Protein 7PV0 (pdb70)

B-factor: mean 66.11, std 22.45, range [23.55, 157.1]

Solvent-accessible surface area: 26634 Å² total; per-residue (Å²): 134,61,78,20,87,26,51,58,50,29,19,10,33,15,34,0,26,24,9,16,1,15,0,61,1,18,10,29,100,50,118,98,86,73,77,56,2,86,60,8,54,70,96,1,51,140,12,44,174,115,56,93,182,116,27,49,87,0,150,110,47,4,85,48,4,44,83,43,3,151,76,53,147,134,116,119,29,37,38,99,44,14,71,33,11,106,10,43,9,37,22,26,58,6,43,10,111,10,24,58,42,74,98,118,149,62,133,54,0,66,115,10,73,41,68,4,49,112,10,49,146,122,62,55,168,174,29,49,72,0,140,140,51,2,60,51,2,53,71,39,8,136,115,49,55,83,101,116,108,184,109,31,39,54,66,61,49,84,21,12,86,18,28,1,35,25,8,31,6,23,0,80,4,14,2,31,96,38,33,97,108,65,83,51,2,67,142,12,72,53,62,2,45,98,6,56,126,122,53,67,82,108,30,31,86,0,158,122,44,6,90,50,3,80,63,36,8,135,124,56,51,119,133,62,79,22,85,26,52,60,50,26,21,10,32,15,35,0,32,25,9,34,8,15,0,48,1,15,0,29,114,50,107,106,80,68,149,57,0,71,111,12,58,57,36,5,78,114,12,55,178,125,51,123,194,108,29,45,86,0,154,109,47,5,78,52,3,59,60,21,5,132,106,39,69,86,61,126,131,125,121,31,42,37,98,45,14,67,34,10,109,14,41,7,38,22,21,62,8,42,15,95,18,14,44,40,125,96,130,98,87,86,130,63,5,66,122,13,67,30,67,4,62,129,14,53,121,132,60,82,218,171,29,55,79,0,152,132,49,2,52,48,3,50,74,38,8,141,149,56,78,100,114,175,105,38,24,54,73,55,47,87,22,10,78,17,29,0,26,25,8,32,6,23,0,80,1,7,2,34,69,30,42,98,82,75,84,57,0,78,51,6,66,54,70,4,87,155,8,54,55,136,57,59,173,122,32,32,82,0,151,114,50,7,86,45,4,85,70,30,8,143,127,61,87

Organism: Chaetomium thermophilum (strain DSM 1495 / CBS 144.50 / IMI 039719) (NCBI:txid759272)

InterPro domains:
  IPR012471 Protein of unknown function DUF1690 [PF07956] (16-154)

Structure (mmCIF, N/CA/C/O backbone):
data_7PV0
#
_entry.id   7PV0
#
_cell.length_a   43.815
_cell.length_b   48.517
_cell.length_c   70.739
_cell.angle_alpha   82.700
_cell.angle_beta   79.140
_cell.angle_gamma   72.410
#
_symmetry.space_group_name_H-M   'P 1'
#
loop_
_entity.id
_entity.type
_entity.pdbx_description
1 polymer 'MICOS complex subunit MIC60,MICOS complex subunit MIC60-MIC19,Mic60-Mic19'
2 non-polymer "O-(O-(2-AMINOPROPYL)-O'-(2-METHOXYETHYL)POLYPROPYLENE GLYCOL 500)"
3 water water
#
loop_
_atom_site.group_PDB
_atom_site.id
_atom_site.type_symbol
_atom_site.label_atom_id
_atom_site.label_alt_id
_atom_site.label_comp_id
_atom_site.label_asym_id
_atom_site.label_entity_id
_atom_site.label_seq_id
_atom_site.pdbx_PDB_ins_code
_atom_site.Cartn_x
_atom_site.Cartn_y
_atom_site.Cartn_z
_atom_site.occupancy
_atom_site.B_iso_or_equiv
_atom_site.auth_seq_id
_atom_site.auth_comp_id
_atom_site.auth_asym_id
_atom_site.auth_atom_id
_atom_site.pdbx_PDB_model_num
ATOM 1 N N . ASP A 1 5 ? 72.252 53.518 68.248 1.00 75.17 5 ASP A N 1
ATOM 2 C CA . ASP A 1 5 ? 72.631 52.329 69.002 1.00 64.19 5 ASP A CA 1
ATOM 3 C C . ASP A 1 5 ? 71.684 52.118 70.182 1.00 57.74 5 ASP A C 1
ATOM 4 O O . ASP A 1 5 ? 71.729 52.853 71.168 1.00 60.47 5 ASP A O 1
ATOM 9 N N . TRP A 1 6 ? 70.822 51.105 70.064 1.00 43.25 6 TRP A N 1
ATOM 10 C CA . TRP A 1 6 ? 69.851 50.825 71.117 1.00 41.63 6 TRP A CA 1
ATOM 11 C C . TRP A 1 6 ? 70.535 50.596 72.460 1.00 46.61 6 TRP A C 1
ATOM 12 O O . TRP A 1 6 ? 70.101 51.134 73.486 1.00 46.28 6 TRP A O 1
ATOM 23 N N . LEU A 1 7 ? 71.620 49.818 72.469 1.00 38.77 7 LEU A N 1
ATOM 24 C CA . LEU A 1 7 ? 72.314 49.528 73.720 1.00 37.57 7 LEU A CA 1
ATOM 25 C C . LEU A 1 7 ? 72.834 50.801 74.378 1.00 39.66 7 LEU A C 1
ATOM 26 O O . LEU A 1 7 ? 72.725 50.964 75.599 1.00 40.54 7 LEU A O 1
ATOM 31 N N . ALA A 1 8 ? 73.398 51.716 73.588 1.00 41.48 8 ALA A N 1
ATOM 32 C CA . ALA A 1 8 ? 73.892 52.971 74.147 1.00 44.44 8 ALA A CA 1
ATOM 33 C C . ALA A 1 8 ? 72.761 53.793 74.755 1.00 35.12 8 ALA A C 1
ATOM 34 O O . ALA A 1 8 ? 72.932 54.411 75.813 1.00 39.31 8 ALA A O 1
ATOM 36 N N . GLU A 1 9 ? 71.598 53.816 74.099 1.00 35.21 9 GLU A N 1
ATOM 37 C CA . GLU A 1 9 ? 70.459 54.545 74.647 1.00 33.63 9 GLU A CA 1
ATOM 38 C C . GLU A 1 9 ? 70.027 53.955 75.983 1.00 33.54 9 GLU A C 1
ATOM 39 O O . GLU A 1 9 ? 69.662 54.690 76.908 1.00 36.87 9 GLU A O 1
ATOM 45 N N . VAL A 1 10 ? 70.061 52.627 76.101 1.00 37.98 10 VAL A N 1
ATOM 46 C CA . VAL A 1 10 ? 69.729 51.983 77.369 1.00 36.25 10 VAL A CA 1
ATOM 47 C C . VAL A 1 10 ? 70.748 52.359 78.436 1.00 42.43 10 VAL A C 1
ATOM 48 O O . VAL A 1 10 ? 70.391 52.637 79.587 1.00 38.73 10 VAL A O 1
ATOM 52 N N . ARG A 1 11 ? 72.032 52.374 78.073 1.00 30.40 11 ARG A N 1
ATOM 53 C CA . ARG A 1 11 ? 73.061 52.762 79.031 1.00 43.13 11 ARG A CA 1
ATOM 54 C C . ARG A 1 11 ? 72.872 54.203 79.500 1.00 35.34 11 ARG A C 1
ATOM 55 O O . ARG A 1 11 ? 73.058 54.503 80.685 1.00 33.05 11 ARG A O 1
ATOM 63 N N . LYS A 1 12 ? 72.499 55.112 78.592 1.00 40.38 12 LYS A N 1
ATOM 64 C CA . LYS A 1 12 ? 72.290 56.501 78.998 1.00 33.55 12 LYS A CA 1
ATOM 65 C C . LYS A 1 12 ? 71.163 56.626 80.017 1.00 35.72 12 LYS A C 1
ATOM 66 O O . LYS A 1 12 ? 71.265 57.407 80.971 1.00 37.10 12 LYS A O 1
ATOM 72 N N . VAL A 1 13 ? 70.072 55.881 79.828 1.00 39.68 13 VAL A N 1
ATOM 73 C CA . VAL A 1 13 ? 68.981 55.939 80.796 1.00 30.36 13 VAL A CA 1
ATOM 74 C C . VAL A 1 13 ? 69.461 55.459 82.159 1.00 35.47 13 VAL A C 1
ATOM 75 O O . VAL A 1 13 ? 69.159 56.069 83.191 1.00 30.40 13 VAL A O 1
ATOM 79 N N . LEU A 1 14 ? 70.230 54.370 82.182 1.00 27.60 14 LEU A N 1
ATOM 80 C CA . LEU A 1 14 ? 70.767 53.867 83.442 1.00 32.02 14 LEU A CA 1
ATOM 81 C C . LEU A 1 14 ? 71.713 54.879 84.079 1.00 27.84 14 LEU A C 1
ATOM 82 O O . LEU A 1 14 ? 71.764 55.009 85.307 1.00 27.18 14 LEU A O 1
ATOM 87 N N . GLU A 1 15 ? 72.476 55.601 83.257 1.00 38.74 15 GLU A N 1
ATOM 88 C CA . GLU A 1 15 ? 73.396 56.608 83.774 1.00 30.70 15 GLU A CA 1
ATOM 89 C C . GLU A 1 15 ? 72.642 57.755 84.439 1.00 26.48 15 GLU A C 1
ATOM 90 O O . GLU A 1 15 ? 72.964 58.152 85.565 1.00 26.59 15 GLU A O 1
ATOM 96 N N . VAL A 1 16 ? 71.638 58.308 83.754 1.00 27.17 16 VAL A N 1
ATOM 97 C CA . VAL A 1 16 ? 70.811 59.344 84.367 1.00 25.95 16 VAL A CA 1
ATOM 98 C C . VAL A 1 16 ? 70.120 58.803 85.610 1.00 37.49 16 VAL A C 1
ATOM 99 O O . VAL A 1 16 ? 70.062 59.469 86.651 1.00 39.54 16 VAL A O 1
ATOM 103 N N . ARG A 1 17 ? 69.591 57.582 85.523 1.00 37.45 17 ARG A N 1
ATOM 104 C CA . ARG A 1 17 ? 68.863 57.011 86.647 1.00 37.10 17 ARG A CA 1
ATOM 105 C C . ARG A 1 17 ? 69.770 56.839 87.859 1.00 36.73 17 ARG A C 1
ATOM 106 O O . ARG A 1 17 ? 69.356 57.094 88.996 1.00 38.03 17 ARG A O 1
ATOM 114 N N . GLN A 1 18 ? 71.008 56.387 87.637 1.00 27.16 18 GLN A N 1
ATOM 115 C CA . GLN A 1 18 ? 71.950 56.248 88.743 1.00 30.53 18 GLN A CA 1
ATOM 116 C C . GLN A 1 18 ? 72.291 57.601 89.353 1.00 38.21 18 GLN A C 1
ATOM 117 O O . GLN A 1 18 ? 72.377 57.734 90.578 1.00 35.13 18 GLN A O 1
ATOM 123 N N . ALA A 1 19 ? 72.488 58.620 88.513 1.00 28.72 19 ALA A N 1
ATOM 124 C CA . ALA A 1 19 ? 72.811 59.947 89.025 1.00 33.76 19 ALA A CA 1
ATOM 125 C C . ALA A 1 19 ? 71.700 60.471 89.924 1.00 34.80 19 ALA A C 1
ATOM 126 O O . ALA A 1 19 ? 71.961 60.998 91.011 1.00 36.32 19 ALA A O 1
ATOM 128 N N . LEU A 1 20 ? 70.448 60.334 89.485 1.00 36.19 20 LEU A N 1
ATOM 129 C CA . LEU A 1 20 ? 69.325 60.751 90.317 1.00 36.22 20 LEU A CA 1
ATOM 130 C C . LEU A 1 20 ? 69.304 59.989 91.636 1.00 47.07 20 LEU A C 1
ATOM 131 O O . LEU A 1 20 ? 68.961 60.553 92.681 1.00 39.90 20 LEU A O 1
ATOM 136 N N . GLU A 1 21 ? 69.670 58.704 91.610 1.00 23.55 21 GLU A N 1
ATOM 137 C CA . GLU A 1 21 ? 69.726 57.933 92.849 1.00 33.60 21 GLU A CA 1
ATOM 138 C C . GLU A 1 21 ? 70.797 58.477 93.787 1.00 38.74 21 GLU A C 1
ATOM 139 O O . GLU A 1 21 ? 70.615 58.489 95.010 1.00 43.57 21 GLU A O 1
ATOM 145 N N . VAL A 1 22 ? 71.923 58.932 93.233 1.00 34.23 22 VAL A N 1
ATOM 146 C CA . VAL A 1 22 ? 72.964 59.532 94.061 1.00 35.48 22 VAL A CA 1
ATOM 147 C C . VAL A 1 22 ? 72.463 60.824 94.693 1.00 33.33 22 VAL A C 1
ATOM 148 O O . VAL A 1 22 ? 72.773 61.127 95.851 1.00 39.47 22 VAL A O 1
ATOM 152 N N . ILE A 1 23 ? 71.696 61.614 93.939 1.00 33.50 23 ILE A N 1
ATOM 153 C CA . ILE A 1 23 ? 71.151 62.859 94.471 1.00 36.19 23 ILE A CA 1
ATOM 154 C C . ILE A 1 23 ? 70.145 62.570 95.578 1.00 39.68 23 ILE A C 1
ATOM 155 O O . ILE A 1 23 ? 70.108 63.267 96.600 1.00 43.19 23 ILE A O 1
ATOM 160 N N . GLN A 1 24 ? 69.311 61.544 95.394 1.00 32.46 24 GLN A N 1
ATOM 161 C CA . GLN A 1 24 ? 68.351 61.178 96.430 1.00 35.33 24 GLN A CA 1
ATOM 162 C C . GLN A 1 24 ? 69.055 60.720 97.700 1.00 38.43 24 GLN A C 1
ATOM 163 O O . GLN A 1 24 ? 68.674 61.117 98.808 1.00 44.20 24 GLN A O 1
ATOM 169 N N . ALA A 1 25 ? 70.084 59.880 97.562 1.00 35.72 25 ALA A N 1
ATOM 170 C CA . ALA A 1 25 ? 70.819 59.423 98.736 1.00 40.28 25 ALA A CA 1
ATOM 171 C C . ALA A 1 25 ? 71.510 60.585 99.437 1.00 43.91 25 ALA A C 1
ATOM 172 O O . ALA A 1 25 ? 71.501 60.670 100.671 1.00 50.93 25 ALA A O 1
ATOM 174 N N . GLU A 1 26 ? 72.119 61.490 98.666 1.00 39.32 26 GLU A N 1
ATOM 175 C CA . GLU A 1 26 ? 72.786 62.643 99.263 1.00 34.93 26 GLU A CA 1
ATOM 176 C C . GLU A 1 26 ? 71.789 63.576 99.938 1.00 34.73 26 GLU A C 1
ATOM 177 O O . GLU A 1 26 ? 72.040 64.064 101.047 1.00 38.10 26 GLU A O 1
ATOM 183 N N . ALA A 1 27 ? 70.648 63.832 99.293 1.00 36.19 27 ALA A N 1
ATOM 184 C CA . ALA A 1 27 ? 69.634 64.681 99.909 1.00 33.54 27 ALA A CA 1
ATOM 185 C C . ALA A 1 27 ? 69.070 64.026 101.161 1.00 42.59 27 ALA A C 1
ATOM 186 O O . ALA A 1 27 ? 68.866 64.691 102.184 1.00 44.08 27 ALA A O 1
ATOM 188 N N A ARG A 1 28 ? 68.807 62.719 101.104 0.38 38.75 28 ARG A N 1
ATOM 189 N N B ARG A 1 28 ? 68.811 62.718 101.096 0.62 38.34 28 ARG A N 1
ATOM 190 C CA A ARG A 1 28 ? 68.369 62.017 102.305 0.38 41.17 28 ARG A CA 1
ATOM 191 C CA B ARG A 1 28 ? 68.382 61.983 102.279 0.62 41.33 28 ARG A CA 1
ATOM 192 C C A ARG A 1 28 ? 69.409 62.111 103.412 0.38 41.61 28 ARG A C 1
ATOM 193 C C B ARG A 1 28 ? 69.407 62.091 103.400 0.62 41.62 28 ARG A C 1
ATOM 194 O O A ARG A 1 28 ? 69.053 62.175 104.594 0.38 45.56 28 ARG A O 1
ATOM 195 O O B ARG A 1 28 ? 69.038 62.140 104.579 0.62 46.64 28 ARG A O 1
ATOM 210 N N . LEU A 1 29 ? 70.696 62.129 103.051 1.00 38.51 29 LEU A N 1
ATOM 211 C CA . LEU A 1 29 ? 71.747 62.217 104.060 1.00 47.51 29 LEU A CA 1
ATOM 212 C C . LEU A 1 29 ? 71.757 63.580 104.740 1.00 45.07 29 LEU A C 1
ATOM 213 O O . LEU A 1 29 ? 71.940 63.669 105.960 1.00 50.65 29 LEU A O 1
ATOM 218 N N . GLN A 1 30 ? 71.568 64.656 103.970 1.00 39.72 30 GLN A N 1
ATOM 219 C CA . GLN A 1 30 ? 71.593 65.992 104.558 1.00 42.58 30 GLN A CA 1
ATOM 220 C C . GLN A 1 30 ? 70.520 66.147 105.628 1.00 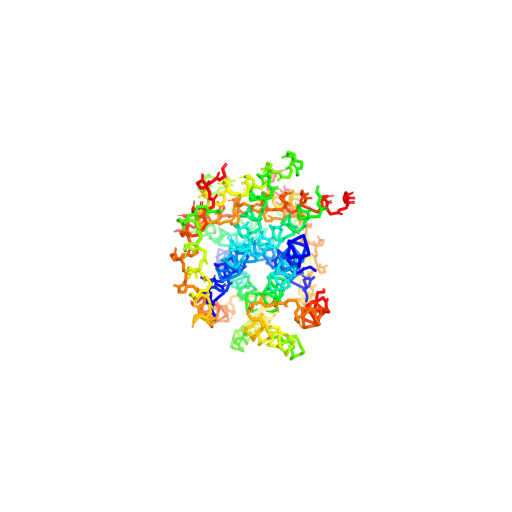46.28 30 GLN A C 1
ATOM 221 O O . GLN A 1 30 ? 70.752 66.785 106.660 1.00 52.58 30 GLN A O 1
ATOM 227 N N . SER A 1 31 ? 69.338 65.572 105.399 1.00 47.77 31 SER A N 1
ATOM 228 C CA . SER A 1 31 ? 68.293 65.614 106.417 1.00 48.02 31 SER A CA 1
ATOM 229 C C . SER A 1 31 ? 68.750 64.930 107.700 1.00 47.48 31 SER A C 1
ATOM 230 O O . SER A 1 31 ? 68.522 65.442 108.802 1.00 57.22 31 SER A O 1
ATOM 233 N N . LEU A 1 32 ? 69.401 63.771 107.575 1.00 49.12 32 LEU A N 1
ATOM 234 C CA . LEU A 1 32 ? 69.848 63.034 108.754 1.00 59.78 32 LEU A CA 1
ATOM 235 C C . LEU A 1 32 ? 70.821 63.861 109.584 1.00 62.41 32 LEU A C 1
ATOM 236 O O . LEU A 1 32 ? 70.646 64.013 110.798 1.00 77.08 32 LEU A O 1
ATOM 238 N N . ARG A 1 33 ? 71.866 64.399 108.948 1.00 63.32 33 ARG A N 1
ATOM 239 C CA . ARG A 1 33 ? 72.769 65.295 109.661 1.00 71.35 33 ARG A CA 1
ATOM 240 C C . ARG A 1 33 ? 72.006 66.462 110.271 1.00 60.78 33 ARG A C 1
ATOM 241 O O . ARG A 1 33 ? 72.270 66.865 111.410 1.00 65.08 33 ARG A O 1
ATOM 249 N N . LEU A 1 34 ? 71.050 67.015 109.523 1.00 55.60 34 LEU A N 1
ATOM 250 C CA . LEU A 1 34 ? 70.273 68.148 110.011 1.00 61.92 34 LEU A CA 1
ATOM 251 C C . LEU A 1 34 ? 69.529 67.792 111.293 1.00 64.19 34 LEU A C 1
ATOM 252 O O . LEU A 1 34 ? 69.592 68.525 112.287 1.00 67.34 34 LEU A O 1
ATOM 257 N N . GLU A 1 35 ? 68.822 66.660 111.293 1.00 82.17 35 GLU A N 1
ATOM 258 C CA . GLU A 1 35 ? 68.051 66.213 112.447 1.00 81.84 35 GLU A CA 1
ATOM 259 C C . GLU A 1 35 ? 68.813 65.204 113.300 1.00 84.58 35 GLU A C 1
ATOM 260 O O . GLU A 1 35 ? 68.197 64.397 114.004 1.00 86.86 35 GLU A O 1
ATOM 266 N N . GLY A 1 36 ? 70.141 65.232 113.252 1.00 90.72 36 GLY A N 1
ATOM 267 C CA . GLY A 1 36 ? 70.952 64.297 114.010 1.00 95.63 36 GLY A CA 1
ATOM 268 C C . GLY A 1 36 ? 71.858 64.962 115.026 1.00 103.88 36 GLY A C 1
ATOM 269 O O . GLY A 1 36 ? 71.489 65.963 115.642 1.00 111.47 36 GLY A O 1
ATOM 270 N N . LEU A 1 42 ? 77.793 61.279 112.003 1.00 122.56 42 LEU A N 1
ATOM 271 C CA . LEU A 1 42 ? 77.607 60.188 111.053 1.00 118.17 42 LEU A CA 1
ATOM 272 C C . LEU A 1 42 ? 78.773 59.206 111.104 1.00 118.58 42 LEU A C 1
ATOM 273 O O . LEU A 1 42 ? 79.935 59.601 110.992 1.00 122.93 42 LEU A O 1
ATOM 275 N N . PRO A 1 43 ? 78.463 57.926 111.288 1.00 111.84 43 PRO A N 1
ATOM 276 C CA . PRO A 1 43 ? 79.521 56.911 111.331 1.00 113.24 43 PRO A CA 1
ATOM 277 C C . PRO A 1 43 ? 80.398 56.967 110.085 1.00 111.77 43 PRO A C 1
ATOM 278 O O . PRO A 1 43 ? 79.926 57.224 108.975 1.00 102.71 43 PRO A O 1
ATOM 282 N N . GLU A 1 44 ? 81.697 56.728 110.282 1.00 112.21 44 GLU A N 1
ATOM 283 C CA . GLU A 1 44 ? 82.635 56.778 109.165 1.00 112.86 44 GLU A CA 1
ATOM 284 C C . GLU A 1 44 ? 82.210 55.856 108.031 1.00 108.55 44 GLU A C 1
ATOM 285 O O . GLU A 1 44 ? 82.473 56.155 106.861 1.00 104.04 44 GLU A O 1
ATOM 287 N N . SER A 1 45 ? 81.566 54.729 108.353 1.00 110.83 45 SER A N 1
ATOM 288 C CA . SER A 1 45 ? 81.018 53.872 107.306 1.00 105.56 45 SER A CA 1
ATOM 289 C C . SER A 1 45 ? 80.235 54.693 106.294 1.00 100.71 45 SER A C 1
ATOM 290 O O . SER A 1 45 ? 80.370 54.496 105.081 1.00 101.73 45 SER A O 1
ATOM 293 N N . VAL A 1 46 ? 79.401 55.615 106.778 1.00 97.54 46 VAL A N 1
ATOM 294 C CA . VAL A 1 46 ? 78.652 56.486 105.880 1.00 92.95 46 VAL A CA 1
ATOM 295 C C . VAL A 1 46 ? 79.605 57.410 105.135 1.00 91.34 46 VAL A C 1
ATOM 296 O O . VAL A 1 46 ? 79.512 57.578 103.913 1.00 86.92 46 VAL A O 1
ATOM 300 N N . GLU A 1 47 ? 80.544 58.016 105.864 1.00 97.55 47 GLU A N 1
ATOM 301 C CA . GLU A 1 47 ? 81.445 58.995 105.266 1.00 101.47 47 GLU A CA 1
ATOM 302 C C . GLU A 1 47 ? 82.302 58.364 104.174 1.00 102.97 47 GLU A C 1
ATOM 303 O O . GLU A 1 47 ? 82.456 58.930 103.086 1.00 99.43 47 GLU A O 1
ATOM 309 N N . LYS A 1 48 ? 82.862 57.184 104.448 1.00 103.73 48 LYS A N 1
ATOM 310 C CA . LYS A 1 48 ? 83.768 56.551 103.493 1.00 97.65 48 LYS A CA 1
ATOM 311 C C . LYS A 1 48 ? 83.088 56.308 102.150 1.00 88.95 48 LYS A C 1
ATOM 312 O O . LYS A 1 48 ? 83.673 56.570 101.093 1.00 91.19 48 LYS A O 1
ATOM 314 N N . ALA A 1 49 ? 81.851 55.806 102.171 1.00 79.62 49 ALA A N 1
ATOM 315 C CA . ALA A 1 49 ? 81.123 55.560 100.929 1.00 69.64 49 ALA A CA 1
ATOM 316 C C . ALA A 1 49 ? 80.900 56.842 100.134 1.00 70.82 49 ALA A C 1
ATOM 317 O O . ALA A 1 49 ? 81.016 56.845 98.903 1.00 72.64 49 ALA A O 1
ATOM 319 N N . ARG A 1 50 ? 80.583 57.945 100.817 1.00 74.29 50 ARG A N 1
ATOM 320 C CA . ARG A 1 50 ? 80.318 59.197 100.115 1.00 73.69 50 ARG A CA 1
ATOM 321 C C . ARG A 1 50 ? 81.540 59.668 99.333 1.00 72.95 50 ARG A C 1
ATOM 322 O O . ARG A 1 50 ? 81.436 60.020 98.153 1.00 71.37 50 ARG A O 1
ATOM 330 N N . SER A 1 51 ? 82.711 59.677 99.974 1.00 78.96 51 SER A N 1
ATOM 331 C CA . SER A 1 51 ? 83.924 60.095 99.277 1.00 78.47 51 SER A CA 1
ATOM 332 C C . SER A 1 51 ? 84.254 59.147 98.130 1.00 81.44 51 SER A C 1
ATOM 333 O O . SER A 1 51 ? 84.726 59.580 97.072 1.00 81.75 51 SER A O 1
ATOM 336 N N . GLU A 1 52 ? 84.015 57.848 98.324 1.00 83.30 52 GLU A N 1
ATOM 337 C CA . GLU A 1 52 ? 84.263 56.883 97.258 1.00 88.87 52 GLU A CA 1
ATOM 338 C C . GLU A 1 52 ? 83.386 57.164 96.043 1.00 84.82 52 GLU A C 1
ATOM 339 O O . GLU A 1 52 ? 83.853 57.107 94.899 1.00 88.07 52 GLU A O 1
ATOM 345 N N . VAL A 1 53 ? 82.109 57.470 96.279 1.00 74.07 53 VAL A N 1
ATOM 346 C CA . VAL A 1 53 ? 81.163 57.691 95.188 1.00 65.56 53 VAL A CA 1
ATOM 347 C C . VAL A 1 53 ? 81.515 58.941 94.388 1.00 61.42 53 VAL A C 1
ATOM 348 O O . VAL A 1 53 ? 81.548 58.914 93.152 1.00 55.50 53 VAL A O 1
ATOM 352 N N . VAL A 1 54 ? 81.790 60.053 95.074 1.00 65.34 54 VAL A N 1
ATOM 353 C CA . VAL A 1 54 ? 82.035 61.313 94.374 1.00 68.85 54 VAL A CA 1
ATOM 354 C C . VAL A 1 54 ? 83.252 61.201 93.464 1.00 67.21 54 VAL A C 1
ATOM 355 O O . VAL A 1 54 ? 83.194 61.552 92.279 1.00 68.05 54 VAL A O 1
ATOM 359 N N . ARG A 1 55 ? 84.378 60.727 94.001 1.00 63.95 55 ARG A N 1
ATOM 360 C CA . ARG A 1 55 ? 85.587 60.655 93.187 1.00 75.84 55 ARG A CA 1
ATOM 361 C C . ARG A 1 55 ? 85.399 59.713 92.003 1.00 80.87 55 ARG A C 1
ATOM 362 O O . ARG A 1 55 ? 85.873 59.992 90.897 1.00 82.18 55 ARG A O 1
ATOM 370 N N . CYS A 1 56 ? 84.700 58.594 92.212 1.00 76.83 56 CYS A N 1
ATOM 371 C CA . CYS A 1 56 ? 84.453 57.664 91.115 1.00 69.45 56 CYS A CA 1
ATOM 372 C C . CYS A 1 56 ? 83.631 58.328 90.019 1.00 66.78 56 CYS A C 1
ATOM 373 O O . CYS A 1 56 ? 83.958 58.229 88.830 1.00 71.77 56 CYS A O 1
ATOM 376 N N . LEU A 1 57 ? 82.549 59.005 90.404 1.00 62.40 57 LEU A N 1
ATOM 377 C CA . LEU A 1 57 ? 81.680 59.640 89.420 1.00 63.73 57 LEU A CA 1
ATOM 378 C C . LEU A 1 57 ? 82.427 60.700 88.619 1.00 69.64 57 LEU A C 1
ATOM 379 O O . LEU A 1 57 ? 82.246 60.807 87.400 1.00 73.38 57 LEU A O 1
ATOM 384 N N . ARG A 1 58 ? 83.271 61.495 89.282 1.00 71.40 58 ARG A N 1
ATOM 385 C CA . ARG A 1 58 ? 84.036 62.507 88.560 1.00 79.31 58 ARG A CA 1
ATOM 386 C C . ARG A 1 58 ? 85.052 61.868 87.622 1.00 85.71 58 ARG A C 1
ATOM 387 O O . ARG A 1 58 ? 85.263 62.352 86.505 1.00 87.07 58 ARG A O 1
ATOM 395 N N . GLU A 1 59 ? 85.689 60.777 88.053 1.00 84.94 59 GLU A N 1
ATOM 396 C CA . GLU A 1 59 ? 86.676 60.120 87.202 1.00 84.33 59 GLU A CA 1
ATOM 397 C C . GLU A 1 59 ? 86.011 59.480 85.989 1.00 80.42 59 GLU A C 1
ATOM 398 O O . GLU A 1 59 ? 86.418 59.719 84.846 1.00 76.41 59 GLU A O 1
ATOM 404 N N . HIS A 1 60 ? 84.981 58.664 86.219 1.00 72.10 60 HIS A N 1
ATOM 405 C CA . HIS A 1 60 ? 84.235 58.009 85.143 1.00 67.23 60 HIS A CA 1
ATOM 406 C C . HIS A 1 60 ? 83.191 58.968 84.563 1.00 64.31 60 HIS A C 1
ATOM 407 O O . HIS A 1 60 ? 81.983 58.735 84.585 1.00 60.80 60 HIS A O 1
ATOM 414 N N . ASP A 1 61 ? 83.704 60.079 84.035 1.00 71.79 61 ASP A N 1
ATOM 415 C CA . ASP A 1 61 ? 82.848 61.124 83.484 1.00 72.79 61 ASP A CA 1
ATOM 416 C C . ASP A 1 61 ? 81.985 60.597 82.343 1.00 65.46 61 ASP A C 1
ATOM 417 O O . ASP A 1 61 ? 80.795 60.924 82.252 1.00 57.99 61 ASP A O 1
ATOM 422 N N . ARG A 1 62 ? 82.562 59.771 81.470 1.00 72.43 62 ARG A N 1
ATOM 423 C CA . ARG A 1 62 ? 81.845 59.282 80.299 1.00 68.64 62 ARG A CA 1
ATOM 424 C C . ARG A 1 62 ? 81.105 57.974 80.549 1.00 64.75 62 ARG A C 1
ATOM 425 O O . ARG A 1 62 ? 80.082 57.721 79.903 1.00 72.03 62 ARG A O 1
ATOM 433 N N . ARG A 1 63 ? 81.590 57.136 81.463 1.00 64.39 63 ARG A N 1
ATOM 434 C CA . ARG A 1 63 ? 80.987 55.833 81.750 1.00 71.02 63 ARG A CA 1
ATOM 435 C C . ARG A 1 63 ? 80.756 55.731 83.250 1.00 60.24 63 ARG A C 1
ATOM 436 O O . ARG A 1 63 ? 81.488 55.027 83.960 1.00 61.65 63 ARG A O 1
ATOM 444 N N . PRO A 1 64 ? 79.728 56.411 83.768 1.00 56.41 64 PRO A N 1
ATOM 445 C CA . PRO A 1 64 ? 79.520 56.435 85.226 1.00 53.09 64 PRO A CA 1
ATOM 446 C C . PRO A 1 64 ? 79.049 55.111 85.806 1.00 53.06 64 PRO A C 1
ATOM 447 O O . PRO A 1 64 ? 79.243 54.882 87.008 1.00 52.32 64 PRO A O 1
ATOM 451 N N . LEU A 1 65 ? 78.437 54.234 85.005 1.00 54.41 65 LEU A N 1
ATOM 452 C CA . LEU A 1 65 ? 77.977 52.955 85.534 1.00 55.00 65 LEU A CA 1
ATOM 453 C C . LEU A 1 65 ? 79.113 52.131 86.118 1.00 58.10 65 LEU A C 1
ATOM 454 O O . LEU A 1 65 ? 78.857 51.207 86.898 1.00 58.64 65 LEU A O 1
ATOM 459 N N . ASN A 1 66 ? 80.361 52.447 85.766 1.00 60.66 66 ASN A N 1
ATOM 460 C CA . ASN A 1 66 ? 81.499 51.801 86.403 1.00 63.94 66 ASN A CA 1
ATOM 461 C C . ASN A 1 66 ? 81.485 51.966 87.916 1.00 66.25 66 ASN A C 1
ATOM 462 O O . ASN A 1 66 ? 82.216 51.246 88.605 1.00 65.25 66 ASN A O 1
ATOM 467 N N . CYS A 1 67 ? 80.677 52.887 88.446 1.00 63.09 67 CYS A N 1
ATOM 468 C CA . CYS A 1 67 ? 80.600 53.164 89.873 1.00 58.57 67 CYS A CA 1
ATOM 469 C C . CYS A 1 67 ? 79.376 52.527 90.528 1.00 56.47 67 CYS A C 1
ATOM 470 O O . CYS A 1 67 ? 79.002 52.915 91.640 1.00 56.52 67 CYS A O 1
ATOM 473 N N . TRP A 1 68 ? 78.744 51.553 89.866 1.00 55.48 68 TRP A N 1
ATOM 474 C CA . TRP A 1 68 ? 77.543 50.949 90.435 1.00 54.16 68 TRP A CA 1
ATOM 475 C C . TRP A 1 68 ? 77.812 50.391 91.825 1.00 55.93 68 TRP A C 1
ATOM 476 O O . TRP A 1 68 ? 76.964 50.497 92.719 1.00 56.69 68 TRP A O 1
ATOM 487 N N . GLN A 1 69 ? 78.991 49.800 92.030 1.00 60.07 69 GLN A N 1
ATOM 488 C CA . GLN A 1 69 ? 79.324 49.250 93.340 1.00 65.35 69 GLN A CA 1
ATOM 489 C C . GLN A 1 69 ? 79.400 50.353 94.385 1.00 60.72 69 GLN A C 1
ATOM 490 O O . GLN A 1 69 ? 78.861 50.219 95.490 1.00 62.95 69 GLN A O 1
ATOM 496 N N . GLU A 1 70 ? 80.068 51.456 94.047 1.00 60.76 70 GLU A N 1
ATOM 497 C CA . GLU A 1 70 ? 80.163 52.577 94.975 1.00 57.93 70 GLU A CA 1
ATOM 498 C C . GLU A 1 70 ? 78.793 53.177 95.254 1.00 53.37 70 GLU A C 1
ATOM 499 O O . GLU A 1 70 ? 78.472 53.505 96.402 1.00 62.17 70 GLU A O 1
ATOM 505 N N . VAL A 1 71 ? 77.978 53.340 94.210 1.00 54.15 71 VAL A N 1
ATOM 506 C CA . VAL A 1 71 ? 76.663 53.952 94.373 1.00 50.61 71 VAL A CA 1
ATOM 507 C C . VAL A 1 71 ? 75.828 53.170 95.373 1.00 54.93 71 VAL A C 1
ATOM 508 O O . VAL A 1 71 ? 75.235 53.744 96.298 1.00 45.31 71 VAL A O 1
ATOM 512 N N . GLU A 1 72 ? 75.770 51.854 95.201 1.00 56.72 72 GLU A N 1
ATOM 513 C CA . GLU A 1 72 ? 74.992 51.043 96.126 1.00 62.91 72 GLU A CA 1
ATOM 514 C C . GLU A 1 72 ? 75.585 51.090 97.526 1.00 65.59 72 GLU A C 1
ATOM 515 O O . GLU A 1 72 ? 74.858 51.174 98.518 1.00 64.67 72 GLU A O 1
ATOM 521 N N . ALA A 1 73 ? 76.905 51.054 97.623 1.00 73.55 73 ALA A N 1
ATOM 522 C CA . ALA A 1 73 ? 77.544 51.131 98.925 1.00 74.45 73 ALA A CA 1
ATOM 523 C C . ALA A 1 73 ? 77.168 52.432 99.632 1.00 72.74 73 ALA A C 1
ATOM 524 O O . ALA A 1 73 ? 76.817 52.439 100.820 1.00 73.33 73 ALA A O 1
ATOM 526 N N . PHE A 1 74 ? 77.224 53.549 98.908 1.00 69.43 74 PHE A N 1
ATOM 527 C CA . PHE A 1 74 ? 76.814 54.818 99.495 1.00 62.04 74 PHE A CA 1
ATOM 528 C C . PHE A 1 74 ? 75.338 54.781 99.878 1.00 58.07 74 PHE A C 1
ATOM 529 O O . PHE A 1 74 ? 74.966 55.164 100.992 1.00 67.82 74 PHE A O 1
ATOM 537 N N . LYS A 1 75 ? 74.479 54.319 98.962 1.00 56.38 75 LYS A N 1
ATOM 538 C CA . LYS A 1 75 ? 73.052 54.236 99.262 1.00 59.82 75 LYS A CA 1
ATOM 539 C C . LYS A 1 75 ? 72.791 53.268 100.408 1.00 63.89 75 LYS A C 1
ATOM 540 O O . LYS A 1 75 ? 71.898 53.490 101.234 1.00 63.48 75 LYS A O 1
ATOM 546 N N . GLU A 1 76 ? 73.565 52.185 100.475 1.00 62.62 76 GLU A N 1
ATOM 547 C CA . GLU A 1 76 ? 73.410 51.249 101.581 1.00 69.81 76 GLU A CA 1
ATOM 548 C C . GLU A 1 76 ? 73.846 51.877 102.898 1.00 72.43 76 GLU A C 1
ATOM 549 O O . GLU A 1 76 ? 73.183 51.700 103.927 1.00 75.39 76 GLU A O 1
ATOM 555 N N . GLU A 1 77 ? 74.942 52.638 102.885 1.00 70.40 77 GLU A N 1
ATOM 556 C CA . GLU A 1 77 ? 75.368 53.317 104.104 1.00 71.46 77 GLU A CA 1
ATOM 557 C C . GLU A 1 77 ? 74.295 54.278 104.603 1.00 68.45 77 GLU A C 1
ATOM 558 O O . GLU A 1 77 ? 74.012 54.336 105.805 1.00 74.98 77 GLU A O 1
ATOM 564 N N . VAL A 1 78 ? 73.678 55.035 103.693 1.00 65.07 78 VAL A N 1
ATOM 565 C CA . VAL A 1 78 ? 72.624 55.964 104.090 1.00 62.94 78 VAL A CA 1
ATOM 566 C C . VAL A 1 78 ? 71.396 55.214 104.595 1.00 67.03 78 VAL A C 1
ATOM 567 O O . VAL A 1 78 ? 70.752 55.636 105.562 1.00 69.86 78 VAL A O 1
ATOM 571 N N . ARG A 1 79 ? 71.044 54.098 103.953 1.00 72.24 79 ARG A N 1
ATOM 572 C CA . ARG A 1 79 ? 69.873 53.344 104.393 1.00 76.71 79 ARG A CA 1
ATOM 573 C C . ARG A 1 79 ? 70.070 52.815 105.807 1.00 77.89 79 ARG A C 1
ATOM 574 O O . ARG A 1 79 ? 69.180 52.932 106.657 1.00 78.51 79 ARG A O 1
ATOM 582 N N . LYS A 1 80 ? 71.233 52.219 106.076 1.00 78.56 80 LYS A N 1
ATOM 583 C CA . LYS A 1 80 ? 71.521 51.746 107.425 1.00 74.90 80 LYS A CA 1
ATOM 584 C C . LYS A 1 80 ? 71.500 52.896 108.423 1.00 84.15 80 LYS A C 1
ATOM 585 O O . LYS A 1 80 ? 71.052 52.731 109.564 1.00 90.95 80 LYS A O 1
ATOM 587 N N . LEU A 1 81 ? 71.977 54.071 108.007 1.00 82.78 81 LEU A N 1
ATOM 588 C CA . LEU A 1 81 ? 71.969 55.230 108.893 1.00 86.76 81 LEU A CA 1
ATOM 589 C C . LEU A 1 81 ? 70.556 55.546 109.367 1.00 83.22 81 LEU A C 1
ATOM 590 O O . LEU A 1 81 ? 70.343 55.871 110.541 1.00 85.16 81 LEU A O 1
ATOM 595 N N . GLU A 1 82 ? 69.579 55.454 108.471 1.00 84.34 82 GLU A N 1
ATOM 596 C CA . GLU A 1 82 ? 68.190 55.732 108.812 1.00 88.29 82 GLU A CA 1
ATOM 597 C C . GLU A 1 82 ? 67.668 54.739 109.843 1.00 91.96 82 GLU A C 1
ATOM 598 O O . GLU A 1 82 ? 67.061 55.129 110.839 1.00 100.16 82 GLU A O 1
ATOM 604 N N . ASP B 1 5 ? 64.766 64.829 75.159 1.00 44.07 5 ASP B N 1
ATOM 605 C CA . ASP B 1 5 ? 65.864 63.960 74.754 1.00 38.70 5 ASP B CA 1
ATOM 606 C C . ASP B 1 5 ? 66.880 63.797 75.882 1.00 44.33 5 ASP B C 1
ATOM 607 O O . ASP B 1 5 ? 66.700 64.335 76.974 1.00 39.16 5 ASP B O 1
ATOM 612 N N . TRP B 1 6 ? 67.950 63.050 75.598 1.00 40.39 6 TRP B N 1
ATOM 613 C CA . TRP B 1 6 ? 68.993 62.817 76.593 1.00 44.14 6 TRP B CA 1
ATOM 614 C C . TRP B 1 6 ? 69.530 64.118 77.183 1.00 36.57 6 TRP B C 1
ATOM 615 O O . TRP B 1 6 ? 69.725 64.219 78.400 1.00 37.44 6 TRP B O 1
ATOM 626 N N . LEU B 1 7 ? 69.768 65.129 76.342 1.00 37.75 7 LEU B N 1
ATOM 627 C CA . LEU B 1 7 ? 70.313 66.388 76.848 1.00 37.08 7 LEU B CA 1
ATOM 628 C C . LEU B 1 7 ? 69.388 67.032 77.872 1.00 42.59 7 LEU B C 1
ATOM 629 O O . LEU B 1 7 ? 69.848 67.522 78.910 1.00 47.16 7 LEU B O 1
ATOM 634 N N . ALA B 1 8 ? 68.082 67.045 77.600 1.00 43.93 8 ALA B N 1
ATOM 635 C CA . ALA B 1 8 ? 67.144 67.616 78.561 1.00 38.41 8 ALA B CA 1
ATOM 636 C C . ALA B 1 8 ? 67.164 66.834 79.867 1.00 43.81 8 ALA B C 1
ATOM 637 O O . ALA B 1 8 ? 67.086 67.419 80.954 1.00 42.42 8 ALA B O 1
ATOM 639 N N . GLU B 1 9 ? 67.269 65.508 79.778 1.00 35.40 9 GLU B N 1
ATOM 640 C CA . GLU B 1 9 ? 67.341 64.688 80.982 1.00 35.40 9 GLU B CA 1
ATOM 641 C C . GLU B 1 9 ? 68.599 64.999 81.783 1.00 34.95 9 GLU B C 1
ATOM 642 O O . GLU B 1 9 ? 68.561 65.056 83.017 1.00 39.42 9 GLU B O 1
ATOM 648 N N . VAL B 1 10 ? 69.728 65.192 81.097 1.00 34.78 10 VAL B N 1
ATOM 649 C CA . VAL B 1 10 ? 70.961 65.567 81.782 1.00 42.78 10 VAL B CA 1
ATOM 650 C C . VAL B 1 10 ? 70.841 66.967 82.376 1.00 35.50 10 VAL B C 1
ATOM 651 O O . VAL B 1 10 ? 71.331 67.229 83.481 1.00 35.58 10 VAL B O 1
ATOM 655 N N . ARG B 1 11 ? 70.203 67.890 81.652 1.00 35.11 11 ARG B N 1
ATOM 656 C CA . ARG B 1 11 ? 70.015 69.242 82.172 1.00 34.84 11 ARG B CA 1
ATOM 657 C C . ARG B 1 11 ? 69.212 69.213 83.466 1.00 33.95 11 ARG B C 1
ATOM 658 O O . ARG B 1 11 ? 69.569 69.862 84.455 1.00 37.11 11 ARG B O 1
ATOM 666 N N . LYS B 1 12 ? 68.118 68.455 83.467 1.00 40.61 12 LYS B N 1
ATOM 667 C CA . LYS B 1 12 ? 67.272 68.334 84.647 1.00 34.76 12 LYS B CA 1
ATOM 668 C C . LYS B 1 12 ? 68.045 67.750 85.824 1.00 34.92 12 LYS B C 1
ATOM 669 O O . LYS B 1 12 ? 67.862 68.181 86.968 1.00 43.29 12 LYS B O 1
ATOM 675 N N . VAL B 1 13 ? 68.916 66.770 85.568 1.00 38.20 13 VAL B N 1
ATOM 676 C CA . VAL B 1 13 ? 69.741 66.229 86.645 1.00 36.10 13 VAL B CA 1
ATOM 677 C C . VAL B 1 13 ? 70.646 67.318 87.210 1.00 35.32 13 VAL B C 1
ATOM 678 O O . VAL B 1 13 ? 70.804 67.446 88.430 1.00 41.07 13 VAL B O 1
ATOM 682 N N . LEU B 1 14 ? 71.250 68.121 86.333 1.00 34.65 14 LEU B N 1
ATOM 683 C CA . LEU B 1 14 ? 72.089 69.224 86.790 1.00 34.71 14 LEU B CA 1
ATOM 684 C C . LEU B 1 14 ? 71.279 70.254 87.573 1.00 34.59 14 LEU B C 1
ATOM 685 O O . LEU B 1 14 ? 71.778 70.838 88.542 1.00 44.29 14 LEU B O 1
ATOM 690 N N . GLU B 1 15 ? 70.026 70.485 87.176 1.00 34.43 15 GLU B N 1
ATOM 691 C CA . GLU B 1 15 ? 69.204 71.474 87.871 1.00 38.70 15 GLU B CA 1
ATOM 692 C C . GLU B 1 15 ? 68.914 71.048 89.306 1.00 40.76 15 GLU B C 1
ATOM 693 O O . GLU B 1 15 ? 69.129 71.822 90.248 1.00 41.37 15 GLU B O 1
ATOM 699 N N A VAL B 1 16 ? 68.412 69.828 89.493 0.62 36.11 16 VAL B N 1
ATOM 700 N N B VAL B 1 16 ? 68.426 69.822 89.496 0.38 36.11 16 VAL B N 1
ATOM 701 C CA A VAL B 1 16 ? 68.152 69.338 90.844 0.62 38.18 16 VAL B CA 1
ATOM 702 C CA B VAL B 1 16 ? 68.146 69.354 90.850 0.38 38.62 16 VAL B CA 1
ATOM 703 C C A VAL B 1 16 ? 69.446 69.281 91.643 0.62 38.28 16 VAL B C 1
ATOM 704 C C B VAL B 1 16 ? 69.434 69.235 91.653 0.38 38.86 16 VAL B C 1
ATOM 705 O O A VAL B 1 16 ? 69.475 69.617 92.833 0.62 38.81 16 VAL B O 1
ATOM 706 O O B VAL B 1 16 ? 69.443 69.483 92.864 0.38 38.91 16 VAL B O 1
ATOM 713 N N . ARG B 1 17 ? 70.536 68.856 91.001 1.00 40.08 17 ARG B N 1
ATOM 714 C CA . ARG B 1 17 ? 71.829 68.797 91.679 1.00 38.92 17 ARG B CA 1
ATOM 715 C C . ARG B 1 17 ? 72.309 70.177 92.109 1.00 41.59 17 ARG B C 1
ATOM 716 O O . ARG B 1 17 ? 72.852 70.335 93.208 1.00 42.00 17 ARG B O 1
ATOM 724 N N . GLN B 1 18 ? 72.125 71.190 91.260 1.00 36.74 18 GLN B N 1
ATOM 725 C CA . GLN B 1 18 ? 72.529 72.538 91.643 1.00 40.46 18 GLN B CA 1
ATOM 726 C C . GLN B 1 18 ? 71.714 73.039 92.830 1.00 37.61 18 GLN B C 1
ATOM 727 O O . GLN B 1 18 ? 72.264 73.641 93.760 1.00 44.95 18 GLN B O 1
ATOM 733 N N . ALA B 1 19 ? 70.401 72.795 92.820 1.00 46.27 19 ALA B N 1
ATOM 734 C CA . ALA B 1 19 ? 69.567 73.193 93.949 1.00 44.26 19 ALA B CA 1
ATOM 735 C C . ALA B 1 19 ? 70.004 72.485 95.226 1.00 43.55 19 ALA B C 1
ATOM 736 O O . ALA B 1 19 ? 70.062 73.099 96.298 1.00 44.29 19 ALA B O 1
ATOM 738 N N . LEU B 1 20 ? 70.313 71.190 95.132 1.00 40.68 20 LEU B N 1
ATOM 739 C CA . LEU B 1 20 ? 70.845 70.468 96.284 1.00 43.75 20 LEU B CA 1
ATOM 740 C C . LEU B 1 20 ? 72.123 71.120 96.798 1.00 43.01 20 LEU B C 1
ATOM 741 O O . LEU B 1 20 ? 72.326 71.237 98.013 1.00 44.80 20 LEU B O 1
ATOM 746 N N . GLU B 1 21 ? 72.990 71.567 95.886 1.00 41.69 21 GLU B N 1
ATOM 747 C CA . GLU B 1 21 ? 74.253 72.176 96.291 1.00 42.34 21 GLU B CA 1
ATOM 748 C C . GLU B 1 21 ? 74.033 73.534 96.954 1.00 46.11 21 GLU B C 1
ATOM 749 O O . GLU B 1 21 ? 74.738 73.885 97.907 1.00 47.98 21 GLU B O 1
ATOM 755 N N . VAL B 1 22 ? 73.061 74.311 96.469 1.00 41.65 22 VAL B N 1
ATOM 756 C CA . VAL B 1 22 ? 72.757 75.590 97.105 1.00 41.92 22 VAL B CA 1
ATOM 757 C C . VAL B 1 22 ? 72.224 75.364 98.511 1.00 48.86 22 VAL B C 1
ATOM 758 O O . VAL B 1 22 ? 72.549 76.106 99.446 1.00 51.10 22 VAL B O 1
ATOM 762 N N . ILE B 1 23 ? 71.382 74.346 98.676 1.00 47.20 23 ILE B N 1
ATOM 763 C CA . ILE B 1 23 ? 70.817 74.027 99.981 1.00 46.96 23 ILE B CA 1
ATOM 764 C C . ILE B 1 23 ? 71.897 73.504 100.921 1.00 48.96 23 ILE B C 1
ATOM 765 O O . ILE B 1 23 ? 71.910 73.825 102.115 1.00 57.99 23 ILE B O 1
ATOM 770 N N . GLN B 1 24 ? 72.816 72.689 100.401 1.00 54.12 24 GLN B N 1
ATOM 771 C CA . GLN B 1 24 ? 73.900 72.168 101.229 1.00 57.42 24 GLN B CA 1
ATOM 772 C C . GLN B 1 24 ? 74.767 73.299 101.767 1.00 55.74 24 GLN B C 1
ATOM 773 O O . GLN B 1 24 ? 74.998 73.400 102.977 1.00 61.29 24 GLN B O 1
ATOM 779 N N . ALA B 1 25 ? 75.258 74.163 100.876 1.00 51.76 25 ALA B N 1
ATOM 780 C CA . ALA B 1 25 ? 76.063 75.297 101.314 1.00 55.12 25 ALA B CA 1
ATOM 781 C C . ALA B 1 25 ? 75.280 76.195 102.262 1.00 59.63 25 ALA B C 1
ATOM 782 O O . ALA B 1 25 ? 75.819 76.670 103.268 1.00 58.25 25 ALA B O 1
ATOM 784 N N . GLU B 1 26 ? 74.000 76.431 101.967 1.00 60.51 26 GLU B N 1
ATOM 785 C CA . GLU B 1 26 ? 73.196 77.296 102.823 1.00 54.82 26 GLU B CA 1
ATOM 786 C C . GLU B 1 26 ? 73.044 76.698 104.216 1.00 56.29 26 GLU B C 1
ATOM 787 O O . GLU B 1 26 ? 73.133 77.413 105.221 1.00 55.27 26 GLU B O 1
ATOM 793 N N . ALA B 1 27 ? 72.807 75.386 104.297 1.00 57.38 27 ALA B N 1
ATOM 794 C CA . ALA B 1 27 ? 72.736 74.732 105.599 1.00 58.94 27 ALA B CA 1
ATOM 795 C C . ALA B 1 27 ? 74.091 74.752 106.293 1.00 59.28 27 ALA B C 1
ATOM 796 O O . ALA B 1 27 ? 74.172 74.987 107.505 1.00 64.15 27 ALA B O 1
ATOM 798 N N . ARG B 1 28 ? 75.169 74.509 105.541 1.00 59.90 28 ARG B N 1
ATOM 799 C CA . ARG B 1 28 ? 76.505 74.563 106.124 1.00 63.76 28 ARG B CA 1
ATOM 800 C C . ARG B 1 28 ? 76.860 75.972 106.578 1.00 65.26 28 ARG B C 1
ATOM 801 O O . ARG B 1 28 ? 77.578 76.142 107.570 1.00 67.84 28 ARG B O 1
ATOM 809 N N . LEU B 1 29 ? 76.375 76.991 105.869 1.00 66.37 29 LEU B N 1
ATOM 810 C CA . LEU B 1 29 ? 76.665 78.368 106.257 1.00 69.91 29 LEU B CA 1
ATOM 811 C C . LEU B 1 29 ? 75.970 78.720 107.568 1.00 79.70 29 LEU B C 1
ATOM 812 O O . LEU B 1 29 ? 76.579 79.313 108.466 1.00 81.57 29 LEU B O 1
ATOM 817 N N . GLN B 1 30 ? 74.691 78.357 107.697 1.00 79.64 30 GLN B N 1
ATOM 818 C CA . GLN B 1 30 ? 73.982 78.561 108.956 1.00 70.53 30 GLN B CA 1
ATOM 819 C C . GLN B 1 30 ? 74.711 77.886 110.111 1.00 78.27 30 GLN B C 1
ATOM 820 O O . GLN B 1 30 ? 74.982 78.510 111.143 1.00 81.70 30 GLN B O 1
ATOM 826 N N . SER B 1 31 ? 75.036 76.601 109.953 1.00 79.70 31 SER B N 1
ATOM 827 C CA . SER B 1 31 ? 75.773 75.889 110.992 1.00 86.74 31 SER B CA 1
ATOM 828 C C . SER B 1 31 ? 77.089 76.586 111.313 1.00 88.92 31 SER B C 1
ATOM 829 O O . SER B 1 31 ? 77.516 76.619 112.473 1.00 97.68 31 SER B O 1
ATOM 832 N N . LEU B 1 32 ? 77.751 77.145 110.298 1.00 85.03 32 LEU B N 1
ATOM 833 C CA . LEU B 1 32 ? 79.002 77.855 110.544 1.00 85.78 32 LEU B CA 1
ATOM 834 C C . LEU B 1 32 ? 78.754 79.182 111.250 1.00 90.43 32 LEU B C 1
ATOM 835 O O . LEU B 1 32 ? 79.502 79.555 112.160 1.00 92.54 32 LEU B O 1
ATOM 840 N N . ARG B 1 33 ? 77.711 79.908 110.842 1.00 89.31 33 ARG B N 1
ATOM 841 C CA . ARG B 1 33 ? 77.337 81.139 111.525 1.00 85.73 33 ARG B CA 1
ATOM 842 C C . ARG B 1 33 ? 76.710 80.882 112.888 1.00 89.39 33 ARG B C 1
ATOM 843 O O . ARG B 1 33 ? 76.505 81.836 113.646 1.00 92.44 33 ARG B O 1
ATOM 845 N N . LEU B 1 34 ? 76.390 79.627 113.208 1.00 88.50 34 LEU B N 1
ATOM 846 C CA . LEU B 1 34 ? 75.935 79.239 114.537 1.00 87.82 34 LEU B CA 1
ATOM 847 C C . LEU B 1 34 ? 76.998 78.449 115.292 1.00 94.30 34 LEU B C 1
ATOM 848 O O . LEU B 1 34 ? 76.679 77.751 116.261 1.00 101.57 34 LEU B O 1
ATOM 853 N N . GLU B 1 35 ? 78.252 78.537 114.861 1.00 102.14 35 GLU B N 1
ATOM 854 C CA . GLU B 1 35 ? 79.345 77.829 115.513 1.00 102.30 35 GLU B CA 1
ATOM 855 C C . GLU B 1 35 ? 79.573 78.367 116.921 1.00 109.53 35 GLU B C 1
ATOM 856 O O . GLU B 1 35 ? 79.397 79.558 117.174 1.00 114.35 35 GLU B O 1
ATOM 858 N N . LEU B 1 42 ? 81.024 86.967 109.518 1.00 99.86 42 LEU B N 1
ATOM 859 C CA . LEU B 1 42 ? 80.261 87.022 108.277 1.00 96.39 42 LEU B CA 1
ATOM 860 C C . LEU B 1 42 ? 80.969 87.887 107.239 1.00 98.33 42 LEU B C 1
ATOM 861 O O . LEU B 1 42 ? 80.573 89.028 107.001 1.00 98.55 42 LEU B O 1
ATOM 866 N N . PRO B 1 43 ? 82.018 87.343 106.626 1.00 100.28 43 PRO B N 1
ATOM 867 C CA . PRO B 1 43 ? 82.761 88.104 105.617 1.00 100.04 43 PRO B CA 1
ATOM 868 C C . PRO B 1 43 ? 81.844 88.638 104.523 1.00 96.54 43 PRO B C 1
ATOM 869 O O . PRO B 1 43 ? 80.888 87.980 104.104 1.00 95.14 43 PRO B O 1
ATOM 873 N N . GLU B 1 44 ? 82.146 89.857 104.069 1.00 95.91 44 GLU B N 1
ATOM 874 C CA . GLU B 1 44 ? 81.372 90.476 102.997 1.00 94.45 44 GLU B CA 1
ATOM 875 C C . GLU B 1 44 ? 81.273 89.560 101.785 1.00 86.64 44 GLU B C 1
ATOM 876 O O . GLU B 1 44 ? 80.196 89.407 101.197 1.00 77.63 44 GLU B O 1
ATOM 882 N N . SER B 1 45 ? 82.391 88.944 101.397 1.00 81.86 45 SER B N 1
ATOM 883 C CA . SER B 1 45 ? 82.394 88.050 100.244 1.00 77.58 45 SER B CA 1
ATOM 884 C C . SER B 1 45 ? 81.364 86.939 100.395 1.00 69.14 45 SER B C 1
ATOM 885 O O . SER B 1 45 ? 80.664 86.596 99.435 1.00 69.66 45 SER B O 1
ATOM 888 N N . VAL B 1 46 ? 81.261 86.359 101.591 1.00 68.87 46 VAL B N 1
ATOM 889 C CA . VAL B 1 46 ? 80.353 85.233 101.802 1.00 65.71 46 VAL B CA 1
ATOM 890 C C . VAL B 1 46 ? 78.904 85.662 101.598 1.00 66.09 46 VAL B C 1
ATOM 891 O O . VAL B 1 46 ? 78.146 85.017 100.863 1.00 63.03 46 VAL B O 1
ATOM 895 N N . GLU B 1 47 ? 78.495 86.756 102.244 1.00 71.06 47 GLU B N 1
ATOM 896 C CA . GLU B 1 47 ? 77.100 87.178 102.156 1.00 76.21 47 GLU B CA 1
ATOM 897 C C . GLU B 1 47 ? 76.778 87.787 100.797 1.00 71.57 47 GLU B C 1
ATOM 898 O O . GLU B 1 47 ? 75.659 87.622 100.296 1.00 72.08 47 GLU B O 1
ATOM 904 N N . LYS B 1 48 ? 77.735 88.492 100.188 1.00 73.20 48 LYS B N 1
ATOM 905 C CA . LYS B 1 48 ? 77.523 89.019 98.843 1.00 71.65 48 LYS B CA 1
ATOM 906 C C . LYS B 1 48 ? 77.318 87.891 97.839 1.00 66.31 48 LYS B C 1
ATOM 907 O O . LYS B 1 48 ? 76.420 87.958 96.992 1.00 65.21 48 LYS B O 1
ATOM 913 N N . ALA B 1 49 ? 78.144 86.846 97.919 1.00 63.42 49 ALA B N 1
ATOM 914 C CA . ALA B 1 49 ? 77.967 85.696 97.039 1.00 59.04 49 ALA B CA 1
ATOM 915 C C . ALA B 1 49 ? 76.600 85.061 97.251 1.00 57.37 49 ALA B C 1
ATOM 916 O O . ALA B 1 49 ? 75.943 84.642 96.291 1.00 55.04 49 ALA B O 1
ATOM 918 N N . ARG B 1 50 ? 76.156 84.989 98.506 1.00 59.05 50 ARG B N 1
ATOM 919 C CA . ARG B 1 50 ? 74.838 84.441 98.807 1.00 58.59 50 ARG B CA 1
ATOM 920 C C . ARG B 1 50 ? 73.736 85.248 98.131 1.00 59.86 50 ARG B C 1
ATOM 921 O O . ARG B 1 50 ? 72.829 84.683 97.508 1.00 57.93 50 ARG B O 1
ATOM 929 N N . SER B 1 51 ? 73.800 86.577 98.240 1.00 63.59 51 SER B N 1
ATOM 930 C CA . SER B 1 51 ? 72.776 87.420 97.629 1.00 65.62 51 SER B CA 1
ATOM 931 C C . SER B 1 51 ? 72.759 87.265 96.113 1.00 62.56 51 SER B C 1
ATOM 932 O O . SER B 1 51 ? 71.691 87.295 95.491 1.00 62.32 51 SER B O 1
ATOM 935 N N . GLU B 1 52 ? 73.933 87.095 95.502 1.00 60.67 52 GLU B N 1
ATOM 936 C CA . GLU B 1 52 ? 73.989 86.916 94.056 1.00 61.46 52 GLU B CA 1
ATOM 937 C C . GLU B 1 52 ? 73.227 85.666 93.630 1.00 54.52 52 GLU B C 1
ATOM 938 O O . GLU B 1 52 ? 72.503 85.681 92.627 1.00 53.61 52 GLU B O 1
ATOM 944 N N . VAL B 1 53 ? 73.368 84.578 94.391 1.00 52.76 53 VAL B N 1
ATOM 945 C CA . VAL B 1 53 ? 72.639 83.348 94.090 1.00 59.24 53 VAL B CA 1
ATOM 946 C C . VAL B 1 53 ? 71.138 83.570 94.229 1.00 57.93 53 VAL B C 1
ATOM 947 O O . VAL B 1 53 ? 70.349 83.139 93.380 1.00 52.97 53 VAL B O 1
ATOM 951 N N . VAL B 1 54 ? 70.720 84.236 95.308 1.00 58.77 54 VAL B N 1
ATOM 952 C CA . VAL B 1 54 ? 69.296 84.461 95.546 1.00 57.17 54 VAL B CA 1
ATOM 953 C C . VAL B 1 54 ? 68.687 85.271 94.409 1.00 60.56 54 VAL B C 1
ATOM 954 O O . VAL B 1 54 ? 67.666 84.888 93.824 1.00 57.17 54 VAL B O 1
ATOM 958 N N . ARG B 1 55 ? 69.307 86.404 94.079 1.00 59.53 55 ARG B N 1
ATOM 959 C CA . ARG B 1 55 ? 68.770 87.265 93.031 1.00 60.91 55 ARG B CA 1
ATOM 960 C C . ARG B 1 55 ? 68.761 86.554 91.684 1.00 56.99 55 ARG B C 1
ATOM 961 O O . ARG B 1 55 ? 67.809 86.689 90.906 1.00 59.36 55 ARG B O 1
ATOM 969 N N . CYS B 1 56 ? 69.807 85.780 91.394 1.00 53.75 56 CYS B N 1
ATOM 970 C CA . CYS B 1 56 ? 69.871 85.072 90.120 1.00 62.54 56 CYS B CA 1
ATOM 971 C C . CYS B 1 56 ? 68.772 84.020 90.007 1.00 48.92 56 CYS B C 1
ATOM 972 O O . CYS B 1 56 ? 68.060 83.959 88.997 1.00 48.37 56 CYS B O 1
ATOM 975 N N . LEU B 1 57 ? 68.617 83.180 91.034 1.00 54.67 57 LEU B N 1
ATOM 976 C CA . LEU B 1 57 ? 67.637 82.099 90.963 1.00 56.63 57 LEU B CA 1
ATOM 977 C C . LEU B 1 57 ? 66.212 82.621 90.815 1.00 57.85 57 LEU B C 1
ATOM 978 O O . LEU B 1 57 ? 65.407 82.032 90.085 1.00 56.54 57 LEU B O 1
ATOM 983 N N . ARG B 1 58 ? 65.867 83.714 91.500 1.00 63.07 58 ARG B N 1
ATOM 984 C CA . ARG B 1 58 ? 64.546 84.283 91.265 1.00 66.86 58 ARG B CA 1
ATOM 985 C C . ARG B 1 58 ? 64.493 85.100 89.982 1.00 63.66 58 ARG B C 1
ATOM 986 O O . ARG B 1 58 ? 63.401 85.330 89.450 1.00 65.23 58 ARG B O 1
ATOM 994 N N . GLU B 1 59 ? 65.648 85.524 89.467 1.00 65.47 59 GLU B N 1
ATOM 995 C CA . GLU B 1 59 ? 65.683 86.157 88.155 1.00 74.30 59 GLU B CA 1
ATOM 996 C C . GLU B 1 59 ? 65.525 85.122 87.046 1.00 68.91 59 GLU B C 1
ATOM 997 O O . GLU B 1 59 ? 64.902 85.403 86.016 1.00 77.11 59 GLU B O 1
ATOM 1003 N N . HIS B 1 60 ? 66.068 83.915 87.244 1.00 50.79 60 HIS B N 1
ATOM 1004 C CA . HIS B 1 60 ? 66.035 82.855 86.235 1.00 50.41 60 HIS B CA 1
ATOM 1005 C C . HIS B 1 60 ? 65.464 81.563 86.830 1.00 50.76 60 HIS B C 1
ATOM 1006 O O . HIS B 1 60 ? 66.113 80.519 86.801 1.00 58.33 60 HIS B O 1
ATOM 1013 N N . ASP B 1 61 ? 64.245 81.613 87.374 1.00 52.65 61 ASP B N 1
ATOM 1014 C CA . ASP B 1 61 ? 63.676 80.386 87.929 1.00 56.82 61 ASP B CA 1
ATOM 1015 C C . ASP B 1 61 ? 63.485 79.336 86.839 1.00 54.78 61 ASP B C 1
ATOM 1016 O O . ASP B 1 61 ? 63.727 78.143 87.061 1.00 51.34 61 ASP B O 1
ATOM 1021 N N . ARG B 1 62 ? 63.059 79.766 85.648 1.00 58.00 62 ARG B N 1
ATOM 1022 C CA . ARG B 1 62 ? 62.752 78.832 84.568 1.00 56.85 62 ARG B CA 1
ATOM 1023 C C . ARG B 1 62 ? 63.999 78.133 84.040 1.00 55.36 62 ARG B C 1
ATOM 1024 O O . ARG B 1 62 ? 63.927 76.971 83.625 1.00 43.71 62 ARG B O 1
ATOM 1032 N N . ARG B 1 63 ? 65.139 78.820 84.035 1.00 50.19 63 ARG B N 1
ATOM 1033 C CA . ARG B 1 63 ? 66.395 78.284 83.512 1.00 45.87 63 ARG B CA 1
ATOM 1034 C C . ARG B 1 63 ? 67.477 78.460 84.570 1.00 41.53 63 ARG B C 1
ATOM 1035 O O . ARG B 1 63 ? 68.416 79.248 84.399 1.00 41.23 63 ARG B O 1
ATOM 1043 N N . PRO B 1 64 ? 67.387 77.714 85.674 1.00 39.25 64 PRO B N 1
ATOM 1044 C CA . PRO B 1 64 ? 68.263 77.994 86.825 1.00 40.51 64 PRO B CA 1
ATOM 1045 C C . PRO B 1 64 ? 69.741 77.849 86.524 1.00 39.72 64 PRO B C 1
ATOM 1046 O O . PRO B 1 64 ? 70.563 78.434 87.241 1.00 44.71 64 PRO B O 1
ATOM 1050 N N . LEU B 1 65 ? 70.108 77.084 85.497 1.00 41.64 65 LEU B N 1
ATOM 1051 C CA . LEU B 1 65 ? 71.517 76.902 85.174 1.00 38.27 65 LEU B CA 1
ATOM 1052 C C . LEU B 1 65 ? 72.216 78.215 84.838 1.00 38.93 65 LEU B C 1
ATOM 1053 O O . LEU B 1 65 ? 73.450 78.268 84.871 1.00 40.81 65 LEU B O 1
ATOM 1058 N N . ASN B 1 66 ? 71.466 79.276 84.518 1.00 39.34 66 ASN B N 1
ATOM 1059 C CA . ASN B 1 66 ? 72.086 80.586 84.338 1.00 40.80 66 ASN B CA 1
ATOM 1060 C C . ASN B 1 66 ? 72.866 81.032 85.568 1.00 41.48 66 ASN B C 1
ATOM 1061 O O . ASN B 1 66 ? 73.707 81.932 85.463 1.00 43.76 66 ASN B O 1
ATOM 1066 N N . CYS B 1 67 ? 72.629 80.407 86.720 1.00 40.66 67 CYS B N 1
ATOM 1067 C CA . CYS B 1 67 ? 73.262 80.792 87.972 1.00 41.50 67 CYS B CA 1
ATOM 1068 C C . CYS B 1 67 ? 74.413 79.867 88.345 1.00 41.08 67 CYS B C 1
ATOM 1069 O O . CYS B 1 67 ? 74.817 79.824 89.511 1.00 41.50 67 CYS B O 1
ATOM 1072 N N . TRP B 1 68 ? 74.950 79.129 87.372 1.00 40.74 68 TRP B N 1
ATOM 1073 C CA . TRP B 1 68 ? 75.986 78.146 87.666 1.00 51.71 68 TRP B CA 1
ATOM 1074 C C . TRP B 1 68 ? 77.190 78.796 88.339 1.00 42.42 68 TRP B C 1
ATOM 1075 O O . TRP B 1 68 ? 77.663 78.325 89.379 1.00 42.56 68 TRP B O 1
ATOM 1086 N N . GLN B 1 69 ? 77.702 79.884 87.756 1.00 43.99 69 GLN B N 1
ATOM 1087 C CA . GLN B 1 69 ? 78.841 80.569 88.362 1.00 49.29 69 GLN B CA 1
ATOM 1088 C C . GLN B 1 69 ? 78.491 81.112 89.741 1.00 46.07 69 GLN B C 1
ATOM 1089 O O . GLN B 1 69 ? 79.280 80.982 90.684 1.00 46.89 69 GLN B O 1
ATOM 1095 N N . GLU B 1 70 ? 77.307 81.711 89.887 1.00 45.64 70 GLU B N 1
ATOM 1096 C CA . GLU B 1 70 ? 76.925 82.255 91.185 1.00 55.72 70 GLU B CA 1
ATOM 1097 C C . GLU B 1 70 ? 76.898 81.163 92.246 1.00 55.28 70 GLU B C 1
ATOM 1098 O O . GLU B 1 70 ? 77.394 81.357 93.362 1.00 51.66 70 GLU B O 1
ATOM 1104 N N . VAL B 1 71 ? 76.327 80.004 91.913 1.00 43.44 71 VAL B N 1
ATOM 1105 C CA . VAL B 1 71 ? 76.306 78.885 92.852 1.00 42.97 71 VAL B CA 1
ATOM 1106 C C . VAL B 1 71 ? 77.728 78.463 93.204 1.00 48.11 71 VAL B C 1
ATOM 1107 O O . VAL B 1 71 ? 78.061 78.256 94.378 1.00 44.55 71 VAL B O 1
ATOM 1111 N N . GLU B 1 72 ? 78.592 78.336 92.191 1.00 47.07 72 GLU B N 1
ATOM 1112 C CA . GLU B 1 72 ? 79.970 77.915 92.435 1.00 48.80 72 GLU B CA 1
ATOM 1113 C C . GLU B 1 72 ? 80.702 78.896 93.342 1.00 53.29 72 GLU B C 1
ATOM 1114 O O . GLU B 1 72 ? 81.437 78.485 94.247 1.00 52.33 72 GLU B O 1
ATOM 1120 N N . ALA B 1 73 ? 80.521 80.199 93.112 1.00 50.38 73 ALA B N 1
ATOM 1121 C CA . ALA B 1 73 ? 81.142 81.190 93.985 1.00 52.38 73 ALA B CA 1
ATOM 1122 C C . ALA B 1 73 ? 80.612 81.067 95.408 1.00 50.21 73 ALA B C 1
ATOM 1123 O O . ALA B 1 73 ? 81.381 81.123 96.376 1.00 63.89 73 ALA B O 1
ATOM 1125 N N . PHE B 1 74 ? 79.295 80.907 95.553 1.00 48.88 74 PHE B N 1
ATOM 1126 C CA . PHE B 1 74 ? 78.692 80.743 96.873 1.00 54.89 74 PHE B CA 1
ATOM 1127 C C . PHE B 1 74 ? 79.216 79.491 97.570 1.00 50.39 74 PHE B C 1
ATOM 1128 O O . PHE B 1 74 ? 79.612 79.541 98.738 1.00 52.04 74 PHE B O 1
ATOM 1136 N N . LYS B 1 75 ? 79.220 78.352 96.873 1.00 47.44 75 LYS B N 1
ATOM 1137 C CA . LYS B 1 75 ? 79.822 77.145 97.442 1.00 52.85 75 LYS B CA 1
ATOM 1138 C C . LYS B 1 75 ? 81.288 77.368 97.822 1.00 53.04 75 LYS B C 1
ATOM 1139 O O . LYS B 1 75 ? 81.746 76.891 98.865 1.00 55.04 75 LYS B O 1
ATOM 1145 N N . GLU B 1 76 ? 82.053 78.055 96.964 1.00 55.43 76 GLU B N 1
ATOM 1146 C CA . GLU B 1 76 ? 83.467 78.325 97.227 1.00 65.31 76 GLU B CA 1
ATOM 1147 C C . GLU B 1 76 ? 83.672 79.198 98.452 1.00 68.36 76 GLU B C 1
ATOM 1148 O O . GLU B 1 76 ? 84.595 78.958 99.246 1.00 76.29 76 GLU B O 1
ATOM 1154 N N . GLU B 1 77 ? 82.858 80.253 98.578 1.00 60.34 77 GLU B N 1
ATOM 1155 C CA . GLU B 1 77 ? 82.953 81.149 99.725 1.00 57.10 77 GLU B CA 1
ATOM 1156 C C . GLU B 1 77 ? 82.685 80.397 101.014 1.00 60.74 77 GLU B C 1
ATOM 1157 O O . GLU B 1 77 ? 83.346 80.638 102.026 1.00 66.20 77 GLU B O 1
ATOM 1163 N N . VAL B 1 78 ? 81.713 79.481 100.994 1.00 57.46 78 VAL B N 1
ATOM 1164 C CA . VAL B 1 78 ? 81.414 78.676 102.176 1.00 60.92 78 VAL B CA 1
ATOM 1165 C C . VAL B 1 78 ? 82.588 77.767 102.514 1.00 65.08 78 VAL B C 1
ATOM 1166 O O . VAL B 1 78 ? 82.904 77.540 103.689 1.00 69.26 78 VAL B O 1
ATOM 1170 N N . ARG B 1 79 ? 83.246 77.222 101.490 1.00 62.92 79 ARG B N 1
ATOM 1171 C CA . ARG B 1 79 ? 84.389 76.347 101.725 1.00 73.05 79 ARG B CA 1
ATOM 1172 C C . ARG B 1 79 ? 85.518 77.098 102.420 1.00 84.55 79 ARG B C 1
ATOM 1173 O O . ARG B 1 79 ? 86.101 76.606 103.393 1.00 91.18 79 ARG B O 1
ATOM 1181 N N . LYS B 1 80 ? 85.844 78.297 101.931 1.00 86.02 80 LYS B N 1
ATOM 1182 C CA . LYS B 1 80 ? 86.896 79.084 102.566 1.00 90.22 80 LYS B CA 1
ATOM 1183 C C . LYS B 1 80 ? 86.520 79.448 103.996 1.00 90.41 80 LYS B C 1
ATOM 1184 O O . LYS B 1 80 ? 87.380 79.481 104.884 1.00 97.83 80 LYS B O 1
ATOM 1190 N N . LEU B 1 81 ? 85.237 79.725 104.239 1.00 87.02 81 LEU B N 1
ATOM 1191 C CA . LEU B 1 81 ? 84.791 80.031 105.594 1.00 88.86 81 LEU B CA 1
ATOM 1192 C C . LEU B 1 81 ? 85.054 78.859 106.531 1.00 99.26 81 LEU B C 1
ATOM 1193 O O . LEU B 1 81 ? 85.502 79.049 107.668 1.00 105.89 81 LEU B O 1
ATOM 1198 N N . GLU B 1 82 ? 84.785 77.635 106.068 1.00 96.84 82 GLU B N 1
ATOM 1199 C CA . GLU B 1 82 ? 85.020 76.460 106.900 1.00 97.35 82 GLU B CA 1
ATOM 1200 C C . GLU B 1 82 ? 86.502 76.291 107.205 1.00 100.83 82 GLU B C 1
ATOM 1201 O O . GLU B 1 82 ? 86.876 75.893 108.315 1.00 102.14 82 GLU B O 1
ATOM 1203 N N . LYS B 1 83 ? 87.363 76.588 106.229 1.00 98.53 83 LYS B N 1
ATOM 1204 C CA . LYS B 1 83 ? 88.800 76.454 106.442 1.00 102.33 83 LYS B CA 1
ATOM 1205 C C . LYS B 1 83 ? 89.282 77.378 107.553 1.00 107.74 83 LYS B C 1
ATOM 1206 O O . LYS B 1 83 ? 90.153 77.006 108.347 1.00 110.92 83 LYS B O 1
ATOM 1208 N N . GLY B 1 84 ? 88.726 78.584 107.627 1.00 108.51 84 GLY B N 1
ATOM 1209 C CA . GLY B 1 84 ? 89.123 79.544 108.639 1.00 111.50 84 GLY B CA 1
ATOM 1210 C C . GLY B 1 84 ? 90.424 80.246 108.306 1.00 115.32 84 GLY B C 1
ATOM 1211 O O . GLY B 1 84 ? 90.918 80.158 107.182 1.00 115.89 84 GLY B O 1
ATOM 1212 N N . ARG C 1 4 ? 63.285 87.298 117.617 1.00 91.91 4 ARG C N 1
ATOM 1213 C CA . ARG C 1 4 ? 62.895 86.094 116.894 1.00 84.61 4 ARG C CA 1
ATOM 1214 C C . ARG C 1 4 ? 64.100 85.451 116.215 1.00 85.09 4 ARG C C 1
ATOM 1215 O O . ARG C 1 4 ? 63.961 84.773 115.197 1.00 78.86 4 ARG C O 1
ATOM 1217 N N . ASP C 1 5 ? 65.287 85.672 116.784 1.00 86.04 5 ASP C N 1
ATOM 1218 C CA . ASP C 1 5 ? 66.502 85.097 116.216 1.00 89.69 5 ASP C CA 1
ATOM 1219 C C . ASP C 1 5 ? 66.481 83.576 116.300 1.00 82.58 5 ASP C C 1
ATOM 1220 O O . ASP C 1 5 ? 66.542 82.883 115.277 1.00 83.97 5 ASP C O 1
ATOM 1225 N N . TRP C 1 6 ? 66.407 83.035 117.520 1.00 80.09 6 TRP C N 1
ATOM 1226 C CA . TRP C 1 6 ? 66.366 81.585 117.678 1.00 79.69 6 TRP C CA 1
ATOM 1227 C C . TRP C 1 6 ? 65.225 80.995 116.858 1.00 74.81 6 TRP C C 1
ATOM 1228 O O . TRP C 1 6 ? 65.385 79.953 116.212 1.00 66.74 6 TRP C O 1
ATOM 1239 N N . LEU C 1 7 ? 64.059 81.645 116.883 1.00 72.29 7 LEU C N 1
ATOM 1240 C CA . LEU C 1 7 ? 62.944 81.191 116.060 1.00 81.17 7 LEU C CA 1
ATOM 1241 C C . LEU C 1 7 ? 63.307 81.247 114.580 1.00 72.87 7 LEU C C 1
ATOM 1242 O O . LEU C 1 7 ? 62.968 80.339 113.813 1.00 66.29 7 LEU C O 1
ATOM 1247 N N . ALA C 1 8 ? 63.988 82.316 114.160 1.00 81.31 8 ALA C N 1
ATOM 1248 C CA . ALA C 1 8 ? 64.440 82.397 112.776 1.00 74.94 8 ALA C CA 1
ATOM 1249 C C . ALA C 1 8 ? 65.425 81.277 112.464 1.00 63.72 8 ALA C C 1
ATOM 1250 O O . ALA C 1 8 ? 65.375 80.682 111.381 1.00 62.76 8 ALA C O 1
ATOM 1252 N N . GLU C 1 9 ? 66.325 80.971 113.404 1.00 63.60 9 GLU C N 1
ATOM 1253 C CA . GLU C 1 9 ? 67.247 79.856 113.205 1.00 62.46 9 GLU C CA 1
ATOM 1254 C C . GLU C 1 9 ? 66.492 78.536 113.116 1.00 60.67 9 GLU C C 1
ATOM 1255 O O . GLU C 1 9 ? 66.828 77.673 112.296 1.00 58.73 9 GLU C O 1
ATOM 1261 N N . VAL C 1 10 ? 65.471 78.358 113.956 1.00 60.54 10 VAL C N 1
ATOM 1262 C CA . VAL C 1 10 ? 64.628 77.173 113.846 1.00 59.54 10 VAL C CA 1
ATOM 1263 C C . VAL C 1 10 ? 63.862 77.203 112.532 1.00 58.91 10 VAL C C 1
ATOM 1264 O O . VAL C 1 10 ? 63.753 76.187 111.835 1.00 56.07 10 VAL C O 1
ATOM 1268 N N . ARG C 1 11 ? 63.316 78.368 112.176 1.00 60.05 11 ARG C N 1
ATOM 1269 C CA . ARG C 1 11 ? 62.677 78.528 110.875 1.00 64.76 11 ARG C CA 1
ATOM 1270 C C . ARG C 1 11 ? 63.637 78.176 109.746 1.00 56.38 11 ARG C C 1
ATOM 1271 O O . ARG C 1 11 ? 63.245 77.534 108.764 1.00 54.71 11 ARG C O 1
ATOM 1279 N N . LYS C 1 12 ? 64.908 78.568 109.879 1.00 60.81 12 LYS C N 1
ATOM 1280 C CA . LYS C 1 12 ? 65.866 78.354 108.799 1.00 54.07 12 LYS C CA 1
ATOM 1281 C C . LYS C 1 12 ? 66.158 76.870 108.604 1.00 62.70 12 LYS C C 1
ATOM 1282 O O . LYS C 1 12 ? 66.201 76.384 107.467 1.00 49.61 12 LYS C O 1
ATOM 1288 N N . VAL C 1 13 ? 66.350 76.134 109.700 1.00 55.72 13 VAL C N 1
ATOM 1289 C CA . VAL C 1 13 ? 66.599 74.699 109.597 1.00 56.12 13 VAL C CA 1
ATOM 1290 C C . VAL C 1 13 ? 65.382 73.981 109.028 1.00 55.30 13 VAL C C 1
ATOM 1291 O O . VAL C 1 13 ? 65.509 73.093 108.177 1.00 46.92 13 VAL C O 1
ATOM 1295 N N . LEU C 1 14 ? 64.184 74.346 109.488 1.00 55.59 14 LEU C N 1
ATOM 1296 C CA . LEU C 1 14 ? 62.978 73.735 108.941 1.00 54.26 14 LEU C CA 1
ATOM 1297 C C . LEU C 1 14 ? 62.853 74.035 107.454 1.00 48.99 14 LEU C C 1
ATOM 1298 O O . LEU C 1 14 ? 62.379 73.198 106.677 1.00 53.94 14 LEU C O 1
ATOM 1303 N N . GLU C 1 15 ? 63.269 75.234 107.043 1.00 49.57 15 GLU C N 1
ATOM 1304 C CA . GLU C 1 15 ? 63.238 75.596 105.631 1.00 48.97 15 GLU C CA 1
ATOM 1305 C C . GLU C 1 15 ? 64.208 74.741 104.824 1.00 50.31 15 GLU C C 1
ATOM 1306 O O . GLU C 1 15 ? 63.895 74.323 103.704 1.00 46.48 15 GLU C O 1
ATOM 1312 N N . VAL C 1 16 ? 65.398 74.482 105.372 1.00 48.77 16 VAL C N 1
ATOM 1313 C CA . VAL C 1 16 ? 66.341 73.579 104.718 1.00 44.00 16 VAL C CA 1
ATOM 1314 C C . VAL C 1 16 ? 65.761 72.174 104.643 1.00 46.21 16 VAL C C 1
ATOM 1315 O O . VAL C 1 16 ? 65.863 71.496 103.613 1.00 43.45 16 VAL C O 1
ATOM 1319 N N . ARG C 1 17 ? 65.144 71.713 105.734 1.00 43.51 17 ARG C N 1
ATOM 1320 C CA . ARG C 1 17 ? 64.559 70.378 105.747 1.00 43.12 17 ARG C CA 1
ATOM 1321 C C . ARG C 1 17 ? 63.487 70.231 104.676 1.00 44.49 17 ARG C C 1
ATOM 1322 O O . ARG C 1 17 ? 63.438 69.217 103.969 1.00 47.19 17 ARG C O 1
ATOM 1330 N N . GLN C 1 18 ? 62.626 71.242 104.532 1.00 43.86 18 GLN C N 1
ATOM 1331 C CA . GLN C 1 18 ? 61.582 71.183 103.516 1.00 44.10 18 GLN C CA 1
ATOM 1332 C C . GLN C 1 18 ? 62.178 71.179 102.112 1.00 48.51 18 GLN C C 1
ATOM 1333 O O . GLN C 1 18 ? 61.716 70.437 101.238 1.00 47.09 18 GLN C O 1
ATOM 1339 N N . ALA C 1 19 ? 63.204 71.998 101.876 1.00 43.28 19 ALA C N 1
ATOM 1340 C CA . ALA C 1 19 ? 63.854 72.010 100.569 1.00 46.40 19 ALA C CA 1
ATOM 1341 C C . ALA C 1 19 ? 64.456 70.647 100.251 1.00 45.62 19 ALA C C 1
ATOM 1342 O O . ALA C 1 19 ? 64.251 70.102 99.160 1.00 49.07 19 ALA C O 1
ATOM 1344 N N . LEU C 1 20 ? 65.205 70.078 101.200 1.00 39.24 20 LEU C N 1
ATOM 1345 C CA . LEU C 1 20 ? 65.747 68.736 101.015 1.00 38.38 20 LEU C CA 1
ATOM 1346 C C . LEU C 1 20 ? 64.649 67.723 100.726 1.00 38.12 20 LEU C C 1
ATOM 1347 O O . LEU C 1 20 ? 64.893 66.724 100.038 1.00 47.82 20 LEU C O 1
ATOM 1352 N N . GLU C 1 21 ? 63.440 67.955 101.244 1.00 39.05 21 GLU C N 1
ATOM 1353 C CA . GLU C 1 21 ? 62.329 67.054 100.954 1.00 39.51 21 GLU C CA 1
ATOM 1354 C C . GLU C 1 21 ? 61.822 67.247 99.531 1.00 45.76 21 GLU C C 1
ATOM 1355 O O . GLU C 1 21 ? 61.463 66.275 98.856 1.00 39.31 21 GLU C O 1
ATOM 1361 N N . VAL C 1 22 ? 61.793 68.494 99.057 1.00 39.39 22 VAL C N 1
ATOM 1362 C CA . VAL C 1 22 ? 61.388 68.765 97.681 1.00 49.48 22 VAL C CA 1
ATOM 1363 C C . VAL C 1 22 ? 62.394 68.179 96.697 1.00 38.16 22 VAL C C 1
ATOM 1364 O O . VAL C 1 22 ? 62.018 67.668 95.635 1.00 41.22 22 VAL C O 1
ATOM 1368 N N . ILE C 1 23 ? 63.685 68.245 97.027 1.00 37.49 23 ILE C N 1
ATOM 1369 C CA . ILE C 1 23 ? 64.709 67.712 96.133 1.00 46.33 23 ILE C CA 1
ATOM 1370 C C . ILE C 1 23 ? 64.558 66.205 95.983 1.00 46.39 23 ILE C C 1
ATOM 1371 O O . ILE C 1 23 ? 64.640 65.665 94.873 1.00 48.52 23 ILE C O 1
ATOM 1376 N N . GLN C 1 24 ? 64.339 65.499 97.094 1.00 41.96 24 GLN C N 1
ATOM 1377 C CA . GLN C 1 24 ? 64.155 64.052 97.025 1.00 45.88 24 GLN C CA 1
ATOM 1378 C C . GLN C 1 24 ? 62.971 63.695 96.136 1.00 50.25 24 GLN C C 1
ATOM 1379 O O . GLN C 1 24 ? 63.086 62.858 95.232 1.00 36.71 24 GLN C O 1
ATOM 1385 N N . ALA C 1 25 ? 61.819 64.325 96.378 1.00 46.47 25 ALA C N 1
ATOM 1386 C CA . ALA C 1 25 ? 60.638 64.034 95.573 1.00 38.29 25 ALA C CA 1
ATOM 1387 C C . ALA C 1 25 ? 60.878 64.355 94.103 1.00 44.85 25 ALA C C 1
ATOM 1388 O O . ALA C 1 25 ? 60.476 63.590 93.219 1.00 38.13 25 ALA C O 1
ATOM 1390 N N . GLU C 1 26 ? 61.531 65.485 93.822 1.00 37.50 26 GLU C N 1
ATOM 1391 C CA . GLU C 1 26 ? 61.794 65.858 92.436 1.00 37.77 26 GLU C CA 1
ATOM 1392 C C . GLU C 1 26 ? 62.753 64.877 91.770 1.00 40.30 26 GLU C C 1
ATOM 1393 O O . GLU C 1 26 ? 62.547 64.489 90.614 1.00 37.52 26 GLU C O 1
ATOM 1399 N N . ALA C 1 27 ? 63.810 64.471 92.479 1.00 36.42 27 ALA C N 1
ATOM 1400 C CA . ALA C 1 27 ? 64.737 63.488 91.927 1.00 36.47 27 ALA C CA 1
ATOM 1401 C C . ALA C 1 27 ? 64.063 62.134 91.754 1.00 42.31 27 ALA C C 1
ATOM 1402 O O . ALA C 1 27 ? 64.298 61.438 90.759 1.00 38.74 27 ALA C O 1
ATOM 1404 N N . ARG C 1 28 ? 63.227 61.738 92.717 1.00 38.39 28 ARG C N 1
ATOM 1405 C CA . ARG C 1 28 ? 62.489 60.488 92.581 1.00 37.68 28 ARG C CA 1
ATOM 1406 C C . ARG C 1 28 ? 61.482 60.565 91.439 1.00 44.06 28 ARG C C 1
ATOM 1407 O O . ARG C 1 28 ? 61.307 59.595 90.692 1.00 43.66 28 ARG C O 1
ATOM 1415 N N . LEU C 1 29 ? 60.812 61.710 91.285 1.00 38.17 29 LEU C N 1
ATOM 1416 C CA . LEU C 1 29 ? 59.869 61.876 90.183 1.00 39.21 29 LEU C CA 1
ATOM 1417 C C . LEU C 1 29 ? 60.567 61.724 88.837 1.00 44.07 29 LEU C C 1
ATOM 1418 O O . LEU C 1 29 ? 60.072 61.030 87.941 1.00 40.00 29 LEU C O 1
ATOM 1423 N N . GLN C 1 30 ? 61.723 62.371 88.677 1.00 40.96 30 GLN C N 1
ATOM 1424 C CA . GLN C 1 30 ? 62.465 62.255 87.426 1.00 43.00 30 GLN C CA 1
ATOM 1425 C C . GLN C 1 30 ? 62.808 60.802 87.129 1.00 45.74 30 GLN C C 1
ATOM 1426 O O . GLN C 1 30 ? 62.593 60.315 86.013 1.00 40.13 30 GLN C O 1
ATOM 1432 N N . SER C 1 31 ? 63.349 60.091 88.119 1.00 41.93 31 SER C N 1
ATOM 1433 C CA . SER C 1 31 ? 63.696 58.690 87.915 1.00 48.03 31 SER C CA 1
ATOM 1434 C C . SER C 1 31 ? 62.471 57.877 87.513 1.00 45.57 31 SER C C 1
ATOM 1435 O O . SER C 1 31 ? 62.486 57.170 86.499 1.00 47.34 31 SER C O 1
ATOM 1438 N N . LEU C 1 32 ? 61.396 57.969 88.300 1.00 40.73 32 LEU C N 1
ATOM 1439 C CA . LEU C 1 32 ? 60.176 57.233 87.981 1.00 47.11 32 LEU C CA 1
ATOM 1440 C C . LEU C 1 32 ? 59.697 57.531 86.567 1.00 52.62 32 LEU C C 1
ATOM 1441 O O . LEU C 1 32 ? 59.179 56.644 85.876 1.00 57.19 32 LEU C O 1
ATOM 1446 N N . ARG C 1 33 ? 59.866 58.777 86.115 1.00 42.31 33 ARG C N 1
ATOM 1447 C CA A ARG C 1 33 ? 59.381 59.157 84.792 0.68 48.31 33 ARG C CA 1
ATOM 1448 C CA B ARG C 1 33 ? 59.370 59.139 84.793 0.32 48.81 33 ARG C CA 1
ATOM 1449 C C . ARG C 1 33 ? 60.245 58.568 83.684 1.00 48.70 33 ARG C C 1
ATOM 1450 O O . ARG C 1 33 ? 59.737 58.260 82.599 1.00 50.03 33 ARG C O 1
ATOM 1465 N N . LEU C 1 34 ? 61.548 58.414 83.929 1.00 46.45 34 LEU C N 1
ATOM 1466 C CA . LEU C 1 34 ? 62.413 57.803 82.925 1.00 48.64 34 LEU C CA 1
ATOM 1467 C C . LEU C 1 34 ? 62.049 56.342 82.707 1.00 57.42 34 LEU C C 1
ATOM 1468 O O . LEU C 1 34 ? 62.127 55.834 81.583 1.00 56.15 34 LEU C O 1
ATOM 1473 N N . GLU C 1 35 ? 61.652 55.654 83.776 1.00 58.69 35 GLU C N 1
ATOM 1474 C CA . GLU C 1 35 ? 61.344 54.234 83.674 1.00 58.24 35 GLU C CA 1
ATOM 1475 C C . GLU C 1 35 ? 60.074 53.988 82.872 1.00 60.63 35 GLU C C 1
ATOM 1476 O O . GLU C 1 35 ? 59.942 52.942 82.226 1.00 76.90 35 GLU C O 1
ATOM 1482 N N . GLY C 1 36 ? 59.137 54.930 82.894 1.00 71.85 36 GLY C N 1
ATOM 1483 C CA . GLY C 1 36 ? 57.938 54.825 82.086 1.00 71.44 36 GLY C CA 1
ATOM 1484 C C . GLY C 1 36 ? 58.220 55.035 80.611 1.00 79.68 36 GLY C C 1
ATOM 1485 O O . GLY C 1 36 ? 59.092 55.823 80.249 1.00 81.69 36 GLY C O 1
ATOM 1486 N N . LEU C 1 42 ? 52.352 59.483 82.787 1.00 114.27 42 LEU C N 1
ATOM 1487 C CA . LEU C 1 42 ? 52.465 60.105 84.103 1.00 109.48 42 LEU C CA 1
ATOM 1488 C C . LEU C 1 42 ? 51.153 60.773 84.509 1.00 104.37 42 LEU C C 1
ATOM 1489 O O . LEU C 1 42 ? 50.600 61.576 83.757 1.00 112.43 42 LEU C O 1
ATOM 1491 N N . PRO C 1 43 ? 50.650 60.426 85.691 1.00 92.19 43 PRO C N 1
ATOM 1492 C CA . PRO C 1 43 ? 49.392 61.015 86.161 1.00 86.40 43 PRO C CA 1
ATOM 1493 C C . PRO C 1 43 ? 49.442 62.537 86.138 1.00 78.59 43 PRO C C 1
ATOM 1494 O O . PRO C 1 43 ? 50.465 63.152 86.448 1.00 74.97 43 PRO C O 1
ATOM 1498 N N . GLU C 1 44 ? 48.314 63.147 85.767 1.00 83.59 44 GLU C N 1
ATOM 1499 C CA . GLU C 1 44 ? 48.224 64.603 85.784 1.00 86.64 44 GLU C CA 1
ATOM 1500 C C . GLU C 1 44 ? 48.271 65.151 87.204 1.00 83.89 44 GLU C C 1
ATOM 1501 O O . GLU C 1 44 ? 48.727 66.280 87.416 1.00 81.15 44 GLU C O 1
ATOM 1503 N N . SER C 1 45 ? 47.808 64.371 88.184 1.00 80.16 45 SER C N 1
ATOM 1504 C CA . SER C 1 45 ? 47.834 64.821 89.572 1.00 76.21 45 SER C CA 1
ATOM 1505 C C . SER C 1 45 ? 49.248 65.170 90.017 1.00 71.69 45 SER C C 1
ATOM 1506 O O . SER C 1 45 ? 49.463 66.187 90.686 1.00 76.44 45 SER C O 1
ATOM 1509 N N . VAL C 1 46 ? 50.227 64.338 89.653 1.00 68.25 46 VAL C N 1
ATOM 1510 C CA . VAL C 1 46 ? 51.605 64.586 90.067 1.00 63.64 46 VAL C CA 1
ATOM 1511 C C . VAL C 1 46 ? 52.116 65.888 89.465 1.00 68.28 46 VAL C C 1
ATOM 1512 O O . VAL C 1 46 ? 52.802 66.671 90.133 1.00 65.92 46 VAL C O 1
ATOM 1516 N N . GLU C 1 47 ? 51.791 66.144 88.196 1.00 77.79 47 GLU C N 1
ATOM 1517 C CA . GLU C 1 47 ? 52.203 67.400 87.577 1.00 88.08 47 GLU C CA 1
ATOM 1518 C C . GLU C 1 47 ? 51.492 68.589 88.212 1.00 81.10 47 GLU C C 1
ATOM 1519 O O . GLU C 1 47 ? 52.094 69.655 88.387 1.00 81.50 47 GLU C O 1
ATOM 1525 N N . LYS C 1 48 ? 50.215 68.428 88.568 1.00 75.71 48 LYS C N 1
ATOM 1526 C CA . LYS C 1 48 ? 49.501 69.511 89.236 1.00 72.85 48 LYS C CA 1
ATOM 1527 C C . LYS C 1 48 ? 50.115 69.799 90.600 1.00 70.39 48 LYS C C 1
ATOM 1528 O O . LYS C 1 48 ? 50.335 70.960 90.964 1.00 71.18 48 LYS C O 1
ATOM 1534 N N . ALA C 1 49 ? 50.410 68.747 91.368 1.00 64.77 49 ALA C N 1
ATOM 1535 C CA . ALA C 1 49 ? 51.070 68.943 92.653 1.00 59.06 49 ALA C CA 1
ATOM 1536 C C . ALA C 1 49 ? 52.439 69.585 92.471 1.00 60.56 49 ALA C C 1
ATOM 1537 O O . ALA C 1 49 ? 52.826 70.472 93.240 1.00 65.07 49 ALA C O 1
ATOM 1539 N N . ARG C 1 50 ? 53.188 69.148 91.456 1.00 63.97 50 ARG C N 1
ATOM 1540 C CA . ARG C 1 50 ? 54.493 69.742 91.182 1.00 59.48 50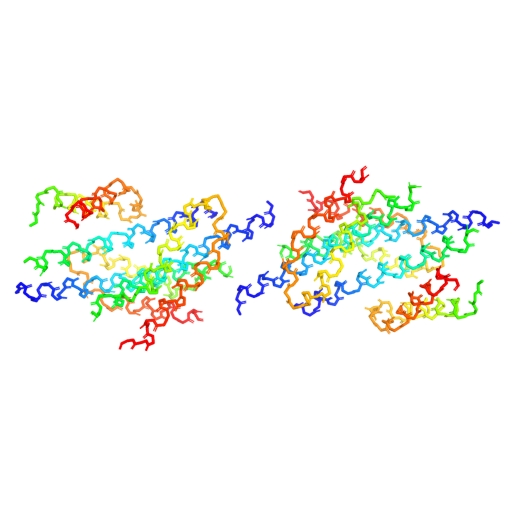 ARG C CA 1
ATOM 1541 C C . ARG C 1 50 ? 54.357 71.217 90.818 1.00 57.37 50 ARG C C 1
ATOM 1542 O O . ARG C 1 50 ? 55.104 72.065 91.320 1.00 56.14 50 ARG C O 1
ATOM 1550 N N . SER C 1 51 ? 53.399 71.544 89.947 1.00 61.50 51 SER C N 1
ATOM 1551 C CA . SER C 1 51 ? 53.203 72.939 89.566 1.00 69.60 51 SER C CA 1
ATOM 1552 C C . SER C 1 51 ? 52.821 73.793 90.768 1.00 65.34 51 SER C C 1
ATOM 1553 O O . SER C 1 51 ? 53.251 74.947 90.879 1.00 66.80 51 SER C O 1
ATOM 1556 N N . GLU C 1 52 ? 52.009 73.248 91.677 1.00 64.42 52 GLU C N 1
ATOM 1557 C CA . GLU C 1 52 ? 51.637 73.999 92.871 1.00 71.14 52 GLU C CA 1
ATOM 1558 C C . GLU C 1 52 ? 52.850 74.307 93.741 1.00 67.08 52 GLU C C 1
ATOM 1559 O O . GLU C 1 52 ? 52.974 75.418 94.272 1.00 75.06 52 GLU C O 1
ATOM 1565 N N . VAL C 1 53 ? 53.757 73.342 93.901 1.00 57.04 53 VAL C N 1
ATOM 1566 C CA . VAL C 1 53 ? 54.954 73.587 94.703 1.00 52.19 53 VAL C CA 1
ATOM 1567 C C . VAL C 1 53 ? 55.821 74.656 94.049 1.00 56.72 53 VAL C C 1
ATOM 1568 O O . VAL C 1 53 ? 56.280 75.598 94.706 1.00 68.35 53 VAL C O 1
ATOM 1572 N N . VAL C 1 54 ? 56.061 74.523 92.743 1.00 55.93 54 VAL C N 1
ATOM 1573 C CA . VAL C 1 54 ? 56.909 75.488 92.048 1.00 64.05 54 VAL C CA 1
ATOM 1574 C C . VAL C 1 54 ? 56.276 76.873 92.074 1.00 77.30 54 VAL C C 1
ATOM 1575 O O . VAL C 1 54 ? 56.953 77.875 92.335 1.00 82.41 54 VAL C O 1
ATOM 1579 N N . ARG C 1 55 ? 54.971 76.957 91.806 1.00 85.69 55 ARG C N 1
ATOM 1580 C CA . ARG C 1 55 ? 54.308 78.257 91.831 1.00 95.23 55 ARG C CA 1
ATOM 1581 C C . ARG C 1 55 ? 54.300 78.844 93.237 1.00 94.85 55 ARG C C 1
ATOM 1582 O O . ARG C 1 55 ? 54.534 80.045 93.416 1.00 101.78 55 ARG C O 1
ATOM 1590 N N . CYS C 1 56 ? 54.036 78.013 94.247 1.00 88.46 56 CYS C N 1
ATOM 1591 C CA . CYS C 1 56 ? 54.008 78.506 95.619 1.00 87.27 56 CYS C CA 1
ATOM 1592 C C . CYS C 1 56 ? 55.387 78.993 96.048 1.00 83.09 56 CYS C C 1
ATOM 1593 O O . CYS C 1 56 ? 55.525 80.084 96.614 1.00 79.99 56 CYS C O 1
ATOM 1596 N N . LEU C 1 57 ? 56.424 78.193 95.786 1.00 80.38 57 LEU C N 1
ATOM 1597 C CA . LEU C 1 57 ? 57.771 78.577 96.199 1.00 74.50 57 LEU C CA 1
ATOM 1598 C C . LEU C 1 57 ? 58.198 79.887 95.547 1.00 76.06 57 LEU C C 1
ATOM 1599 O O . LEU C 1 57 ? 58.882 80.705 96.174 1.00 80.94 57 LEU C O 1
ATOM 1604 N N . ARG C 1 58 ? 57.808 80.105 94.289 1.00 78.93 58 ARG C N 1
ATOM 1605 C CA . ARG C 1 58 ? 58.011 81.416 93.680 1.00 87.37 58 ARG C CA 1
ATOM 1606 C C . ARG C 1 58 ? 57.239 82.486 94.443 1.00 92.52 58 ARG C C 1
ATOM 1607 O O . ARG C 1 58 ? 57.776 83.554 94.760 1.00 94.93 58 ARG C O 1
ATOM 1615 N N . GLU C 1 59 ? 55.972 82.204 94.755 1.00 93.82 59 GLU C N 1
ATOM 1616 C CA . GLU C 1 59 ? 55.137 83.177 95.450 1.00 96.92 59 GLU C CA 1
ATOM 1617 C C . GLU C 1 59 ? 55.710 83.527 96.815 1.00 93.73 59 GLU C C 1
ATOM 1618 O O . GLU C 1 59 ? 55.623 84.678 97.260 1.00 99.91 59 GLU C O 1
ATOM 1624 N N . HIS C 1 60 ? 56.286 82.545 97.501 1.00 77.65 60 HIS C N 1
ATOM 1625 C CA . HIS C 1 60 ? 56.776 82.756 98.856 1.00 78.62 60 HIS C CA 1
ATOM 1626 C C . HIS C 1 60 ? 58.295 82.657 98.938 1.00 80.11 60 HIS C C 1
ATOM 1627 O O . HIS C 1 60 ? 58.839 81.792 99.632 1.00 71.60 60 HIS C O 1
ATOM 1634 N N . ASP C 1 61 ? 58.980 83.550 98.220 1.00 89.72 61 ASP C N 1
ATOM 1635 C CA . ASP C 1 61 ? 60.439 83.573 98.232 1.00 94.69 61 ASP C CA 1
ATOM 1636 C C . ASP C 1 61 ? 60.976 83.783 99.640 1.00 93.88 61 ASP C C 1
ATOM 1637 O O . ASP C 1 61 ? 61.871 83.060 100.092 1.00 88.83 61 ASP C O 1
ATOM 1642 N N . ARG C 1 62 ? 60.442 84.778 100.349 1.00 105.76 62 ARG C N 1
ATOM 1643 C CA . ARG C 1 62 ? 60.977 85.117 101.663 1.00 103.42 62 ARG C CA 1
ATOM 1644 C C . ARG C 1 62 ? 60.676 84.031 102.688 1.00 94.22 62 ARG C C 1
ATOM 1645 O O . ARG C 1 62 ? 61.527 83.711 103.527 1.00 91.12 62 ARG C O 1
ATOM 1647 N N A ARG C 1 63 ? 59.477 83.451 102.641 0.27 93.57 63 ARG C N 1
ATOM 1648 N N B ARG C 1 63 ? 59.478 83.451 102.639 0.73 94.08 63 ARG C N 1
ATOM 1649 C CA A ARG C 1 63 ? 59.038 82.468 103.629 0.27 89.28 63 ARG C CA 1
ATOM 1650 C CA B ARG C 1 63 ? 59.035 82.470 103.628 0.73 89.67 63 ARG C CA 1
ATOM 1651 C C A ARG C 1 63 ? 58.452 81.260 102.912 0.27 83.59 63 ARG C C 1
ATOM 1652 C C B ARG C 1 63 ? 58.449 81.255 102.918 0.73 83.79 63 ARG C C 1
ATOM 1653 O O A ARG C 1 63 ? 57.242 81.192 102.664 0.27 86.40 63 ARG C O 1
ATOM 1654 O O B ARG C 1 63 ? 57.238 81.179 102.686 0.73 86.40 63 ARG C O 1
ATOM 1669 N N . PRO C 1 64 ? 59.295 80.277 102.568 1.00 74.37 64 PRO C N 1
ATOM 1670 C CA . PRO C 1 64 ? 58.783 79.101 101.844 1.00 68.22 64 PRO C CA 1
ATOM 1671 C C . PRO C 1 64 ? 57.929 78.168 102.688 1.00 74.35 64 PRO C C 1
ATOM 1672 O O . PRO C 1 64 ? 57.148 77.399 102.114 1.00 59.79 64 PRO C O 1
ATOM 1676 N N . LEU C 1 65 ? 58.047 78.194 104.020 1.00 71.44 65 LEU C N 1
ATOM 1677 C CA . LEU C 1 65 ? 57.237 77.294 104.836 1.00 67.64 65 LEU C CA 1
ATOM 1678 C C . LEU C 1 65 ? 55.747 77.500 104.618 1.00 72.38 65 LEU C C 1
ATOM 1679 O O . LEU C 1 65 ? 54.958 76.600 104.925 1.00 73.81 65 LEU C O 1
ATOM 1684 N N . ASN C 1 66 ? 55.342 78.654 104.089 1.00 77.30 66 ASN C N 1
ATOM 1685 C CA . ASN C 1 66 ? 53.948 78.842 103.716 1.00 79.33 66 ASN C CA 1
ATOM 1686 C C . ASN C 1 66 ? 53.484 77.802 102.706 1.00 73.73 66 ASN C C 1
ATOM 1687 O O . ASN C 1 66 ? 52.273 77.652 102.505 1.00 78.54 66 ASN C O 1
ATOM 1692 N N . CYS C 1 67 ? 54.415 77.089 102.070 1.00 69.78 67 CYS C N 1
ATOM 1693 C CA . CYS C 1 67 ? 54.118 76.062 101.082 1.00 63.86 67 CYS C CA 1
ATOM 1694 C C . CYS C 1 67 ? 54.247 74.653 101.653 1.00 60.80 67 CYS C C 1
ATOM 1695 O O . CYS C 1 67 ? 54.403 73.694 100.890 1.00 57.67 67 CYS C O 1
ATOM 1698 N N . TRP C 1 68 ? 54.189 74.509 102.981 1.00 68.85 68 TRP C N 1
ATOM 1699 C CA . TRP C 1 68 ? 54.310 73.186 103.584 1.00 64.96 68 TRP C CA 1
ATOM 1700 C C . TRP C 1 68 ? 53.217 72.251 103.080 1.00 61.43 68 TRP C C 1
ATOM 1701 O O . TRP C 1 68 ? 53.463 71.061 102.853 1.00 58.71 68 TRP C O 1
ATOM 1712 N N . GLN C 1 69 ? 52.004 72.776 102.890 1.00 65.97 69 GLN C N 1
ATOM 1713 C CA . GLN C 1 69 ? 50.923 71.960 102.349 1.00 70.05 69 GLN C CA 1
ATOM 1714 C C . GLN C 1 69 ? 51.239 71.497 100.933 1.00 68.79 69 GLN C C 1
ATOM 1715 O O . GLN C 1 69 ? 51.036 70.326 100.594 1.00 66.10 69 GLN C O 1
ATOM 1721 N N . GLU C 1 70 ? 51.735 72.404 100.089 1.00 69.06 70 GLU C N 1
ATOM 1722 C CA . GLU C 1 70 ? 52.100 72.026 98.727 1.00 63.67 70 GLU C CA 1
ATOM 1723 C C . GLU C 1 70 ? 53.217 70.988 98.716 1.00 54.99 70 GLU C C 1
ATOM 1724 O O . GLU C 1 70 ? 53.176 70.032 97.933 1.00 55.87 70 GLU C O 1
ATOM 1730 N N . VAL C 1 71 ? 54.229 71.159 99.570 1.00 55.75 71 VAL C N 1
ATOM 1731 C CA . VAL C 1 71 ? 55.320 70.188 99.625 1.00 56.29 71 VAL C CA 1
ATOM 1732 C C . VAL C 1 71 ? 54.785 68.801 99.964 1.00 59.64 71 VAL C C 1
ATOM 1733 O O . VAL C 1 71 ? 55.141 67.805 99.323 1.00 47.35 71 VAL C O 1
ATOM 1737 N N . GLU C 1 72 ? 53.925 68.713 100.983 1.00 67.55 72 GLU C N 1
ATOM 1738 C CA . GLU C 1 72 ? 53.381 67.416 101.380 1.00 62.24 72 GLU C CA 1
ATOM 1739 C C . GLU C 1 72 ? 52.540 66.786 100.275 1.00 60.72 72 GLU C C 1
ATOM 1740 O O . GLU C 1 72 ? 52.636 65.579 100.028 1.00 61.14 72 GLU C O 1
ATOM 1746 N N . ALA C 1 73 ? 51.705 67.581 99.599 1.00 56.77 73 ALA C N 1
ATOM 1747 C CA . ALA C 1 73 ? 50.891 67.037 98.513 1.00 60.90 73 ALA C CA 1
ATOM 1748 C C . ALA C 1 73 ? 51.769 66.509 97.384 1.00 62.25 73 ALA C C 1
ATOM 1749 O O . ALA C 1 73 ? 51.547 65.407 96.869 1.00 54.30 73 ALA C O 1
ATOM 1751 N N . PHE C 1 74 ? 52.778 67.288 96.988 1.00 57.58 74 PHE C N 1
ATOM 1752 C CA . PHE C 1 74 ? 53.703 66.841 95.952 1.00 55.23 74 PHE C CA 1
ATOM 1753 C C . PHE C 1 74 ? 54.446 65.587 96.399 1.00 55.27 74 PHE C C 1
ATOM 1754 O O . PHE C 1 74 ? 54.596 64.632 95.627 1.00 57.85 74 PHE C O 1
ATOM 1762 N N A LYS C 1 75 ? 54.910 65.575 97.651 0.46 53.87 75 LYS C N 1
ATOM 1763 N N B LYS C 1 75 ? 54.915 65.570 97.648 0.54 53.59 75 LYS C N 1
ATOM 1764 C CA A LYS C 1 75 ? 55.619 64.418 98.186 0.46 53.13 75 LYS C CA 1
ATOM 1765 C CA B LYS C 1 75 ? 55.625 64.403 98.160 0.54 53.18 75 LYS C CA 1
ATOM 1766 C C A LYS C 1 75 ? 54.715 63.195 98.263 0.46 56.31 75 LYS C C 1
ATOM 1767 C C B LYS C 1 75 ? 54.713 63.187 98.250 0.54 56.47 75 LYS C C 1
ATOM 1768 O O A LYS C 1 75 ? 55.187 62.062 98.116 0.46 54.50 75 LYS C O 1
ATOM 1769 O O B LYS C 1 75 ? 55.177 62.051 98.102 0.54 54.19 75 LYS C O 1
ATOM 1780 N N . GLU C 1 76 ? 53.417 63.401 98.479 1.00 59.65 76 GLU C N 1
ATOM 1781 C CA . GLU C 1 76 ? 52.506 62.271 98.597 1.00 58.36 76 GLU C CA 1
ATOM 1782 C C . GLU C 1 76 ? 52.172 61.696 97.223 1.00 57.93 76 GLU C C 1
ATOM 1783 O O . GLU C 1 76 ? 52.107 60.473 97.058 1.00 56.57 76 GLU C O 1
ATOM 1789 N N . GLU C 1 77 ? 51.982 62.560 96.220 1.00 54.69 77 GLU C N 1
ATOM 1790 C CA . GLU C 1 77 ? 51.758 62.084 94.856 1.00 63.33 77 GLU C CA 1
ATOM 1791 C C . GLU C 1 77 ? 52.931 61.248 94.356 1.00 58.47 77 GLU C C 1
ATOM 1792 O O . GLU C 1 77 ? 52.733 60.214 93.708 1.00 55.73 77 GLU C O 1
ATOM 1798 N N . VAL C 1 78 ? 54.160 61.673 94.653 1.00 56.87 78 VAL C N 1
ATOM 1799 C CA . VAL C 1 78 ? 55.323 60.900 94.226 1.00 55.91 78 VAL C CA 1
ATOM 1800 C C . VAL C 1 78 ? 55.331 59.536 94.904 1.00 57.25 78 VAL C C 1
ATOM 1801 O O . VAL C 1 78 ? 55.675 58.522 94.285 1.00 60.49 78 VAL C O 1
ATOM 1805 N N . ARG C 1 79 ? 54.948 59.483 96.181 1.00 59.44 79 ARG C N 1
ATOM 1806 C CA . ARG C 1 79 ? 54.905 58.198 96.872 1.00 59.63 79 ARG C CA 1
ATOM 1807 C C . ARG C 1 79 ? 53.882 57.270 96.232 1.00 61.32 79 ARG C C 1
ATOM 1808 O O . ARG C 1 79 ? 54.132 56.068 96.080 1.00 65.48 79 ARG C O 1
ATOM 1816 N N A LYS C 1 80 ? 52.726 57.807 95.839 0.63 61.15 80 LYS C N 1
ATOM 1817 N N B LYS C 1 80 ? 52.713 57.809 95.864 0.37 61.72 80 LYS C N 1
ATOM 1818 C CA A LYS C 1 80 ? 51.703 56.968 95.225 0.63 65.90 80 LYS C CA 1
ATOM 1819 C CA B LYS C 1 80 ? 51.692 56.996 95.210 0.37 65.97 80 LYS C CA 1
ATOM 1820 C C A LYS C 1 80 ? 52.180 56.375 93.905 0.63 68.93 80 LYS C C 1
ATOM 1821 C C B LYS C 1 80 ? 52.231 56.346 93.944 0.37 68.80 80 LYS C C 1
ATOM 1822 O O A LYS C 1 80 ? 51.690 55.319 93.488 0.63 72.32 80 LYS C O 1
ATOM 1823 O O B LYS C 1 80 ? 51.831 55.227 93.601 0.37 72.03 80 LYS C O 1
ATOM 1834 N N . LEU C 1 81 ? 53.134 57.030 93.238 1.00 69.57 81 LEU C N 1
ATOM 1835 C CA . LEU C 1 81 ? 53.717 56.466 92.024 1.00 71.23 81 LEU C CA 1
ATOM 1836 C C . LEU C 1 81 ? 54.737 55.384 92.352 1.00 82.77 81 LEU C C 1
ATOM 1837 O O . LEU C 1 81 ? 54.803 54.357 91.667 1.00 89.22 81 LEU C O 1
ATOM 1842 N N . GLU C 1 82 ? 55.542 55.599 93.395 1.00 96.72 82 GLU C N 1
ATOM 1843 C CA . GLU C 1 82 ? 56.582 54.640 93.752 1.00 108.67 82 GLU C CA 1
ATOM 1844 C C . GLU C 1 82 ? 56.005 53.286 94.143 1.00 116.50 82 GLU C C 1
ATOM 1845 O O . GLU C 1 82 ? 56.650 52.254 93.922 1.00 124.69 82 GLU C O 1
ATOM 1847 N N . LYS C 1 83 ? 54.809 53.262 94.723 1.00 112.37 83 LYS C N 1
ATOM 1848 C CA . LYS C 1 83 ? 54.196 52.010 95.159 1.00 108.87 83 LYS C CA 1
ATOM 1849 C C . LYS C 1 83 ? 54.032 51.042 93.993 1.00 107.69 83 LYS C C 1
ATOM 1850 O O . LYS C 1 83 ? 54.654 49.980 93.963 1.00 104.68 83 LYS C O 1
ATOM 1852 N N . ASP D 1 5 ? 60.930 44.584 89.498 1.00 54.30 5 ASP D N 1
ATOM 1853 C CA . ASP D 1 5 ? 60.821 46.023 89.299 1.00 53.87 5 ASP D CA 1
ATOM 1854 C C . ASP D 1 5 ? 61.321 46.428 87.913 1.00 48.74 5 ASP D C 1
ATOM 1855 O O . ASP D 1 5 ? 61.617 45.576 87.074 1.00 50.38 5 ASP D O 1
ATOM 1860 N N . TRP D 1 6 ? 61.422 47.738 87.685 1.00 46.09 6 TRP D N 1
ATOM 1861 C CA . TRP D 1 6 ? 61.818 48.233 86.371 1.00 46.24 6 TRP D CA 1
ATOM 1862 C C . TRP D 1 6 ? 63.237 47.801 86.024 1.00 53.07 6 TRP D C 1
ATOM 1863 O O . TRP D 1 6 ? 63.505 47.347 84.904 1.00 41.03 6 TRP D O 1
ATOM 1874 N N . LEU D 1 7 ? 64.159 47.921 86.982 1.00 43.78 7 LEU D N 1
ATOM 1875 C CA . LEU D 1 7 ? 65.541 47.534 86.722 1.00 42.72 7 LEU D CA 1
ATOM 1876 C C . LEU D 1 7 ? 65.644 46.055 86.372 1.00 40.68 7 LEU D C 1
ATOM 1877 O O . LEU D 1 7 ? 66.390 45.676 85.462 1.00 48.96 7 LEU D O 1
ATOM 1882 N N . ALA D 1 8 ? 64.903 45.203 87.083 1.00 44.17 8 ALA D N 1
ATOM 1883 C CA . ALA D 1 8 ? 64.930 43.775 86.781 1.00 47.42 8 ALA D CA 1
ATOM 1884 C C . ALA D 1 8 ? 64.420 43.498 85.372 1.00 37.99 8 ALA D C 1
ATOM 1885 O O . ALA D 1 8 ? 64.974 42.654 84.658 1.00 39.41 8 ALA D O 1
ATOM 1887 N N . GLU D 1 9 ? 63.366 44.203 84.950 1.00 44.07 9 GLU D N 1
ATOM 1888 C CA . GLU D 1 9 ? 62.859 44.033 83.591 1.00 37.29 9 GLU D CA 1
ATOM 1889 C C . GLU D 1 9 ? 63.900 44.449 82.560 1.00 40.92 9 GLU D C 1
ATOM 1890 O O . GLU D 1 9 ? 64.042 43.806 81.514 1.00 41.18 9 GLU D O 1
ATOM 1896 N N . VAL D 1 10 ? 64.643 45.520 82.842 1.00 39.23 10 VAL D N 1
ATOM 1897 C CA . VAL D 1 10 ? 65.699 45.946 81.930 1.00 35.93 10 VAL D CA 1
ATOM 1898 C C . VAL D 1 10 ? 66.782 44.880 81.841 1.00 34.53 10 VAL D C 1
ATOM 1899 O O . VAL D 1 10 ? 67.258 44.547 80.749 1.00 40.33 10 VAL D O 1
ATOM 1903 N N . ARG D 1 11 ? 67.190 44.329 82.985 1.00 35.09 11 ARG D N 1
ATOM 1904 C CA . ARG D 1 11 ? 68.191 43.268 82.975 1.00 49.16 11 ARG D CA 1
ATOM 1905 C C . ARG D 1 11 ? 67.698 42.051 82.198 1.00 40.13 11 ARG D C 1
ATOM 1906 O O . ARG D 1 11 ? 68.432 41.487 81.379 1.00 35.80 11 ARG D O 1
ATOM 1914 N N . LYS D 1 12 ? 66.451 41.630 82.435 1.00 40.09 12 LYS D N 1
ATOM 1915 C CA . LYS D 1 12 ? 65.929 40.467 81.721 1.00 35.14 12 LYS D CA 1
ATOM 1916 C C . LYS D 1 12 ? 65.965 40.675 80.212 1.00 37.62 12 LYS D C 1
ATOM 1917 O O . LYS D 1 12 ? 66.313 39.757 79.461 1.00 32.94 12 LYS D O 1
ATOM 1923 N N . VAL D 1 13 ? 65.604 41.872 79.744 1.00 36.27 13 VAL D N 1
ATOM 1924 C CA . VAL D 1 13 ? 65.655 42.133 78.308 1.00 34.74 13 VAL D CA 1
ATOM 1925 C C . VAL D 1 13 ? 67.089 42.037 77.807 1.00 37.27 13 VAL D C 1
ATOM 1926 O O . VAL D 1 13 ? 67.358 41.447 76.754 1.00 38.55 13 VAL D O 1
ATOM 1930 N N . LEU D 1 14 ? 68.031 42.613 78.554 1.00 36.47 14 LEU D N 1
ATOM 1931 C CA . LEU D 1 14 ? 69.437 42.525 78.177 1.00 39.32 14 LEU D CA 1
ATOM 1932 C C . LEU D 1 14 ? 69.926 41.080 78.204 1.00 35.13 14 LEU D C 1
ATOM 1933 O O . LEU D 1 14 ? 70.767 40.687 77.389 1.00 32.81 14 LEU D O 1
ATOM 1938 N N . GLU D 1 15 ? 69.421 40.278 79.144 1.00 34.74 15 GLU D N 1
ATOM 1939 C CA . GLU D 1 15 ? 69.827 38.878 79.227 1.00 34.50 15 GLU D CA 1
ATOM 1940 C C . GLU D 1 15 ? 69.385 38.102 77.992 1.00 32.00 15 GLU D C 1
ATOM 1941 O O . GLU D 1 15 ? 70.162 37.333 77.414 1.00 36.02 15 GLU D O 1
ATOM 1947 N N . VAL D 1 16 ? 68.129 38.280 77.580 1.00 38.47 16 VAL D N 1
ATOM 1948 C CA . VAL D 1 16 ? 67.654 37.638 76.358 1.00 28.21 16 VAL D CA 1
ATOM 1949 C C . VAL D 1 16 ? 68.434 38.154 75.159 1.00 34.93 16 VAL D C 1
ATOM 1950 O O . VAL D 1 16 ? 68.805 37.388 74.260 1.00 37.47 16 VAL D O 1
ATOM 1954 N N . ARG D 1 17 ? 68.700 39.459 75.129 1.00 28.26 17 ARG D N 1
ATOM 1955 C CA . ARG D 1 17 ? 69.400 40.043 73.993 1.00 29.02 17 ARG D CA 1
ATOM 1956 C C . ARG D 1 17 ? 70.812 39.482 73.876 1.00 31.97 17 ARG D C 1
ATOM 1957 O O . ARG D 1 17 ? 71.291 39.213 72.769 1.00 34.48 17 ARG D O 1
ATOM 1965 N N . GLN D 1 18 ? 71.501 39.311 75.009 1.00 27.84 18 GLN D N 1
ATOM 1966 C CA . GLN D 1 18 ? 72.837 38.724 74.973 1.00 32.67 18 GLN D CA 1
ATOM 1967 C C . GLN D 1 18 ? 72.788 37.283 74.486 1.00 38.54 18 GLN D C 1
ATOM 1968 O O . GLN D 1 18 ? 73.646 36.852 73.706 1.00 36.37 18 GLN D O 1
ATOM 1974 N N . ALA D 1 19 ? 71.794 36.518 74.940 1.00 36.26 19 ALA D N 1
ATOM 1975 C CA . ALA D 1 19 ? 71.671 35.135 74.495 1.00 37.25 19 ALA D CA 1
ATOM 1976 C C . ALA D 1 19 ? 71.480 35.060 72.987 1.00 45.52 19 ALA D C 1
ATOM 1977 O O . ALA D 1 19 ? 72.097 34.224 72.318 1.00 31.66 19 ALA D O 1
ATOM 1979 N N . LEU D 1 20 ? 70.627 35.926 72.432 1.00 39.87 20 LEU D N 1
ATOM 1980 C CA . LEU D 1 20 ? 70.419 35.938 70.987 1.00 33.54 20 LEU D CA 1
ATOM 1981 C C . LEU D 1 20 ? 71.693 36.310 70.238 1.00 38.75 20 LEU D C 1
ATOM 1982 O O . LEU D 1 20 ? 71.936 35.799 69.139 1.00 42.73 20 LEU D O 1
ATOM 1987 N N . GLU D 1 21 ? 72.517 37.194 70.807 1.00 35.13 21 GLU D N 1
ATOM 1988 C CA . GLU D 1 21 ? 73.781 37.532 70.160 1.00 41.82 21 GLU D CA 1
ATOM 1989 C C . GLU D 1 21 ? 74.751 36.357 70.200 1.00 38.10 21 GLU D C 1
ATOM 1990 O O . GLU D 1 21 ? 75.517 36.148 69.253 1.00 38.00 21 GLU D O 1
ATOM 1996 N N . VAL D 1 22 ? 74.736 35.577 71.284 1.00 31.85 22 VAL D N 1
ATOM 1997 C CA . VAL D 1 22 ? 75.583 34.389 71.343 1.00 35.39 22 VAL D CA 1
ATOM 1998 C C . VAL D 1 22 ? 75.158 33.388 70.277 1.00 44.27 22 VAL D C 1
ATOM 1999 O O . VAL D 1 22 ? 75.997 32.738 69.642 1.00 45.64 22 VAL D O 1
ATOM 2003 N N . ILE D 1 23 ? 73.848 33.247 70.067 1.00 40.00 23 ILE D N 1
ATOM 2004 C CA . ILE D 1 23 ? 73.342 32.328 69.053 1.00 37.08 23 ILE D CA 1
ATOM 2005 C C . ILE D 1 23 ? 73.738 32.796 67.658 1.00 36.37 23 ILE D C 1
ATOM 2006 O O . ILE D 1 23 ? 74.172 31.997 66.820 1.00 47.28 23 ILE D O 1
ATOM 2011 N N . GLN D 1 24 ? 73.590 34.094 67.382 1.00 31.88 24 GLN D N 1
ATOM 2012 C CA . GLN D 1 24 ? 73.986 34.620 66.079 1.00 40.79 24 GLN D CA 1
ATOM 2013 C C . GLN D 1 24 ? 75.476 34.418 65.832 1.00 39.51 24 GLN D C 1
ATOM 2014 O O . GLN D 1 24 ? 75.887 34.061 64.722 1.00 41.01 24 GLN D O 1
ATOM 2020 N N . ALA D 1 25 ? 76.302 34.645 66.855 1.00 35.14 25 ALA D N 1
ATOM 2021 C CA . ALA D 1 25 ? 77.737 34.431 66.700 1.00 39.25 25 ALA D CA 1
ATOM 2022 C C . ALA D 1 25 ? 78.048 32.964 66.431 1.00 38.62 25 ALA D C 1
ATOM 2023 O O . ALA D 1 25 ? 78.876 32.645 65.569 1.00 46.82 25 ALA D O 1
ATOM 2025 N N . GLU D 1 26 ? 77.394 32.055 67.160 1.00 40.87 26 GLU D N 1
ATOM 2026 C CA . GLU D 1 26 ? 77.615 30.630 66.940 1.00 34.76 26 GLU D CA 1
ATOM 2027 C C . GLU D 1 26 ? 77.121 30.194 65.566 1.00 36.52 26 GLU D C 1
ATOM 2028 O O . GLU D 1 26 ? 77.788 29.410 64.880 1.00 39.77 26 GLU D O 1
ATOM 2034 N N . ALA D 1 27 ? 75.956 30.691 65.144 1.00 32.86 27 ALA D N 1
ATOM 2035 C CA . ALA D 1 27 ? 75.453 30.340 63.822 1.00 33.57 27 ALA D CA 1
ATOM 2036 C C . ALA D 1 27 ? 76.374 30.865 62.731 1.00 44.24 27 ALA D C 1
ATOM 2037 O O . ALA D 1 27 ? 76.538 30.219 61.688 1.00 44.20 27 ALA D O 1
ATOM 2039 N N . ARG D 1 28 ? 76.985 32.029 62.950 1.00 38.85 28 ARG D N 1
ATOM 2040 C CA A ARG D 1 28 ? 77.983 32.523 62.009 0.53 42.64 28 ARG D CA 1
ATOM 2041 C CA B ARG D 1 28 ? 77.986 32.523 62.010 0.47 42.42 28 ARG D CA 1
ATOM 2042 C C . ARG D 1 28 ? 79.197 31.602 61.978 1.00 37.33 28 ARG D C 1
ATOM 2043 O O . ARG D 1 28 ? 79.678 31.224 60.904 1.00 46.23 28 ARG D O 1
ATOM 2058 N N . LEU D 1 29 ? 79.701 31.230 63.156 1.00 40.07 29 LEU D N 1
ATOM 2059 C CA . LEU D 1 29 ? 80.873 30.366 63.237 1.00 41.67 29 LEU D CA 1
ATOM 2060 C C . LEU D 1 29 ? 80.629 29.037 62.535 1.00 40.46 29 LEU D C 1
ATOM 2061 O O . LEU D 1 29 ? 81.518 28.513 61.855 1.00 44.26 29 LEU D O 1
ATOM 2066 N N . GLN D 1 30 ? 79.428 28.475 62.684 1.00 44.22 30 GLN D N 1
ATOM 2067 C CA . GLN D 1 30 ? 79.114 27.231 61.990 1.00 41.01 30 GLN D CA 1
ATOM 2068 C C . GLN D 1 30 ? 79.127 27.428 60.480 1.00 41.54 30 GLN D C 1
ATOM 2069 O O . GLN D 1 30 ? 79.553 26.538 59.733 1.00 43.65 30 GLN D O 1
ATOM 2075 N N . SER D 1 31 ? 78.672 28.591 60.011 1.00 50.56 31 SER D N 1
ATOM 2076 C CA A SER D 1 31 ? 78.654 28.855 58.576 0.60 51.40 31 SER D CA 1
ATOM 2077 C CA B SER D 1 31 ? 78.656 28.849 58.575 0.40 50.80 31 SER D CA 1
ATOM 2078 C C . SER D 1 31 ? 80.069 28.990 58.023 1.00 46.28 31 SER D C 1
ATOM 2079 O O . SER D 1 31 ? 80.401 28.408 56.986 1.00 51.84 31 SER D O 1
ATOM 2084 N N . LEU D 1 32 ? 80.920 29.757 58.709 1.00 52.80 32 LEU D N 1
ATOM 2085 C CA . LEU D 1 32 ? 82.290 29.935 58.239 1.00 55.64 32 LEU D CA 1
ATOM 2086 C C . LEU D 1 32 ? 83.048 28.613 58.245 1.00 53.89 32 LEU D C 1
ATOM 2087 O O . LEU D 1 32 ? 83.788 28.308 57.302 1.00 54.17 32 LEU D O 1
ATOM 2092 N N . ARG D 1 33 ? 82.885 27.820 59.306 1.00 53.10 33 ARG D N 1
ATOM 2093 C CA A ARG D 1 33 ? 83.542 26.519 59.339 0.62 61.39 33 ARG D CA 1
ATOM 2094 C CA B ARG D 1 33 ? 83.522 26.508 59.354 0.38 61.12 33 ARG D CA 1
ATOM 2095 C C . ARG D 1 33 ? 83.067 25.636 58.191 1.00 64.64 33 ARG D C 1
ATOM 2096 O O . ARG D 1 33 ? 83.856 24.855 57.646 1.00 70.08 33 ARG D O 1
ATOM 2111 N N . LEU D 1 34 ? 81.796 25.749 57.813 1.00 65.68 34 LEU D N 1
ATOM 2112 C CA . LEU D 1 34 ? 81.272 24.980 56.690 1.00 68.76 34 LEU D CA 1
ATOM 2113 C C . LEU D 1 34 ? 81.969 25.355 55.388 1.00 71.44 34 LEU D C 1
ATOM 2114 O O . LEU D 1 34 ? 82.033 24.541 54.459 1.00 71.29 34 LEU D O 1
ATOM 2119 N N . GLU D 1 35 ? 82.510 26.572 55.309 1.00 69.94 35 GLU D N 1
ATOM 2120 C CA . GLU D 1 35 ? 83.128 27.073 54.088 1.00 67.19 35 GLU D CA 1
ATOM 2121 C C . GLU D 1 35 ? 84.618 26.786 53.993 1.00 70.91 35 GLU D C 1
ATOM 2122 O O . GLU D 1 35 ? 85.165 26.814 52.885 1.00 87.73 35 GLU D O 1
ATOM 2128 N N . GLY D 1 36 ? 85.290 26.528 55.110 1.00 86.97 36 GLY D N 1
ATOM 2129 C CA . GLY D 1 36 ? 86.739 26.432 55.105 1.00 86.03 36 GLY D CA 1
ATOM 2130 C C . GLY D 1 36 ? 87.318 25.085 55.484 1.00 89.13 36 GLY D C 1
ATOM 2131 O O . GLY D 1 36 ? 88.536 24.946 55.611 1.00 92.33 36 GLY D O 1
ATOM 2132 N N . LEU D 1 42 ? 89.364 26.314 62.370 1.00 80.19 42 LEU D N 1
ATOM 2133 C CA . LEU D 1 42 ? 89.100 27.468 63.223 1.00 75.40 42 LEU D CA 1
ATOM 2134 C C . LEU D 1 42 ? 90.294 27.760 64.127 1.00 80.21 42 LEU D C 1
ATOM 2135 O O . LEU D 1 42 ? 90.772 26.878 64.840 1.00 80.18 42 LEU D O 1
ATOM 2137 N N . PRO D 1 43 ? 90.778 29.002 64.092 1.00 83.40 43 PRO D N 1
ATOM 2138 C CA . PRO D 1 43 ? 91.928 29.373 64.928 1.00 78.93 43 PRO D CA 1
ATOM 2139 C C . PRO D 1 43 ? 91.722 29.054 66.401 1.00 75.17 43 PRO D C 1
ATOM 2140 O O . PRO D 1 43 ? 90.588 28.955 66.879 1.00 72.53 43 PRO D O 1
ATOM 2144 N N . GLU D 1 44 ? 92.830 28.879 67.126 1.00 76.39 44 GLU D N 1
ATOM 2145 C CA . GLU D 1 44 ? 92.753 28.663 68.566 1.00 76.80 44 GLU D CA 1
ATOM 2146 C C . GLU D 1 44 ? 92.097 29.848 69.262 1.00 70.95 44 GLU D C 1
ATOM 2147 O O . GLU D 1 44 ? 91.351 29.674 70.233 1.00 68.15 44 GLU D O 1
ATOM 2153 N N . SER D 1 45 ? 92.362 31.063 68.776 1.00 70.96 45 SER D N 1
ATOM 2154 C CA . SER D 1 45 ? 91.760 32.249 69.377 1.00 72.16 45 SER D CA 1
ATOM 2155 C C . SER D 1 45 ? 90.240 32.169 69.356 1.00 75.54 45 SER D C 1
ATOM 2156 O O . SER D 1 45 ? 89.581 32.481 70.354 1.00 71.27 45 SER D O 1
ATOM 2159 N N . VAL D 1 46 ? 89.664 31.763 68.224 1.00 77.66 46 VAL D N 1
ATOM 2160 C CA . VAL D 1 46 ? 88.211 31.661 68.132 1.00 79.54 46 VAL D CA 1
ATOM 2161 C C . VAL D 1 46 ? 87.699 30.577 69.069 1.00 82.21 46 VAL D C 1
ATOM 2162 O O . VAL D 1 46 ? 86.696 30.761 69.770 1.00 83.05 46 VAL D O 1
ATOM 2166 N N . GLU D 1 47 ? 88.384 29.433 69.102 1.00 81.40 47 GLU D N 1
ATOM 2167 C CA . GLU D 1 47 ? 87.950 28.335 69.957 1.00 80.50 47 GLU D CA 1
ATOM 2168 C C . GLU D 1 47 ? 88.028 28.719 71.429 1.00 71.63 47 GLU D C 1
ATOM 2169 O O . GLU D 1 47 ? 87.114 28.420 72.207 1.00 67.51 47 GLU D O 1
ATOM 2175 N N . LYS D 1 48 ? 89.110 29.391 71.830 1.00 69.25 48 LYS D N 1
ATOM 2176 C CA . LYS D 1 48 ? 89.259 29.793 73.225 1.00 70.70 48 LYS D CA 1
ATOM 2177 C C . LYS D 1 48 ? 88.123 30.715 73.654 1.00 71.13 48 LYS D C 1
ATOM 2178 O O . LYS D 1 48 ? 87.549 30.543 74.736 1.00 68.62 48 LYS D O 1
ATOM 2184 N N . ALA D 1 49 ? 87.782 31.698 72.817 1.00 68.59 49 ALA D N 1
ATOM 2185 C CA . ALA D 1 49 ? 86.664 32.582 73.130 1.00 62.43 49 ALA D CA 1
ATOM 2186 C C . ALA D 1 49 ? 85.357 31.804 73.227 1.00 58.95 49 ALA D C 1
ATOM 2187 O O . ALA D 1 49 ? 84.534 32.064 74.113 1.00 62.00 49 ALA D O 1
ATOM 2189 N N . ARG D 1 50 ? 85.150 30.844 72.324 1.00 59.48 50 ARG D N 1
ATOM 2190 C CA . ARG D 1 50 ? 83.935 30.037 72.367 1.00 56.35 50 ARG D CA 1
ATOM 2191 C C . ARG D 1 50 ? 83.862 29.242 73.665 1.00 64.46 50 ARG D C 1
ATOM 2192 O O . ARG D 1 50 ? 82.832 29.237 74.349 1.00 68.03 50 ARG D O 1
ATOM 2200 N N . SER D 1 51 ? 84.957 28.566 74.025 1.00 67.47 51 SER D N 1
ATOM 2201 C CA . SER D 1 51 ? 84.988 27.829 75.284 1.00 68.17 51 SER D CA 1
ATOM 2202 C C . SER D 1 51 ? 84.856 28.780 76.466 1.00 72.12 51 SER D C 1
ATOM 2203 O O . SER D 1 51 ? 84.223 28.449 77.475 1.00 74.05 51 SER D O 1
ATOM 2206 N N . GLU D 1 52 ? 85.454 29.969 76.356 1.00 73.25 52 GLU D N 1
ATOM 2207 C CA . GLU D 1 52 ? 85.345 30.955 77.424 1.00 79.54 52 GLU D CA 1
ATOM 2208 C C . GLU D 1 52 ? 83.895 31.366 77.641 1.00 75.72 52 GLU D C 1
ATOM 2209 O O . GLU D 1 52 ? 83.449 31.523 78.784 1.00 76.47 52 GLU D O 1
ATOM 2215 N N . VAL D 1 53 ? 83.141 31.542 76.554 1.00 69.74 53 VAL D N 1
ATOM 2216 C CA . VAL D 1 53 ? 81.732 31.906 76.677 1.00 62.12 53 VAL D CA 1
ATOM 2217 C C . VAL D 1 53 ? 80.959 30.790 77.371 1.00 61.66 53 VAL D C 1
ATOM 2218 O O . VAL D 1 53 ? 80.165 31.036 78.287 1.00 56.87 53 VAL D O 1
ATOM 2222 N N . VAL D 1 54 ? 81.180 29.545 76.941 1.00 58.27 54 VAL D N 1
ATOM 2223 C CA . VAL D 1 54 ? 80.479 28.414 77.543 1.00 60.33 54 VAL D CA 1
ATOM 2224 C C . VAL D 1 54 ? 80.846 28.283 79.015 1.00 64.37 54 VAL D C 1
ATOM 2225 O O . VAL D 1 54 ? 79.984 28.029 79.866 1.00 74.58 54 VAL D O 1
ATOM 2229 N N . ARG D 1 55 ? 82.131 28.445 79.339 1.00 65.76 55 ARG D N 1
ATOM 2230 C CA . ARG D 1 55 ? 82.569 28.325 80.727 1.00 75.37 55 ARG D CA 1
ATOM 2231 C C . ARG D 1 55 ? 81.889 29.365 81.608 1.00 75.23 55 ARG D C 1
ATOM 2232 O O . ARG D 1 55 ? 81.404 29.053 82.701 1.00 79.60 55 ARG D O 1
ATOM 2240 N N . CYS D 1 56 ? 81.849 30.615 81.145 1.00 64.99 56 CYS D N 1
ATOM 2241 C CA . CYS D 1 56 ? 81.281 31.687 81.953 1.00 63.77 56 CYS D CA 1
ATOM 2242 C C . CYS D 1 56 ? 79.784 31.491 82.155 1.00 60.44 56 CYS D C 1
ATOM 2243 O O . CYS D 1 56 ? 79.280 31.594 83.279 1.00 64.13 56 CYS D O 1
ATOM 2246 N N . LEU D 1 57 ? 79.056 31.205 81.075 1.00 57.31 57 LEU D N 1
ATOM 2247 C CA . LEU D 1 57 ? 77.609 31.057 81.179 1.00 57.60 57 LEU D CA 1
ATOM 2248 C C . LEU D 1 57 ? 77.222 29.920 82.120 1.00 69.05 57 LEU D C 1
ATOM 2249 O O . LEU D 1 57 ? 76.158 29.973 82.748 1.00 75.07 57 LEU D O 1
ATOM 2254 N N . ARG D 1 58 ? 78.062 28.889 82.234 1.00 73.26 58 ARG D N 1
ATOM 2255 C CA . ARG D 1 58 ? 77.845 27.878 83.264 1.00 85.07 58 ARG D CA 1
ATOM 2256 C C . ARG D 1 58 ? 78.020 28.479 84.654 1.00 89.18 58 ARG D C 1
ATOM 2257 O O . ARG D 1 58 ? 77.185 28.277 85.543 1.00 93.88 58 ARG D O 1
ATOM 2265 N N . GLU D 1 59 ? 79.093 29.248 84.844 1.00 89.69 59 GLU D N 1
ATOM 2266 C CA . GLU D 1 59 ? 79.438 29.757 86.166 1.00 97.55 59 GLU D CA 1
ATOM 2267 C C . GLU D 1 59 ? 78.489 30.856 86.619 1.00 94.09 59 GLU D C 1
ATOM 2268 O O . GLU D 1 59 ? 78.319 31.073 87.826 1.00 102.05 59 GLU D O 1
ATOM 2274 N N . HIS D 1 60 ? 77.880 31.572 85.678 1.00 80.61 60 HIS D N 1
ATOM 2275 C CA . HIS D 1 60 ? 76.945 32.627 86.041 1.00 71.77 60 HIS D CA 1
ATOM 2276 C C . HIS D 1 60 ? 75.569 32.309 85.474 1.00 66.51 60 HIS D C 1
ATOM 2277 O O . HIS D 1 60 ? 74.999 33.093 84.708 1.00 58.21 60 HIS D O 1
ATOM 2284 N N . ASP D 1 61 ? 75.033 31.152 85.862 1.00 74.63 61 ASP D N 1
ATOM 2285 C CA . ASP D 1 61 ? 73.736 30.713 85.359 1.00 75.41 61 ASP D CA 1
ATOM 2286 C C . ASP D 1 61 ? 72.634 31.695 85.735 1.00 66.41 61 ASP D C 1
ATOM 2287 O O . ASP D 1 61 ? 71.754 31.998 84.921 1.00 62.63 61 ASP D O 1
ATOM 2292 N N . ARG D 1 62 ? 72.668 32.201 86.968 1.00 68.50 62 ARG D N 1
ATOM 2293 C CA . ARG D 1 62 ? 71.618 33.097 87.437 1.00 68.73 62 ARG D CA 1
ATOM 2294 C C . ARG D 1 62 ? 71.708 34.466 86.772 1.00 58.79 62 ARG D C 1
ATOM 2295 O O . ARG D 1 62 ? 70.685 35.036 86.375 1.00 55.40 62 ARG D O 1
ATOM 2303 N N . ARG D 1 63 ? 72.918 35.013 86.644 1.00 56.67 63 ARG D N 1
ATOM 2304 C CA . ARG D 1 63 ? 73.143 36.344 86.082 1.00 54.11 63 ARG D CA 1
ATOM 2305 C C . ARG D 1 63 ? 74.088 36.229 84.892 1.00 57.38 63 ARG D C 1
ATOM 2306 O O . ARG D 1 63 ? 75.312 36.366 85.041 1.00 56.31 63 ARG D O 1
ATOM 2314 N N . PRO D 1 64 ? 73.563 35.977 83.689 1.00 41.33 64 PRO D N 1
ATOM 2315 C CA . PRO D 1 64 ? 74.449 35.794 82.528 1.00 39.76 64 PRO D CA 1
ATOM 2316 C C . PRO D 1 64 ? 75.120 37.074 82.054 1.00 47.82 64 PRO D C 1
ATOM 2317 O O . PRO D 1 64 ? 76.165 36.991 81.396 1.00 54.22 64 PRO D O 1
ATOM 2321 N N . LEU D 1 65 ? 74.562 38.250 82.354 1.00 48.77 65 LEU D N 1
ATOM 2322 C CA . LEU D 1 65 ? 75.207 39.488 81.932 1.00 35.00 65 LEU D CA 1
ATOM 2323 C C . LEU D 1 65 ? 76.611 39.618 82.504 1.00 33.58 65 LEU D C 1
ATOM 2324 O O . LEU D 1 65 ? 77.412 40.404 81.985 1.00 41.64 65 LEU D O 1
ATOM 2329 N N . ASN D 1 66 ? 76.924 38.867 83.562 1.00 36.55 66 ASN D N 1
ATOM 2330 C CA . ASN D 1 66 ? 78.285 38.829 84.079 1.00 38.06 66 ASN D CA 1
ATOM 2331 C C . ASN D 1 66 ? 79.286 38.382 83.021 1.00 46.16 66 ASN D C 1
ATOM 2332 O O . ASN D 1 66 ? 80.495 38.572 83.203 1.00 51.52 66 ASN D O 1
ATOM 2337 N N . CYS D 1 67 ? 78.812 37.793 81.922 1.00 49.89 67 CYS D N 1
ATOM 2338 C CA . CYS D 1 67 ? 79.666 37.307 80.848 1.00 53.02 67 CYS D CA 1
ATOM 2339 C C . CYS D 1 67 ? 79.672 38.235 79.637 1.00 49.99 67 CYS D C 1
ATOM 2340 O O . CYS D 1 67 ? 80.027 37.801 78.536 1.00 50.60 67 CYS D O 1
ATOM 2343 N N . TRP D 1 68 ? 79.285 39.501 79.815 1.00 45.85 68 TRP D N 1
ATOM 2344 C CA . TRP D 1 68 ? 79.203 40.408 78.675 1.00 37.15 68 TRP D CA 1
ATOM 2345 C C . TRP D 1 68 ? 80.549 40.537 77.972 1.00 41.42 68 TRP D C 1
ATOM 2346 O O . TRP D 1 68 ? 80.610 40.599 76.738 1.00 42.09 68 TRP D O 1
ATOM 2357 N N . GLN D 1 69 ? 81.640 40.570 78.739 1.00 44.73 69 GLN D N 1
ATOM 2358 C CA . GLN D 1 69 ? 82.963 40.695 78.138 1.00 49.26 69 GLN D CA 1
ATOM 2359 C C . GLN D 1 69 ? 83.299 39.469 77.299 1.00 55.85 69 GLN D C 1
ATOM 2360 O O . GLN D 1 69 ? 83.800 39.588 76.176 1.00 54.37 69 GLN D O 1
ATOM 2366 N N . GLU D 1 70 ? 83.032 38.276 77.835 1.00 54.29 70 GLU D N 1
ATOM 2367 C CA . GLU D 1 70 ? 83.306 37.053 77.087 1.00 50.42 70 GLU D CA 1
ATOM 2368 C C . GLU D 1 70 ? 82.464 36.975 75.820 1.00 49.10 70 GLU D C 1
ATOM 2369 O O . GLU D 1 70 ? 82.966 36.598 74.755 1.00 54.35 70 GLU D O 1
ATOM 2375 N N . VAL D 1 71 ? 81.177 37.316 75.917 1.00 37.63 71 VAL D N 1
ATOM 2376 C CA . VAL D 1 71 ? 80.304 37.275 74.745 1.00 35.82 71 VAL D CA 1
ATOM 2377 C C . VAL D 1 71 ? 80.818 38.213 73.659 1.00 41.07 71 VAL D C 1
ATOM 2378 O O . VAL D 1 71 ? 80.931 37.833 72.488 1.00 39.67 71 VAL D O 1
ATOM 2382 N N . GLU D 1 72 ? 81.138 39.456 74.031 1.00 48.90 72 GLU D N 1
ATOM 2383 C CA . GLU D 1 72 ? 81.626 40.416 73.043 1.00 53.49 72 GLU D CA 1
ATOM 2384 C C . GLU D 1 72 ? 82.947 39.961 72.435 1.00 58.27 72 GLU D C 1
ATOM 2385 O O . GLU D 1 72 ? 83.162 40.098 71.225 1.00 60.06 72 GLU D O 1
ATOM 2391 N N . ALA D 1 73 ? 83.849 39.425 73.261 1.00 56.24 73 ALA D N 1
ATOM 2392 C CA . ALA D 1 73 ? 85.116 38.921 72.742 1.00 55.73 73 ALA D CA 1
ATOM 2393 C C . ALA D 1 73 ? 84.890 37.777 71.762 1.00 60.57 73 ALA D C 1
ATOM 2394 O O . ALA D 1 73 ? 85.512 37.730 70.694 1.00 58.23 73 ALA D O 1
ATOM 2396 N N . PHE D 1 74 ? 84.005 36.840 72.110 1.00 51.20 74 PHE D N 1
ATOM 2397 C CA . PHE D 1 74 ? 83.694 35.747 71.195 1.00 51.70 74 PHE D CA 1
ATOM 2398 C C . PHE D 1 74 ? 83.105 36.272 69.894 1.00 52.58 74 PHE D C 1
ATOM 2399 O O . PHE D 1 74 ? 83.428 35.771 68.810 1.00 60.24 74 PHE D O 1
ATOM 2407 N N . LYS D 1 75 ? 82.236 37.282 69.979 1.00 46.26 75 LYS D N 1
ATOM 2408 C CA . LYS D 1 75 ? 81.691 37.880 68.766 1.00 45.09 75 LYS D CA 1
ATOM 2409 C C . LYS D 1 75 ? 82.779 38.554 67.942 1.00 52.58 75 LYS D C 1
ATOM 2410 O O . LYS D 1 75 ? 82.709 38.560 66.707 1.00 54.82 75 LYS D O 1
ATOM 2416 N N . GLU D 1 76 ? 83.796 39.118 68.599 1.00 54.46 76 GLU D N 1
ATOM 2417 C CA . GLU D 1 76 ? 84.905 39.709 67.858 1.00 65.63 76 GLU D CA 1
ATOM 2418 C C . GLU D 1 76 ? 85.752 38.639 67.184 1.00 61.33 76 GLU D C 1
ATOM 2419 O O . GLU D 1 76 ? 86.179 38.814 66.037 1.00 72.18 76 GLU D O 1
ATOM 2425 N N . GLU D 1 77 ? 86.004 37.523 67.873 1.00 58.86 77 GLU D N 1
ATOM 2426 C CA . GLU D 1 77 ? 86.756 36.437 67.252 1.00 62.57 77 GLU D CA 1
ATOM 2427 C C . GLU D 1 77 ? 86.049 35.931 66.002 1.00 55.94 77 GLU D C 1
ATOM 2428 O O . GLU D 1 77 ? 86.688 35.690 64.972 1.00 62.32 77 GLU D O 1
ATOM 2434 N N . VAL D 1 78 ? 84.728 35.769 66.072 1.00 55.58 78 VAL D N 1
ATOM 2435 C CA . VAL D 1 78 ? 83.971 35.358 64.895 1.00 49.04 78 VAL D CA 1
ATOM 2436 C C . VAL D 1 78 ? 84.005 36.450 63.833 1.00 55.64 78 VAL D C 1
ATOM 2437 O O . VAL D 1 78 ? 84.103 36.166 62.634 1.00 54.54 78 VAL D O 1
ATOM 2441 N N . ARG D 1 79 ? 83.924 37.715 64.254 1.00 56.34 79 ARG D N 1
ATOM 2442 C CA . ARG D 1 79 ? 83.950 38.812 63.292 1.00 60.02 79 ARG D CA 1
ATOM 2443 C C . ARG D 1 79 ? 85.277 38.855 62.546 1.00 66.48 79 ARG D C 1
ATOM 2444 O O . ARG D 1 79 ? 85.311 39.127 61.340 1.00 67.09 79 ARG D O 1
ATOM 2452 N N . LYS D 1 80 ? 86.384 38.601 63.248 1.00 65.57 80 LYS D N 1
ATOM 2453 C CA . LYS D 1 80 ? 87.682 38.564 62.582 1.00 73.55 80 LYS D CA 1
ATOM 2454 C C . LYS D 1 80 ? 87.724 37.468 61.525 1.00 72.14 80 LYS D C 1
ATOM 2455 O O . LYS D 1 80 ? 88.242 37.678 60.423 1.00 69.84 80 LYS D O 1
ATOM 2461 N N . LEU D 1 81 ? 87.183 36.288 61.844 1.00 62.46 81 LEU D N 1
ATOM 2462 C CA . LEU D 1 81 ? 87.188 35.190 60.882 1.00 63.35 81 LEU D CA 1
ATOM 2463 C C . LEU D 1 81 ? 86.461 35.575 59.600 1.00 66.06 81 LEU D C 1
ATOM 2464 O O . LEU D 1 81 ? 86.914 35.246 58.497 1.00 73.61 81 LEU D O 1
ATOM 2469 N N . GLU D 1 82 ? 85.333 36.278 59.721 1.00 70.64 82 GLU D N 1
ATOM 2470 C CA . GLU D 1 82 ? 84.579 36.662 58.532 1.00 81.77 82 GLU D CA 1
ATOM 2471 C C . GLU D 1 82 ? 85.399 37.578 57.636 1.00 96.40 82 GLU D C 1
ATOM 2472 O O . GLU D 1 82 ? 85.423 37.402 56.412 1.00 101.41 82 GLU D O 1
ATOM 2478 N N . LYS D 1 83 ? 86.080 38.564 58.224 1.00 102.13 83 LYS D N 1
ATOM 2479 C CA . LYS D 1 83 ? 86.983 39.396 57.438 1.00 111.64 83 LYS D CA 1
ATOM 2480 C C . LYS D 1 83 ? 88.160 38.591 56.901 1.00 121.40 83 LYS D C 1
ATOM 2481 O O . LYS D 1 83 ? 88.645 38.864 55.797 1.00 125.71 83 LYS D O 1
ATOM 2483 N N . GLY D 1 84 ? 88.625 37.594 57.657 1.00 127.90 84 GLY D N 1
ATOM 2484 C CA . GLY D 1 84 ? 89.753 36.797 57.202 1.00 139.11 84 GLY D CA 1
ATOM 2485 C C . GLY D 1 84 ? 89.437 35.997 55.953 1.00 147.48 84 GLY D C 1
ATOM 2486 O O . GLY D 1 84 ? 90.244 35.942 55.022 1.00 157.10 84 GLY D O 1
ATOM 2487 N N . TRP D 1 85 ? 88.264 35.369 55.919 1.00 142.89 85 TRP D N 1
ATOM 2488 C CA . TRP D 1 85 ? 87.793 34.605 54.762 1.00 131.94 85 TRP D CA 1
ATOM 2489 C C . TRP D 1 85 ? 88.907 33.841 54.052 1.00 127.34 85 TRP D C 1
ATOM 2490 O O . TRP D 1 85 ? 89.282 34.179 52.928 1.00 126.81 85 TRP D O 1
ATOM 2492 N N . ASP E 1 5 ? 55.394 37.997 76.889 1.00 38.52 5 ASP E N 1
ATOM 2493 C CA . ASP E 1 5 ? 56.020 38.219 78.187 1.00 37.56 5 ASP E CA 1
ATOM 2494 C C . ASP E 1 5 ? 57.397 37.561 78.248 1.00 39.30 5 ASP E C 1
ATOM 2495 O O . ASP E 1 5 ? 57.821 36.906 77.297 1.00 35.63 5 ASP E O 1
ATOM 2500 N N . TRP E 1 6 ? 58.088 37.746 79.377 1.00 31.47 6 TRP E N 1
ATOM 2501 C CA . TRP E 1 6 ? 59.434 37.201 79.536 1.00 38.75 6 TRP E CA 1
ATOM 2502 C C . TRP E 1 6 ? 59.486 35.708 79.233 1.00 36.49 6 TRP E C 1
ATOM 2503 O O . TRP E 1 6 ? 60.413 35.235 78.565 1.00 33.39 6 TRP E O 1
ATOM 2514 N N . LEU E 1 7 ? 58.501 34.949 79.714 1.00 39.57 7 LEU E N 1
ATOM 2515 C CA . LEU E 1 7 ? 58.497 33.510 79.468 1.00 36.94 7 LEU E CA 1
ATOM 2516 C C . LEU E 1 7 ? 58.455 33.198 77.978 1.00 39.07 7 LEU E C 1
ATOM 2517 O O . LEU E 1 7 ? 59.185 32.321 77.500 1.00 39.90 7 LEU E O 1
ATOM 2522 N N . ALA E 1 8 ? 57.611 33.907 77.225 1.00 36.44 8 ALA E N 1
ATOM 2523 C CA . ALA E 1 8 ? 57.551 33.691 75.783 1.00 39.57 8 ALA E CA 1
ATOM 2524 C C . ALA E 1 8 ? 58.872 34.056 75.116 1.00 37.76 8 ALA E C 1
ATOM 2525 O O . ALA E 1 8 ? 59.323 33.366 74.195 1.00 42.78 8 ALA E O 1
ATOM 2527 N N . GLU E 1 9 ? 59.506 35.140 75.568 1.00 33.50 9 GLU E N 1
ATOM 2528 C CA . GLU E 1 9 ? 60.788 35.541 74.999 1.00 33.62 9 GLU E CA 1
ATOM 2529 C C . GLU E 1 9 ? 61.855 34.481 75.246 1.00 38.37 9 GLU E C 1
ATOM 2530 O O . GLU E 1 9 ? 62.662 34.180 74.359 1.00 44.60 9 GLU E O 1
ATOM 2536 N N . VAL E 1 10 ? 61.869 33.897 76.447 1.00 29.36 10 VAL E N 1
ATOM 2537 C CA . VAL E 1 10 ? 62.831 32.844 76.756 1.00 45.73 10 VAL E CA 1
ATOM 2538 C C . VAL E 1 10 ? 62.558 31.597 75.923 1.00 37.81 10 VAL E C 1
ATOM 2539 O O . VAL E 1 10 ? 63.488 30.960 75.414 1.00 38.29 10 VAL E O 1
ATOM 2543 N N . ARG E 1 11 ? 61.284 31.224 75.777 1.00 40.21 11 ARG E N 1
ATOM 2544 C CA . ARG E 1 11 ? 60.941 30.056 74.971 1.00 43.08 11 ARG E CA 1
ATOM 2545 C C . ARG E 1 11 ? 61.465 30.205 73.549 1.00 40.33 11 ARG E C 1
ATOM 2546 O O . ARG E 1 11 ? 62.102 29.296 73.005 1.00 36.62 11 ARG E O 1
ATOM 2554 N N . LYS E 1 12 ? 61.199 31.357 72.932 1.00 38.73 12 LYS E N 1
ATOM 2555 C CA . LYS E 1 12 ? 61.679 31.616 71.579 1.00 32.17 12 LYS E CA 1
ATOM 2556 C C . LYS E 1 12 ? 63.197 31.506 71.503 1.00 34.64 12 LYS E C 1
ATOM 2557 O O . LYS E 1 12 ? 63.740 30.984 70.523 1.00 45.30 12 LYS E O 1
ATOM 2563 N N . VAL E 1 13 ? 63.903 31.997 72.525 1.00 35.47 13 VAL E N 1
ATOM 2564 C CA . VAL E 1 13 ? 65.354 31.840 72.555 1.00 38.55 13 VAL E CA 1
ATOM 2565 C C . VAL E 1 13 ? 65.716 30.362 72.609 1.00 41.05 13 VAL E C 1
ATOM 2566 O O . VAL E 1 13 ? 66.632 29.902 71.916 1.00 38.15 13 VAL E O 1
ATOM 2570 N N . LEU E 1 14 ? 65.003 29.594 73.436 1.00 30.50 14 LEU E N 1
ATOM 2571 C CA . LEU E 1 14 ? 65.241 28.156 73.501 1.00 31.90 14 LEU E CA 1
ATOM 2572 C C . LEU E 1 14 ? 64.915 27.481 72.173 1.00 36.57 14 LEU E C 1
ATOM 2573 O O . LEU E 1 14 ? 65.605 26.542 71.760 1.00 37.39 14 LEU E O 1
ATOM 2578 N N . GLU E 1 15 ? 63.868 27.947 71.486 1.00 36.47 15 GLU E N 1
ATOM 2579 C CA . GLU E 1 15 ? 63.518 27.350 70.202 1.00 33.52 15 GLU E CA 1
ATOM 2580 C C . GLU E 1 15 ? 64.606 27.591 69.163 1.00 41.42 15 GLU E C 1
ATOM 2581 O O . GLU E 1 15 ? 64.969 26.676 68.415 1.00 40.21 15 GLU E O 1
ATOM 2587 N N . VAL E 1 16 ? 65.135 28.815 69.095 1.00 34.38 16 VAL E N 1
ATOM 2588 C CA . VAL E 1 16 ? 66.196 29.108 68.134 1.00 39.07 16 VAL E CA 1
ATOM 2589 C C . VAL E 1 16 ? 67.443 28.297 68.455 1.00 43.02 16 VAL E C 1
ATOM 2590 O O . VAL E 1 16 ? 68.111 27.772 67.555 1.00 37.50 16 VAL E O 1
ATOM 2594 N N . ARG E 1 17 ? 67.777 28.176 69.742 1.00 38.36 17 ARG E N 1
ATOM 2595 C CA . ARG E 1 17 ? 68.995 27.466 70.118 1.00 41.45 17 ARG E CA 1
ATOM 2596 C C . ARG E 1 17 ? 68.873 25.972 69.845 1.00 41.31 17 ARG E C 1
ATOM 2597 O O . ARG E 1 17 ? 69.845 25.335 69.422 1.00 38.11 17 ARG E O 1
ATOM 2605 N N . GLN E 1 18 ? 67.696 25.390 70.089 1.00 35.12 18 GLN E N 1
ATOM 2606 C CA . GLN E 1 18 ? 67.513 23.974 69.790 1.00 42.13 18 GLN E CA 1
ATOM 2607 C C . GLN E 1 18 ? 67.699 23.708 68.302 1.00 37.85 18 GLN E C 1
ATOM 2608 O O . GLN E 1 18 ? 68.331 22.718 67.914 1.00 39.39 18 GLN E O 1
ATOM 2614 N N . ALA E 1 19 ? 67.160 24.586 67.453 1.00 43.92 19 ALA E N 1
ATOM 2615 C CA . ALA E 1 19 ? 67.346 24.428 66.016 1.00 44.57 19 ALA E CA 1
ATOM 2616 C C . ALA E 1 19 ? 68.822 24.497 65.646 1.00 45.84 19 ALA E C 1
ATOM 2617 O O . ALA E 1 19 ? 69.309 23.686 64.849 1.00 51.27 19 ALA E O 1
ATOM 2619 N N . LEU E 1 20 ? 69.552 25.458 66.219 1.00 45.32 20 LEU E N 1
ATOM 2620 C CA . LEU E 1 20 ? 70.986 25.540 65.962 1.00 49.07 20 LEU E CA 1
ATOM 2621 C C . LEU E 1 20 ? 71.703 24.282 66.438 1.00 45.46 20 LEU E C 1
ATOM 2622 O O . LEU E 1 20 ? 72.614 23.785 65.766 1.00 44.63 20 LEU E O 1
ATOM 2627 N N . GLU E 1 21 ? 71.301 23.749 67.596 1.00 44.28 21 GLU E N 1
ATOM 2628 C CA . GLU E 1 21 ? 71.934 22.537 68.107 1.00 50.26 21 GLU E CA 1
ATOM 2629 C C . GLU E 1 21 ? 71.660 21.346 67.196 1.00 43.76 21 GLU E C 1
ATOM 2630 O O . GLU E 1 21 ? 72.530 20.489 67.003 1.00 45.84 21 GLU E O 1
ATOM 2636 N N . VAL E 1 22 ? 70.456 21.274 66.625 1.00 43.28 22 VAL E N 1
ATOM 2637 C CA . VAL E 1 22 ? 70.157 20.196 65.688 1.00 45.43 22 VAL E CA 1
ATOM 2638 C C . VAL E 1 22 ? 71.015 20.329 64.436 1.00 55.15 22 VAL E C 1
ATOM 2639 O O . VAL E 1 22 ? 71.514 19.334 63.899 1.00 59.99 22 VAL E O 1
ATOM 2643 N N . ILE E 1 23 ? 71.191 21.558 63.948 1.00 46.88 23 ILE E N 1
ATOM 2644 C CA . ILE E 1 23 ? 72.012 21.790 62.765 1.00 52.10 23 ILE E CA 1
ATOM 2645 C C . ILE E 1 23 ? 73.479 21.508 63.064 1.00 50.87 23 ILE E C 1
ATOM 2646 O O . ILE E 1 23 ? 74.200 20.946 62.231 1.00 53.07 23 ILE E O 1
ATOM 2651 N N . GLN E 1 24 ? 73.946 21.893 64.253 1.00 58.96 24 GLN E N 1
ATOM 2652 C CA . GLN E 1 24 ? 75.345 21.680 64.606 1.00 61.46 24 GLN E CA 1
ATOM 2653 C C . GLN E 1 24 ? 75.689 20.196 64.610 1.00 60.66 24 GLN E C 1
ATOM 2654 O O . GLN E 1 24 ? 76.710 19.778 64.052 1.00 68.12 24 GLN E O 1
ATOM 2660 N N . ALA E 1 25 ? 74.840 19.381 65.239 1.00 56.90 25 ALA E N 1
ATOM 2661 C CA . ALA E 1 25 ? 75.064 17.940 65.249 1.00 62.63 25 ALA E CA 1
ATOM 2662 C C . ALA E 1 25 ? 74.894 17.346 63.857 1.00 58.98 25 ALA E C 1
ATOM 2663 O O . ALA E 1 25 ? 75.663 16.466 63.453 1.00 58.44 25 ALA E O 1
ATOM 2665 N N . GLU E 1 26 ? 73.891 17.812 63.109 1.00 61.26 26 GLU E N 1
ATOM 2666 C CA . GLU E 1 26 ? 73.667 17.284 61.767 1.00 57.04 26 GLU E CA 1
ATOM 2667 C C . GLU E 1 26 ? 74.853 17.579 60.859 1.00 65.54 26 GLU E C 1
ATOM 2668 O O . GLU E 1 26 ? 75.283 16.714 60.086 1.00 62.19 26 GLU E O 1
ATOM 2674 N N . ALA E 1 27 ? 75.394 18.797 60.933 1.00 63.35 27 ALA E N 1
ATOM 2675 C CA . ALA E 1 27 ? 76.592 19.113 60.163 1.00 61.35 27 ALA E CA 1
ATOM 2676 C C . ALA E 1 27 ? 77.786 18.315 60.671 1.00 63.15 27 ALA E C 1
ATOM 2677 O O . ALA E 1 27 ? 78.597 17.823 59.879 1.00 73.04 27 ALA E O 1
ATOM 2679 N N . ARG E 1 28 ? 77.908 18.177 61.994 1.00 64.95 28 ARG E N 1
ATOM 2680 C CA . ARG E 1 28 ? 78.974 17.356 62.557 1.00 66.81 28 ARG E CA 1
ATOM 2681 C C . ARG E 1 28 ? 78.833 15.902 62.127 1.00 75.90 28 ARG E C 1
ATOM 2682 O O . ARG E 1 28 ? 79.830 15.233 61.832 1.00 75.72 28 ARG E O 1
ATOM 2690 N N . LEU E 1 29 ? 77.598 15.397 62.083 1.00 72.31 29 LEU E N 1
ATOM 2691 C CA . LEU E 1 29 ? 77.378 14.012 61.681 1.00 76.43 29 LEU E CA 1
ATOM 2692 C C . LEU E 1 29 ? 77.847 13.773 60.250 1.00 81.47 29 LEU E C 1
ATOM 2693 O O . LEU E 1 29 ? 78.470 12.747 59.956 1.00 83.11 29 LEU E O 1
ATOM 2698 N N . GLN E 1 30 ? 77.558 14.713 59.345 1.00 80.16 30 GLN E N 1
ATOM 2699 C CA . GLN E 1 30 ? 78.034 14.593 57.970 1.00 83.34 30 GLN E CA 1
ATOM 2700 C C . GLN E 1 30 ? 79.556 14.652 57.907 1.00 83.23 30 GLN E C 1
ATOM 2701 O O . GLN E 1 30 ? 80.187 13.877 57.179 1.00 83.11 30 GLN E O 1
ATOM 2707 N N . SER E 1 31 ? 80.163 15.563 58.671 1.00 83.26 31 SER E N 1
ATOM 2708 C CA . SER E 1 31 ? 81.617 15.692 58.669 1.00 85.94 31 SER E CA 1
ATOM 2709 C C . SER E 1 31 ? 82.292 14.409 59.139 1.00 86.65 31 SER E C 1
ATOM 2710 O O . SER E 1 31 ? 83.330 14.011 58.597 1.00 90.80 31 SER E O 1
ATOM 2713 N N . LEU E 1 32 ? 81.727 13.754 60.155 1.00 90.35 32 LEU E N 1
ATOM 2714 C CA . LEU E 1 32 ? 82.308 12.508 60.645 1.00 95.60 32 LEU E CA 1
ATOM 2715 C C . LEU E 1 32 ? 82.203 11.405 59.599 1.00 101.65 32 LEU E C 1
ATOM 2716 O O . LEU E 1 32 ? 83.188 10.719 59.303 1.00 108.09 32 LEU E O 1
ATOM 2721 N N . ARG E 1 33 ? 81.011 11.220 59.028 1.00 103.52 33 ARG E N 1
ATOM 2722 C CA . ARG E 1 33 ? 80.824 10.170 58.034 1.00 109.83 33 ARG E CA 1
ATOM 2723 C C . ARG E 1 33 ? 81.674 10.411 56.793 1.00 112.19 33 ARG E C 1
ATOM 2724 O O . ARG E 1 33 ? 82.054 9.454 56.108 1.00 120.84 33 ARG E O 1
ATOM 2732 N N . LEU E 1 34 ? 81.988 11.672 56.490 1.00 108.56 34 LEU E N 1
ATOM 2733 C CA . LEU E 1 34 ? 82.790 11.993 55.318 1.00 112.09 34 LEU E CA 1
ATOM 2734 C C . LEU E 1 34 ? 84.287 11.932 55.580 1.00 118.21 34 LEU E C 1
ATOM 2735 O O . LEU E 1 34 ? 85.066 11.892 54.620 1.00 124.15 34 LEU E O 1
ATOM 2740 N N . GLU E 1 35 ? 84.712 11.921 56.845 1.00 118.26 35 GLU E N 1
ATOM 2741 C CA . GLU E 1 35 ? 86.115 11.646 57.134 1.00 123.23 35 GLU E CA 1
ATOM 2742 C C . GLU E 1 35 ? 86.445 10.184 56.866 1.00 129.01 35 GLU E C 1
ATOM 2743 O O . GLU E 1 35 ? 87.515 9.868 56.334 1.00 136.79 35 GLU E O 1
ATOM 2749 N N . GLY E 1 36 ? 85.536 9.281 57.220 1.00 127.79 36 GLY E N 1
ATOM 2750 C CA . GLY E 1 36 ? 85.720 7.866 56.963 1.00 132.19 36 GLY E CA 1
ATOM 2751 C C . GLY E 1 36 ? 85.515 7.504 55.505 1.00 134.63 36 GLY E C 1
ATOM 2752 O O . GLY E 1 36 ? 84.467 7.791 54.927 1.00 131.35 36 GLY E O 1
ATOM 2753 N N . LEU E 1 42 ? 76.741 4.658 59.123 1.00 97.95 42 LEU E N 1
ATOM 2754 C CA . LEU E 1 42 ? 76.539 5.252 60.441 1.00 100.31 42 LEU E CA 1
ATOM 2755 C C . LEU E 1 42 ? 75.881 4.264 61.398 1.00 102.26 42 LEU E C 1
ATOM 2756 O O . LEU E 1 42 ? 74.949 3.553 61.021 1.00 94.71 42 LEU E O 1
ATOM 2758 N N . PRO E 1 43 ? 76.402 4.186 62.621 1.00 104.80 43 PRO E N 1
ATOM 2759 C CA . PRO E 1 43 ? 75.836 3.260 63.606 1.00 101.38 43 PRO E CA 1
ATOM 2760 C C . PRO E 1 43 ? 74.326 3.421 63.727 1.00 98.81 43 PRO E C 1
ATOM 2761 O O . PRO E 1 43 ? 73.775 4.512 63.563 1.00 98.23 43 PRO E O 1
ATOM 2765 N N . GLU E 1 44 ? 73.657 2.300 64.007 1.00 95.21 44 GLU E N 1
ATOM 2766 C CA . GLU E 1 44 ? 72.199 2.295 64.089 1.00 96.12 44 GLU E CA 1
ATOM 2767 C C . GLU E 1 44 ? 71.700 3.209 65.200 1.00 81.10 44 GLU E C 1
ATOM 2768 O O . GLU E 1 44 ? 70.703 3.919 65.027 1.00 78.09 44 GLU E O 1
ATOM 2774 N N . SER E 1 45 ? 72.369 3.194 66.354 1.00 80.72 45 SER E N 1
ATOM 2775 C CA . SER E 1 45 ? 71.951 4.053 67.455 1.00 76.56 45 SER E CA 1
ATOM 2776 C C . SER E 1 45 ? 71.922 5.515 67.033 1.00 74.66 45 SER E C 1
ATOM 2777 O O . SER E 1 45 ? 70.974 6.244 67.350 1.00 67.96 45 SER E O 1
ATOM 2780 N N . VAL E 1 46 ? 72.956 5.962 66.317 1.00 70.71 46 VAL E N 1
ATOM 2781 C CA . VAL E 1 46 ? 73.030 7.356 65.901 1.00 69.59 46 VAL E CA 1
ATOM 2782 C C . VAL E 1 46 ? 71.927 7.686 64.900 1.00 73.99 46 VAL E C 1
ATOM 2783 O O . VAL E 1 46 ? 71.420 8.815 64.874 1.00 61.79 46 VAL E O 1
ATOM 2787 N N . GLU E 1 47 ? 71.535 6.720 64.064 1.00 69.19 47 GLU E N 1
ATOM 2788 C CA . GLU E 1 47 ? 70.606 7.019 62.979 1.00 74.11 47 GLU E CA 1
ATOM 2789 C C . GLU E 1 47 ? 69.156 7.011 63.450 1.00 68.32 47 GLU E C 1
ATOM 2790 O O . GLU E 1 47 ? 68.357 7.847 63.012 1.00 69.29 47 GLU E O 1
ATOM 2796 N N . LYS E 1 48 ? 68.793 6.078 64.334 1.00 70.48 48 LYS E N 1
ATOM 2797 C CA . LYS E 1 48 ? 67.434 6.073 64.866 1.00 70.16 48 LYS E CA 1
ATOM 2798 C C . LYS E 1 48 ? 67.159 7.343 65.661 1.00 68.76 48 LYS E C 1
ATOM 2799 O O . LYS E 1 48 ? 66.089 7.949 65.525 1.00 63.44 48 LYS E O 1
ATOM 2805 N N . ALA E 1 49 ? 68.114 7.764 66.494 1.00 62.73 49 ALA E N 1
ATOM 2806 C CA . ALA E 1 49 ? 67.949 9.019 67.220 1.00 62.04 49 ALA E CA 1
ATOM 2807 C C . ALA E 1 49 ? 67.787 10.179 66.248 1.00 60.92 49 ALA E C 1
ATOM 2808 O O . ALA E 1 49 ? 66.990 11.095 66.483 1.00 62.30 49 ALA E O 1
ATOM 2810 N N . ARG E 1 50 ? 68.547 10.158 65.153 1.00 57.59 50 ARG E N 1
ATOM 2811 C CA . ARG E 1 50 ? 68.412 11.181 64.123 1.00 55.21 50 ARG E CA 1
ATOM 2812 C C . ARG E 1 50 ? 67.011 11.158 63.524 1.00 56.13 50 ARG E C 1
ATOM 2813 O O . ARG E 1 50 ? 66.363 12.201 63.380 1.00 53.90 50 ARG E O 1
ATOM 2821 N N . SER E 1 51 ? 66.526 9.964 63.169 1.00 60.19 51 SER E N 1
ATOM 2822 C CA . SER E 1 51 ? 65.180 9.835 62.620 1.00 64.66 51 SER E CA 1
ATOM 2823 C C . SER E 1 51 ? 64.127 10.242 63.644 1.00 61.00 51 SER E C 1
ATOM 2824 O O . SER E 1 51 ? 63.097 10.828 63.290 1.00 60.18 51 SER E O 1
ATOM 2827 N N . GLU E 1 52 ? 64.364 9.931 64.921 1.00 59.29 52 GLU E N 1
ATOM 2828 C CA . GLU E 1 52 ? 63.433 10.333 65.971 1.00 61.49 52 GLU E CA 1
ATOM 2829 C C . GLU E 1 52 ? 63.307 11.849 66.041 1.00 60.94 52 GLU E C 1
ATOM 2830 O O . GLU E 1 52 ? 62.210 12.381 66.257 1.00 52.17 52 GLU E O 1
ATOM 2836 N N . VAL E 1 53 ? 64.422 12.562 65.876 1.00 59.77 53 VAL E N 1
ATOM 2837 C CA . VAL E 1 53 ? 64.379 14.021 65.881 1.00 54.70 53 VAL E CA 1
ATOM 2838 C C . VAL E 1 53 ? 63.540 14.530 64.716 1.00 59.16 53 VAL E C 1
ATOM 2839 O O . VAL E 1 53 ? 62.712 15.435 64.875 1.00 55.23 53 VAL E O 1
ATOM 2843 N N . VAL E 1 54 ? 63.743 13.959 63.526 1.00 58.57 54 VAL E N 1
ATOM 2844 C CA . VAL E 1 54 ? 63.012 14.410 62.343 1.00 60.66 54 VAL E CA 1
ATOM 2845 C C . VAL E 1 54 ? 61.513 14.217 62.536 1.00 60.71 54 VAL E C 1
ATOM 2846 O O . VAL E 1 54 ? 60.720 15.150 62.358 1.00 53.23 54 VAL E O 1
ATOM 2850 N N . ARG E 1 55 ? 61.101 13.001 62.900 1.00 58.76 55 ARG E N 1
ATOM 2851 C CA . ARG E 1 55 ? 59.677 12.732 63.080 1.00 62.34 55 ARG E CA 1
ATOM 2852 C C . ARG E 1 55 ? 59.074 13.642 64.141 1.00 55.65 55 ARG E C 1
ATOM 2853 O O . ARG E 1 55 ? 57.964 14.159 63.967 1.00 57.09 55 ARG E O 1
ATOM 2861 N N . CYS E 1 56 ? 59.788 13.854 65.249 1.00 52.49 56 CYS E N 1
ATOM 2862 C CA . CYS E 1 56 ? 59.264 14.725 66.295 1.00 59.52 56 CYS E CA 1
ATOM 2863 C C . CYS E 1 56 ? 59.106 16.153 65.787 1.00 56.06 56 CYS E C 1
ATOM 2864 O O . CYS E 1 56 ? 58.039 16.760 65.929 1.00 58.03 56 CYS E O 1
ATOM 2867 N N . LEU E 1 57 ? 60.162 16.706 65.184 1.00 53.44 57 LEU E N 1
ATOM 2868 C CA . LEU E 1 57 ? 60.073 18.065 64.662 1.00 49.99 57 LEU E CA 1
ATOM 2869 C C . LEU E 1 57 ? 59.039 18.164 63.548 1.00 59.86 57 LEU E C 1
ATOM 2870 O O . LEU E 1 57 ? 58.435 19.225 63.353 1.00 63.71 57 LEU E O 1
ATOM 2875 N N . ARG E 1 58 ? 58.824 17.072 62.809 1.00 63.32 58 ARG E N 1
ATOM 2876 C CA . ARG E 1 58 ? 57.779 17.060 61.791 1.00 70.13 58 ARG E CA 1
ATOM 2877 C C . ARG E 1 58 ? 56.393 17.125 62.420 1.00 68.50 58 ARG E C 1
ATOM 2878 O O . ARG E 1 58 ? 55.499 17.803 61.900 1.00 69.24 58 ARG E O 1
ATOM 2886 N N A GLU E 1 59 ? 56.212 16.430 63.545 0.68 66.77 59 GLU E N 1
ATOM 2887 N N B GLU E 1 59 ? 56.181 16.430 63.535 0.32 67.07 59 GLU E N 1
ATOM 2888 C CA A GLU E 1 59 ? 54.918 16.341 64.209 0.68 68.83 59 GLU E CA 1
ATOM 2889 C CA B GLU E 1 59 ? 54.851 16.428 64.132 0.32 68.29 59 GLU E CA 1
ATOM 2890 C C A GLU E 1 59 ? 54.670 17.542 65.113 0.68 62.10 59 GLU E C 1
ATOM 2891 C C B GLU E 1 59 ? 54.647 17.553 65.137 0.32 62.66 59 GLU E C 1
ATOM 2892 O O A GLU E 1 59 ? 53.537 18.025 65.210 0.68 65.39 59 GLU E O 1
ATOM 2893 O O B GLU E 1 59 ? 53.506 17.987 65.337 0.32 65.20 59 GLU E O 1
ATOM 2904 N N . HIS E 1 60 ? 55.714 18.039 65.773 1.00 55.17 60 HIS E N 1
ATOM 2905 C CA . HIS E 1 60 ? 55.583 19.179 66.674 1.00 59.05 60 HIS E CA 1
ATOM 2906 C C . HIS E 1 60 ? 56.235 20.419 66.071 1.00 58.24 60 HIS E C 1
ATOM 2907 O O . HIS E 1 60 ? 57.106 21.036 66.692 1.00 63.24 60 HIS E O 1
ATOM 2914 N N . ASP E 1 61 ? 55.809 20.798 64.865 1.00 59.70 61 ASP E N 1
ATOM 2915 C CA . ASP E 1 61 ? 56.388 21.965 64.206 1.00 60.17 61 ASP E CA 1
ATOM 2916 C C . ASP E 1 61 ? 56.114 23.245 64.991 1.00 60.53 61 ASP E C 1
ATOM 2917 O O . ASP E 1 61 ? 57.018 24.057 65.215 1.00 57.84 61 ASP E O 1
ATOM 2922 N N . ARG E 1 62 ? 54.866 23.440 65.425 1.00 60.31 62 ARG E N 1
ATOM 2923 C CA . ARG E 1 62 ? 54.490 24.706 66.047 1.00 57.45 62 ARG E CA 1
ATOM 2924 C C . ARG E 1 62 ? 55.048 24.845 67.459 1.00 54.62 62 ARG E C 1
ATOM 2925 O O . ARG E 1 62 ? 55.248 25.969 67.935 1.00 49.57 62 ARG E O 1
ATOM 2933 N N . ARG E 1 63 ? 55.312 23.732 68.139 1.00 51.54 63 ARG E N 1
ATOM 2934 C CA . ARG E 1 63 ? 55.840 23.736 69.504 1.00 50.53 63 ARG E CA 1
ATOM 2935 C C . ARG E 1 63 ? 57.048 22.808 69.564 1.00 51.48 63 ARG E C 1
ATOM 2936 O O . ARG E 1 63 ? 56.996 21.728 70.164 1.00 51.55 63 ARG E O 1
ATOM 2944 N N . PRO E 1 64 ? 58.169 23.219 68.963 1.00 45.57 64 PRO E N 1
ATOM 2945 C CA . PRO E 1 64 ? 59.291 22.282 68.777 1.00 41.11 64 PRO E CA 1
ATOM 2946 C C . PRO E 1 64 ? 59.939 21.818 70.068 1.00 44.85 64 PRO E C 1
ATOM 2947 O O . PRO E 1 64 ? 60.598 20.769 70.065 1.00 48.53 64 PRO E O 1
ATOM 2951 N N . LEU E 1 65 ? 59.794 22.562 71.166 1.00 42.40 65 LEU E N 1
ATOM 2952 C CA . LEU E 1 65 ? 60.416 22.152 72.419 1.00 39.32 65 LEU E CA 1
ATOM 2953 C C . LEU E 1 65 ? 59.935 20.781 72.887 1.00 33.94 65 LEU E C 1
ATOM 2954 O O . LEU E 1 65 ? 60.596 20.164 73.728 1.00 39.92 65 LEU E O 1
ATOM 2959 N N . ASN E 1 66 ? 58.807 20.288 72.362 1.00 35.81 66 ASN E N 1
ATOM 2960 C CA . ASN E 1 66 ? 58.387 18.917 72.649 1.00 39.17 66 ASN E CA 1
ATOM 2961 C C . ASN E 1 66 ? 59.450 17.891 72.287 1.00 41.32 66 ASN E C 1
ATOM 2962 O O . ASN E 1 66 ? 59.367 16.742 72.735 1.00 41.19 66 ASN E O 1
ATOM 2967 N N . CYS E 1 67 ? 60.448 18.276 71.495 1.00 41.09 67 CYS E N 1
ATOM 2968 C CA . CYS E 1 67 ? 61.487 17.362 71.049 1.00 38.34 67 CYS E CA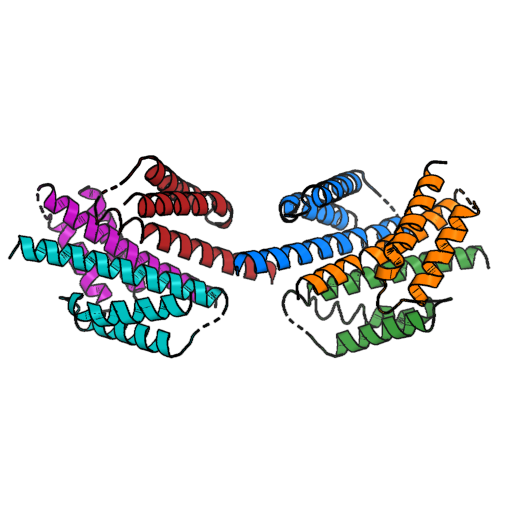 1
ATOM 2969 C C . CYS E 1 67 ? 62.780 17.530 71.837 1.00 40.42 67 CYS E C 1
ATOM 2970 O O . CYS E 1 67 ? 63.852 17.159 71.347 1.00 42.63 67 CYS E O 1
ATOM 2973 N N . TRP E 1 68 ? 62.698 18.073 73.052 1.00 43.90 68 TRP E N 1
ATOM 2974 C CA . TRP E 1 68 ? 63.899 18.303 73.846 1.00 43.82 68 TRP E CA 1
ATOM 2975 C C . TRP E 1 68 ? 64.680 17.010 74.054 1.00 37.42 68 TRP E C 1
ATOM 2976 O O . TRP E 1 68 ? 65.897 16.965 73.843 1.00 37.43 68 TRP E O 1
ATOM 2987 N N . GLN E 1 69 ? 63.995 15.945 74.474 1.00 39.78 69 GLN E N 1
ATOM 2988 C CA . GLN E 1 69 ? 64.681 14.678 74.706 1.00 42.51 69 GLN E CA 1
ATOM 2989 C C . GLN E 1 69 ? 65.272 14.121 73.417 1.00 43.24 69 GLN E C 1
ATOM 2990 O O . GLN E 1 69 ? 66.417 13.657 73.401 1.00 44.28 69 GLN E O 1
ATOM 2996 N N . GLU E 1 70 ? 64.506 14.158 72.325 1.00 43.16 70 GLU E N 1
ATOM 2997 C CA . GLU E 1 70 ? 65.012 13.641 71.057 1.00 44.33 70 GLU E CA 1
ATOM 2998 C C . GLU E 1 70 ? 66.237 14.420 70.595 1.00 47.09 70 GLU E C 1
ATOM 2999 O O . GLU E 1 70 ? 67.229 13.827 70.155 1.00 45.62 70 GLU E O 1
ATOM 3005 N N . VAL E 1 71 ? 66.188 15.751 70.680 1.00 43.55 71 VAL E N 1
ATOM 3006 C CA . VAL E 1 71 ? 67.343 16.562 70.301 1.00 41.74 71 VAL E CA 1
ATOM 3007 C C . VAL E 1 71 ? 68.541 16.213 71.177 1.00 49.04 71 VAL E C 1
ATOM 3008 O O . VAL E 1 71 ? 69.662 16.030 70.687 1.00 40.48 71 VAL E O 1
ATOM 3012 N N . GLU E 1 72 ? 68.321 16.114 72.492 1.00 39.42 72 GLU E N 1
ATOM 3013 C CA . GLU E 1 72 ? 69.413 15.796 73.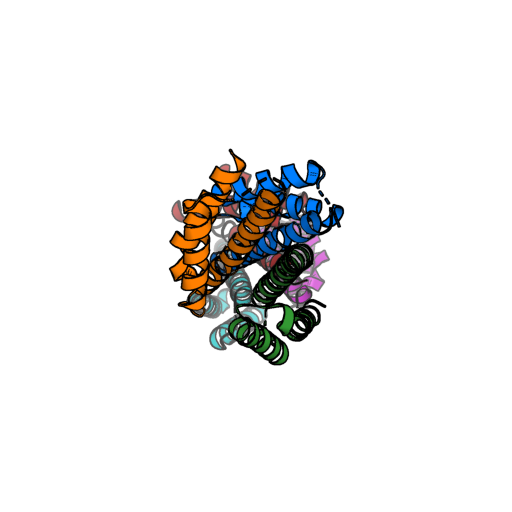408 1.00 40.80 72 GLU E CA 1
ATOM 3014 C C . GLU E 1 72 ? 70.016 14.431 73.099 1.00 49.61 72 GLU E C 1
ATOM 3015 O O . GLU E 1 72 ? 71.241 14.265 73.125 1.00 49.51 72 GLU E O 1
ATOM 3021 N N . ALA E 1 73 ? 69.169 13.436 72.819 1.00 48.44 73 ALA E N 1
ATOM 3022 C CA . ALA E 1 73 ? 69.674 12.112 72.467 1.00 48.90 73 ALA E CA 1
ATOM 3023 C C . ALA E 1 73 ? 70.472 12.152 71.170 1.00 56.82 73 ALA E C 1
ATOM 3024 O O . ALA E 1 73 ? 71.554 11.561 71.077 1.00 65.19 73 ALA E O 1
ATOM 3026 N N . PHE E 1 74 ? 69.950 12.842 70.153 1.00 50.65 74 PHE E N 1
ATOM 3027 C CA . PHE E 1 74 ? 70.660 12.957 68.882 1.00 53.76 74 PHE E CA 1
ATOM 3028 C C . PHE E 1 74 ? 72.000 13.662 69.061 1.00 57.18 74 PHE E C 1
ATOM 3029 O O . PHE E 1 74 ? 73.024 13.219 68.527 1.00 61.81 74 PHE E O 1
ATOM 3037 N N . LYS E 1 75 ? 72.012 14.765 69.811 1.00 48.51 75 LYS E N 1
ATOM 3038 C CA . LYS E 1 75 ? 73.269 15.440 70.117 1.00 54.15 75 LYS E CA 1
ATOM 3039 C C . LYS E 1 75 ? 74.250 14.486 70.783 1.00 62.68 75 LYS E C 1
ATOM 3040 O O . LYS E 1 75 ? 75.436 14.442 70.433 1.00 70.75 75 LYS E O 1
ATOM 3046 N N . GLU E 1 76 ? 73.765 13.706 71.747 1.00 63.31 76 GLU E N 1
ATOM 3047 C CA . GLU E 1 76 ? 74.663 12.869 72.529 1.00 69.50 76 GLU E CA 1
ATOM 3048 C C . GLU E 1 76 ? 75.198 11.723 71.676 1.00 68.17 76 GLU E C 1
ATOM 3049 O O . GLU E 1 76 ? 76.374 11.356 71.779 1.00 72.33 76 GLU E O 1
ATOM 3055 N N . GLU E 1 77 ? 74.345 11.152 70.818 1.00 64.53 77 GLU E N 1
ATOM 3056 C CA . GLU E 1 77 ? 74.789 10.105 69.903 1.00 61.43 77 GLU E CA 1
ATOM 3057 C C . GLU E 1 77 ? 75.909 10.610 69.001 1.00 67.59 77 GLU E C 1
ATOM 3058 O O . GLU E 1 77 ? 76.886 9.896 68.748 1.00 70.23 77 GLU E O 1
ATOM 3064 N N . VAL E 1 78 ? 75.787 11.847 68.512 1.00 73.38 78 VAL E N 1
ATOM 3065 C CA . VAL E 1 78 ? 76.833 12.429 67.675 1.00 70.35 78 VAL E CA 1
ATOM 3066 C C . VAL E 1 78 ? 78.119 12.598 68.472 1.00 76.68 78 VAL E C 1
ATOM 3067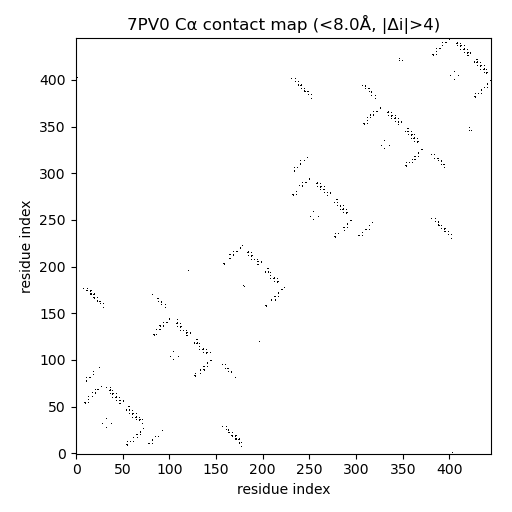 O O . VAL E 1 78 ? 79.223 12.408 67.948 1.00 84.36 78 VAL E O 1
ATOM 3071 N N . ARG E 1 79 ? 78.001 12.969 69.748 1.00 77.36 79 ARG E N 1
ATOM 3072 C CA . ARG E 1 79 ? 79.186 13.117 70.585 1.00 82.10 79 ARG E CA 1
ATOM 3073 C C . ARG E 1 79 ? 79.932 11.798 70.723 1.00 93.79 79 ARG E C 1
ATOM 3074 O O . ARG E 1 79 ? 81.160 11.750 70.593 1.00 100.42 79 ARG E O 1
ATOM 3082 N N . LYS E 1 80 ? 79.204 10.713 70.995 1.00 94.66 80 LYS E N 1
ATOM 3083 C CA . LYS E 1 80 ? 79.846 9.418 71.190 1.00 97.71 80 LYS E CA 1
ATOM 3084 C C . LYS E 1 80 ? 80.741 9.061 70.009 1.00 96.91 80 LYS E C 1
ATOM 3085 O O . LYS E 1 80 ? 81.881 8.619 70.188 1.00 106.78 80 LYS E O 1
ATOM 3091 N N . LEU E 1 81 ? 80.240 9.256 68.786 1.00 90.63 81 LEU E N 1
ATOM 3092 C CA . LEU E 1 81 ? 81.030 8.919 67.606 1.00 87.67 81 LEU E CA 1
ATOM 3093 C C . LEU E 1 81 ? 82.258 9.814 67.483 1.00 87.20 81 LEU E C 1
ATOM 3094 O O . LEU E 1 81 ? 83.347 9.338 67.141 1.00 90.28 81 LEU E O 1
ATOM 3096 N N . GLU E 1 82 ? 82.104 11.106 67.758 1.00 89.16 82 GLU E N 1
ATOM 3097 C CA . GLU E 1 82 ? 83.209 12.054 67.655 1.00 95.48 82 GLU E CA 1
ATOM 3098 C C . GLU E 1 82 ? 84.315 11.721 68.651 1.00 100.92 82 GLU E C 1
ATOM 3099 O O . GLU E 1 82 ? 85.499 11.758 68.315 1.00 105.90 82 GLU E O 1
ATOM 3101 N N . ARG F 1 4 ? 73.130 11.571 42.722 1.00 96.06 4 ARG F N 1
ATOM 3102 C CA . ARG F 1 4 ? 74.507 11.163 42.981 1.00 97.55 4 ARG F CA 1
ATOM 3103 C C . ARG F 1 4 ? 74.845 11.293 44.462 1.00 100.63 4 ARG F C 1
ATOM 3104 O O . ARG F 1 4 ? 74.268 12.119 45.170 1.00 93.26 4 ARG F O 1
ATOM 3106 N N . ASP F 1 5 ? 75.786 10.468 44.929 1.00 114.52 5 ASP F N 1
ATOM 3107 C CA . ASP F 1 5 ? 76.226 10.563 46.317 1.00 111.39 5 ASP F CA 1
ATOM 3108 C C . ASP F 1 5 ? 76.930 11.890 46.578 1.00 103.06 5 ASP F C 1
ATOM 3109 O O . ASP F 1 5 ? 76.567 12.626 47.502 1.00 101.35 5 ASP F O 1
ATOM 3114 N N . TRP F 1 6 ? 77.946 12.211 45.771 1.00 95.26 6 TRP F N 1
ATOM 3115 C CA . TRP F 1 6 ? 78.631 13.490 45.925 1.00 82.68 6 TRP F CA 1
ATOM 3116 C C . TRP F 1 6 ? 77.651 14.648 45.779 1.00 74.98 6 TRP F C 1
ATOM 3117 O O . TRP F 1 6 ? 77.701 15.614 46.550 1.00 66.79 6 TRP F O 1
ATOM 3128 N N . LEU F 1 7 ? 76.755 14.574 44.790 1.00 72.72 7 LEU F N 1
ATOM 3129 C CA . LEU F 1 7 ? 75.747 15.620 44.639 1.00 76.36 7 LEU F CA 1
ATOM 3130 C C . LEU F 1 7 ? 74.870 15.707 45.880 1.00 69.12 7 LEU F C 1
ATOM 3131 O O . LEU F 1 7 ? 74.534 16.805 46.337 1.00 66.30 7 LEU F O 1
ATOM 3136 N N . ALA F 1 8 ? 74.480 14.558 46.436 1.00 78.70 8 ALA F N 1
ATOM 3137 C CA . ALA F 1 8 ? 73.693 14.572 47.663 1.00 79.12 8 ALA F CA 1
ATOM 3138 C C . ALA F 1 8 ? 74.481 15.192 48.813 1.00 74.07 8 ALA F C 1
ATOM 3139 O O . ALA F 1 8 ? 73.931 15.966 49.605 1.00 69.89 8 ALA F O 1
ATOM 3141 N N . GLU F 1 9 ? 75.776 14.875 48.914 1.00 67.12 9 GLU F N 1
ATOM 3142 C CA . GLU F 1 9 ? 76.593 15.469 49.969 1.00 66.81 9 GLU F CA 1
ATOM 3143 C C . GLU F 1 9 ? 76.713 16.977 49.787 1.00 66.26 9 GLU F C 1
ATOM 3144 O O . GLU F 1 9 ? 76.651 17.735 50.762 1.00 64.87 9 GLU F O 1
ATOM 3150 N N . VAL F 1 10 ? 76.888 17.433 48.545 1.00 72.02 10 VAL F N 1
ATOM 3151 C CA . VAL F 1 10 ? 76.888 18.869 48.291 1.00 58.52 10 VAL F CA 1
ATOM 3152 C C . VAL F 1 10 ? 75.506 19.442 48.566 1.00 57.33 10 VAL F C 1
ATOM 3153 O O . VAL F 1 10 ? 75.368 20.516 49.163 1.00 55.23 10 VAL F O 1
ATOM 3157 N N . ARG F 1 11 ? 74.461 18.736 48.128 1.00 65.29 11 ARG F N 1
ATOM 3158 C CA . ARG F 1 11 ? 73.098 19.103 48.491 1.00 65.81 11 ARG F CA 1
ATOM 3159 C C . ARG F 1 11 ? 72.947 19.244 50.000 1.00 60.33 11 ARG F C 1
ATOM 3160 O O . ARG F 1 11 ? 72.306 20.183 50.485 1.00 63.41 11 ARG F O 1
ATOM 3168 N N . LYS F 1 12 ? 73.541 18.320 50.759 1.00 67.36 12 LYS F N 1
ATOM 3169 C CA . LYS F 1 12 ? 73.350 18.313 52.204 1.00 58.36 12 LYS F CA 1
ATOM 3170 C C . LYS F 1 12 ? 74.039 19.507 52.857 1.00 57.78 12 LYS F C 1
ATOM 3171 O O . LYS F 1 12 ? 73.478 20.139 53.760 1.00 48.25 12 LYS F O 1
ATOM 3177 N N . VAL F 1 13 ? 75.257 19.829 52.413 1.00 52.11 13 VAL F N 1
ATOM 3178 C CA . VAL F 1 13 ? 75.982 20.971 52.967 1.00 48.05 13 VAL F CA 1
ATOM 3179 C C . VAL F 1 13 ? 75.263 22.278 52.654 1.00 49.44 13 VAL F C 1
ATOM 3180 O O . VAL F 1 13 ? 75.123 23.148 53.521 1.00 53.49 13 VAL F O 1
ATOM 3184 N N . LEU F 1 14 ? 74.792 22.441 51.416 1.00 48.86 14 LEU F N 1
ATOM 3185 C CA . LEU F 1 14 ? 74.041 23.649 51.088 1.00 53.14 14 LEU F CA 1
ATOM 3186 C C . LEU F 1 14 ? 72.776 23.745 51.927 1.00 51.03 14 LEU F C 1
ATOM 3187 O O . LEU F 1 14 ? 72.351 24.847 52.293 1.00 53.36 14 LEU F O 1
ATOM 3192 N N . GLU F 1 15 ? 72.158 22.604 52.234 1.00 48.04 15 GLU F N 1
ATOM 3193 C CA . GLU F 1 15 ? 70.968 22.605 53.075 1.00 54.94 15 GLU F CA 1
ATOM 3194 C C . GLU F 1 15 ? 71.298 23.101 54.477 1.00 44.50 15 GLU F C 1
ATOM 3195 O O . GLU F 1 15 ? 70.533 23.869 55.071 1.00 47.08 15 GLU F O 1
ATOM 3201 N N . VAL F 1 16 ? 72.435 22.665 55.023 1.00 44.03 16 VAL F N 1
ATOM 3202 C CA . VAL F 1 16 ? 72.874 23.145 56.331 1.00 41.65 16 VAL F CA 1
ATOM 3203 C C . VAL F 1 16 ? 73.144 24.643 56.281 1.00 44.77 16 VAL F C 1
ATOM 3204 O O . VAL F 1 16 ? 72.704 25.402 57.153 1.00 44.02 16 VAL F O 1
ATOM 3208 N N . ARG F 1 17 ? 73.880 25.088 55.260 1.00 41.04 17 ARG F N 1
ATOM 3209 C CA . ARG F 1 17 ? 74.184 26.509 55.127 1.00 49.27 17 ARG F CA 1
ATOM 3210 C C . ARG F 1 17 ? 72.912 27.347 55.113 1.00 46.17 17 ARG F C 1
ATOM 3211 O O . ARG F 1 17 ? 72.850 28.404 55.751 1.00 44.77 17 ARG F O 1
ATOM 3219 N N . GLN F 1 18 ? 71.881 26.886 54.399 1.00 51.25 18 GLN F N 1
ATOM 3220 C CA . GLN F 1 18 ? 70.617 27.617 54.366 1.00 48.12 18 GLN F CA 1
ATOM 3221 C C . GLN F 1 18 ? 69.966 27.659 55.743 1.00 49.21 18 GLN F C 1
ATOM 3222 O O . GLN F 1 18 ? 69.445 28.699 56.161 1.00 44.42 18 GLN F O 1
ATOM 3228 N N . ALA F 1 19 ? 69.984 26.535 56.462 1.00 47.69 19 ALA F N 1
ATOM 3229 C CA . ALA F 1 19 ? 69.408 26.513 57.802 1.00 47.41 19 ALA F CA 1
ATOM 3230 C C . ALA F 1 19 ? 70.125 27.489 58.726 1.00 42.02 19 ALA F C 1
ATOM 3231 O O . ALA F 1 19 ? 69.481 28.236 59.472 1.00 44.33 19 ALA F O 1
ATOM 3233 N N . LEU F 1 20 ? 71.461 27.496 58.695 1.00 39.56 20 LEU F N 1
ATOM 3234 C CA . LEU F 1 20 ? 72.217 28.449 59.502 1.00 39.19 20 LEU F CA 1
ATOM 3235 C C . LEU F 1 20 ? 71.907 29.887 59.106 1.00 36.18 20 LEU F C 1
ATOM 3236 O O . LEU F 1 20 ? 72.007 30.796 59.938 1.00 42.49 20 LEU F O 1
ATOM 3241 N N . GLU F 1 21 ? 71.536 30.115 57.842 1.00 38.42 21 GLU F N 1
ATOM 3242 C CA . GLU F 1 21 ? 71.107 31.446 57.424 1.00 45.26 21 GLU F CA 1
ATOM 3243 C C . GLU F 1 21 ? 69.731 31.781 57.985 1.00 48.22 21 GLU F C 1
ATOM 3244 O O . GLU F 1 21 ? 69.477 32.923 58.387 1.00 36.14 21 GLU F O 1
ATOM 3250 N N . VAL F 1 22 ? 68.833 30.795 58.031 1.00 39.29 22 VAL F N 1
ATOM 3251 C CA . VAL F 1 22 ? 67.514 31.022 58.613 1.00 43.93 22 VAL F CA 1
ATOM 3252 C C . VAL F 1 22 ? 67.626 31.297 60.108 1.00 39.49 22 VAL F C 1
ATOM 3253 O O . VAL F 1 22 ? 66.909 32.146 60.650 1.00 41.29 22 VAL F O 1
ATOM 3257 N N . ILE F 1 23 ? 68.522 30.590 60.801 1.00 38.49 23 ILE F N 1
ATOM 3258 C CA . ILE F 1 23 ? 68.681 30.809 62.237 1.00 34.56 23 ILE F CA 1
ATOM 3259 C C . ILE F 1 23 ? 69.208 32.211 62.511 1.00 42.50 23 ILE F C 1
ATOM 3260 O O . ILE F 1 23 ? 68.770 32.880 63.454 1.00 43.42 23 ILE F O 1
ATOM 3265 N N . GLN F 1 24 ? 70.157 32.679 61.698 1.00 42.95 24 GLN F N 1
ATOM 3266 C CA . GLN F 1 24 ? 70.703 34.016 61.907 1.00 39.76 24 GLN F CA 1
ATOM 3267 C C . GLN F 1 24 ? 69.623 35.078 61.740 1.00 36.59 24 GLN F C 1
ATOM 3268 O O . GLN F 1 24 ? 69.484 35.976 62.579 1.00 42.03 24 GLN F O 1
ATOM 3274 N N . ALA F 1 25 ? 68.839 34.986 60.663 1.00 42.74 25 ALA F N 1
ATOM 3275 C CA . ALA F 1 25 ? 67.780 35.964 60.443 1.00 42.43 25 ALA F CA 1
ATOM 3276 C C . ALA F 1 25 ? 66.738 35.909 61.554 1.00 47.16 25 ALA F C 1
ATOM 3277 O O . ALA F 1 25 ? 66.278 36.951 62.036 1.00 41.79 25 ALA F O 1
ATOM 3279 N N . GLU F 1 26 ? 66.357 34.702 61.978 1.00 48.52 26 GLU F N 1
ATOM 3280 C CA . GLU F 1 26 ? 65.374 34.571 63.048 1.00 42.39 26 GLU F CA 1
ATOM 3281 C C . GLU F 1 26 ? 65.904 35.122 64.366 1.00 43.29 26 GLU F C 1
ATOM 3282 O O . GLU F 1 26 ? 65.177 35.807 65.094 1.00 41.78 26 GLU F O 1
ATOM 3288 N N . ALA F 1 27 ? 67.166 34.833 64.691 1.00 40.26 27 ALA F N 1
ATOM 3289 C CA . ALA F 1 27 ? 67.748 35.370 65.917 1.00 31.71 27 ALA F CA 1
ATOM 3290 C C . ALA F 1 27 ? 67.864 36.886 65.849 1.00 40.24 27 ALA F C 1
ATOM 3291 O O . ALA F 1 27 ? 67.548 37.583 66.821 1.00 44.90 27 ALA F O 1
ATOM 3293 N N . ARG F 1 28 ? 68.306 37.418 64.708 1.00 34.71 28 ARG F N 1
ATOM 3294 C CA . ARG F 1 28 ? 68.388 38.866 64.558 1.00 34.27 28 ARG F CA 1
ATOM 3295 C C . ARG F 1 28 ? 67.007 39.504 64.643 1.00 36.57 28 ARG F C 1
ATOM 3296 O O . ARG F 1 28 ? 66.846 40.574 65.242 1.00 48.19 28 ARG F O 1
ATOM 3304 N N . LEU F 1 29 ? 65.999 38.860 64.051 1.00 39.86 29 LEU F N 1
ATOM 3305 C CA . LEU F 1 29 ? 64.642 39.398 64.097 1.00 40.74 29 LEU F CA 1
ATOM 3306 C C . LEU F 1 29 ? 64.166 39.559 65.536 1.00 42.70 29 LEU F C 1
ATOM 3307 O O . LEU F 1 29 ? 63.607 40.597 65.907 1.00 44.97 29 LEU F O 1
ATOM 3312 N N . GLN F 1 30 ? 64.384 38.537 66.365 1.00 43.40 30 GLN F N 1
ATOM 3313 C CA . GLN F 1 30 ? 63.958 38.614 67.759 1.00 47.32 30 GLN F CA 1
ATOM 3314 C C . GLN F 1 30 ? 64.662 39.754 68.483 1.00 46.47 30 GLN F C 1
ATOM 3315 O O . GLN F 1 30 ? 64.026 40.532 69.203 1.00 43.92 30 GLN F O 1
ATOM 3321 N N . SER F 1 31 ? 65.983 39.861 68.313 1.00 41.68 31 SER F N 1
ATOM 3322 C CA . SER F 1 31 ? 66.726 40.961 68.922 1.00 44.37 31 SER F CA 1
ATOM 3323 C C . SER F 1 31 ? 66.102 42.304 68.569 1.00 45.55 31 SER F C 1
ATOM 3324 O O . SER F 1 31 ? 65.823 43.126 69.449 1.00 54.69 31 SER F O 1
ATOM 3327 N N . LEU F 1 32 ? 65.870 42.542 67.276 1.00 37.08 32 LEU F N 1
ATOM 3328 C CA . LEU F 1 32 ? 65.300 43.815 66.848 1.00 52.20 32 LEU F CA 1
ATOM 3329 C C . LEU F 1 32 ? 63.906 44.021 67.428 1.00 54.85 32 LEU F C 1
ATOM 3330 O O . LEU F 1 32 ? 63.521 45.151 67.750 1.00 57.69 32 LEU F O 1
ATOM 3335 N N . ARG F 1 33 ? 63.133 42.943 67.572 1.00 47.43 33 ARG F N 1
ATOM 3336 C CA . ARG F 1 33 ? 61.842 43.061 68.241 1.00 53.67 33 ARG F CA 1
ATOM 3337 C C . ARG F 1 33 ? 62.018 43.514 69.684 1.00 48.22 33 ARG F C 1
ATOM 3338 O O . ARG F 1 33 ? 61.267 44.367 70.173 1.00 59.18 33 ARG F O 1
ATOM 3346 N N . LEU F 1 34 ? 63.009 42.953 70.382 1.00 39.94 34 LEU F N 1
ATOM 3347 C CA . LEU F 1 34 ? 63.263 43.353 71.762 1.00 40.12 34 LEU F CA 1
ATOM 3348 C C . LEU F 1 34 ? 63.603 44.834 71.856 1.00 58.77 34 LEU F C 1
ATOM 3349 O O . LEU F 1 34 ? 63.207 45.510 72.813 1.00 61.59 34 LEU F O 1
ATOM 3354 N N . GLU F 1 35 ? 64.338 45.357 70.873 1.00 57.93 35 GLU F N 1
ATOM 3355 C CA . GLU F 1 35 ? 64.783 46.744 70.946 1.00 56.08 35 GLU F CA 1
ATOM 3356 C C . GLU F 1 35 ? 63.645 47.719 70.669 1.00 60.68 35 GLU F C 1
ATOM 3357 O O . GLU F 1 35 ? 63.672 48.856 71.155 1.00 76.47 35 GLU F O 1
ATOM 3363 N N . GLY F 1 36 ? 62.644 47.299 69.904 1.00 62.16 36 GLY F N 1
ATOM 3364 C CA . GLY F 1 36 ? 61.490 48.138 69.643 1.00 67.30 36 GLY F CA 1
ATOM 3365 C C . GLY F 1 36 ? 60.634 48.350 70.876 1.00 75.72 36 GLY F C 1
ATOM 3366 O O . GLY F 1 36 ? 60.262 47.393 71.553 1.00 80.96 36 GLY F O 1
ATOM 3367 N N . LEU F 1 42 ? 56.101 43.895 64.702 1.00 104.60 42 LEU F N 1
ATOM 3368 C CA . LEU F 1 42 ? 56.989 44.191 63.584 1.00 102.64 42 LEU F CA 1
ATOM 3369 C C . LEU F 1 42 ? 56.197 44.425 62.302 1.00 102.26 42 LEU F C 1
ATOM 3370 O O . LEU F 1 42 ? 55.047 43.996 62.189 1.00 105.81 42 LEU F O 1
ATOM 3372 N N . PRO F 1 43 ? 56.816 45.101 61.334 1.00 98.03 43 PRO F N 1
ATOM 3373 C CA . PRO F 1 43 ? 56.125 45.381 60.069 1.00 98.13 43 PRO F CA 1
ATOM 3374 C C . PRO F 1 43 ? 55.549 44.132 59.418 1.00 96.41 43 PRO F C 1
ATOM 3375 O O . PRO F 1 43 ? 56.027 43.017 59.648 1.00 94.81 43 PRO F O 1
ATOM 3379 N N . GLU F 1 44 ? 54.506 44.315 58.605 1.00 99.02 44 GLU F N 1
ATOM 3380 C CA . GLU F 1 44 ? 53.819 43.175 58.008 1.00 95.92 44 GLU F CA 1
ATOM 3381 C C . GLU F 1 44 ? 54.695 42.441 57.000 1.00 95.34 44 GLU F C 1
ATOM 3382 O O . GLU F 1 44 ? 54.578 41.218 56.859 1.00 86.44 44 GLU F O 1
ATOM 3384 N N . SER F 1 45 ? 55.573 43.157 56.294 1.00 98.90 45 SER F N 1
ATOM 3385 C CA . SER F 1 45 ? 56.358 42.524 55.238 1.00 98.00 45 SER F CA 1
ATOM 3386 C C . SER F 1 45 ? 57.260 41.435 55.803 1.00 90.87 45 SER F C 1
ATOM 3387 O O . SER F 1 45 ? 57.334 40.328 55.258 1.00 88.22 45 SER F O 1
ATOM 3390 N N . VAL F 1 46 ? 57.957 41.732 56.902 1.00 88.07 46 VAL F N 1
ATOM 3391 C CA . VAL F 1 46 ? 58.838 40.736 57.503 1.00 83.65 46 VAL F CA 1
ATOM 3392 C C . VAL F 1 46 ? 58.033 39.572 58.064 1.00 83.28 46 VAL F C 1
ATOM 3393 O O . VAL F 1 46 ? 58.516 38.434 58.098 1.00 78.66 46 VAL F O 1
ATOM 3397 N N . GLU F 1 47 ? 56.805 39.830 58.520 1.00 89.47 47 GLU F N 1
ATOM 3398 C CA . GLU F 1 47 ? 55.971 38.749 59.033 1.00 92.07 47 GLU F CA 1
ATOM 3399 C C . GLU F 1 47 ? 55.485 37.848 57.904 1.00 89.78 47 GLU F C 1
ATOM 3400 O O . GLU F 1 47 ? 55.427 36.623 58.062 1.00 85.76 47 GLU F O 1
ATOM 3406 N N . LYS F 1 48 ? 55.132 38.436 56.758 1.00 92.68 48 LYS F N 1
ATOM 3407 C CA . LYS F 1 48 ? 54.734 37.634 55.605 1.00 94.07 48 LYS F CA 1
ATOM 3408 C C . LYS F 1 48 ? 55.900 36.793 55.103 1.00 89.90 48 LYS F C 1
ATOM 3409 O O . LYS F 1 48 ? 55.747 35.598 54.822 1.00 93.86 48 LYS F O 1
ATOM 3411 N N . ALA F 1 49 ? 57.083 37.401 54.991 1.00 82.62 49 ALA F N 1
ATOM 3412 C CA . ALA F 1 49 ? 58.259 36.643 54.580 1.00 75.78 49 ALA F CA 1
ATOM 3413 C C . ALA F 1 49 ? 58.578 35.541 55.581 1.00 70.20 49 ALA F C 1
ATOM 3414 O O . ALA F 1 49 ? 58.926 34.419 55.194 1.00 60.02 49 ALA F O 1
ATOM 3416 N N . ARG F 1 50 ? 58.468 35.845 56.876 1.00 71.05 50 ARG F N 1
ATOM 3417 C CA . ARG F 1 50 ? 58.721 34.840 57.904 1.00 67.02 50 ARG F CA 1
ATOM 3418 C C . ARG F 1 50 ? 57.714 33.698 57.810 1.00 67.68 50 ARG F C 1
ATOM 3419 O O . ARG F 1 50 ? 58.084 32.520 57.869 1.00 69.93 50 ARG F O 1
ATOM 3427 N N . SER F 1 51 ? 56.429 34.030 57.667 1.00 71.17 51 SER F N 1
ATOM 3428 C CA . SER F 1 51 ? 55.408 32.993 57.552 1.00 72.55 51 SER F CA 1
ATOM 3429 C C . SER F 1 51 ? 55.615 32.151 56.299 1.00 70.13 51 SER F C 1
ATOM 3430 O O . SER F 1 51 ? 55.417 30.931 56.323 1.00 71.79 51 SER F O 1
ATOM 3432 N N . GLU F 1 52 ? 56.015 32.784 55.194 1.00 71.69 52 GLU F N 1
ATOM 3433 C CA . GLU F 1 52 ? 56.280 32.036 53.969 1.00 74.75 52 GLU F CA 1
ATOM 3434 C C . GLU F 1 52 ? 57.452 31.075 54.149 1.00 72.96 52 GLU F C 1
ATOM 3435 O O . GLU F 1 52 ? 57.411 29.938 53.664 1.00 70.89 52 GLU F O 1
ATOM 3441 N N . VAL F 1 53 ? 58.504 31.511 54.846 1.00 69.50 53 VAL F N 1
ATOM 3442 C CA . VAL F 1 53 ? 59.646 30.632 55.090 1.00 67.80 53 VAL F CA 1
ATOM 3443 C C . VAL F 1 53 ? 59.219 29.434 55.930 1.00 66.81 53 VAL F C 1
ATOM 3444 O O . VAL F 1 53 ? 59.574 28.287 55.636 1.00 65.30 53 VAL F O 1
ATOM 3448 N N . VAL F 1 54 ? 58.456 29.685 56.995 1.00 63.73 54 VAL F N 1
ATOM 3449 C CA . VAL F 1 54 ? 58.002 28.594 57.854 1.00 56.05 54 VAL F CA 1
ATOM 3450 C C . VAL F 1 54 ? 57.138 27.626 57.058 1.00 64.53 54 VAL F C 1
ATOM 3451 O O . VAL F 1 54 ? 57.337 26.406 57.097 1.00 64.73 54 VAL F O 1
ATOM 3455 N N . ARG F 1 55 ? 56.166 28.162 56.320 1.00 69.55 55 ARG F N 1
ATOM 3456 C CA . ARG F 1 55 ? 55.279 27.323 55.524 1.00 79.12 55 ARG F CA 1
ATOM 3457 C C . ARG F 1 55 ? 56.060 26.488 54.517 1.00 76.78 55 ARG F C 1
ATOM 3458 O O . ARG F 1 55 ? 55.754 25.308 54.307 1.00 75.47 55 ARG F O 1
ATOM 3466 N N . CYS F 1 56 ? 57.084 27.075 53.896 1.00 69.10 56 CYS F N 1
ATOM 3467 C CA . CYS F 1 56 ? 57.825 26.363 52.859 1.00 69.47 56 CYS F CA 1
ATOM 3468 C C . CYS F 1 56 ? 58.681 25.250 53.452 1.00 66.46 56 CYS F C 1
ATOM 3469 O O . CYS F 1 56 ? 58.662 24.113 52.966 1.00 69.42 56 CYS F O 1
ATOM 3472 N N . LEU F 1 57 ? 59.443 25.561 54.504 1.00 60.17 57 LEU F N 1
ATOM 3473 C CA . LEU F 1 57 ? 60.333 24.565 55.092 1.00 57.09 57 LEU F CA 1
ATOM 3474 C C . LEU F 1 57 ? 59.567 23.359 55.622 1.00 69.69 57 LEU F C 1
ATOM 3475 O O . LEU F 1 57 ? 60.104 22.246 55.646 1.00 72.82 57 LEU F O 1
ATOM 3480 N N . ARG F 1 58 ? 58.318 23.554 56.049 1.00 76.31 58 ARG F N 1
ATOM 3481 C CA . ARG F 1 58 ? 57.508 22.417 56.473 1.00 79.36 58 ARG F CA 1
ATOM 3482 C C . ARG F 1 58 ? 57.032 21.605 55.274 1.00 78.42 58 ARG F C 1
ATOM 3483 O O . ARG F 1 58 ? 57.032 20.369 55.313 1.00 81.61 58 ARG F O 1
ATOM 3485 N N . GLU F 1 59 ? 56.627 22.283 54.200 1.00 76.63 59 GLU F N 1
ATOM 3486 C CA . GLU F 1 59 ? 56.140 21.581 53.017 1.00 79.98 59 GLU F CA 1
ATOM 3487 C C . GLU F 1 59 ? 57.250 20.757 52.374 1.00 77.93 59 GLU F C 1
ATOM 3488 O O . GLU F 1 59 ? 57.077 19.564 52.101 1.00 79.92 59 GLU F O 1
ATOM 3494 N N . HIS F 1 60 ? 58.398 21.383 52.120 1.00 73.77 60 HIS F N 1
ATOM 3495 C CA . HIS F 1 60 ? 59.548 20.701 51.527 1.00 77.57 60 HIS F CA 1
ATOM 3496 C C . HIS F 1 60 ? 60.458 20.162 52.633 1.00 78.02 60 HIS F C 1
ATOM 3497 O O . HIS F 1 60 ? 61.634 20.504 52.764 1.00 67.02 60 HIS F O 1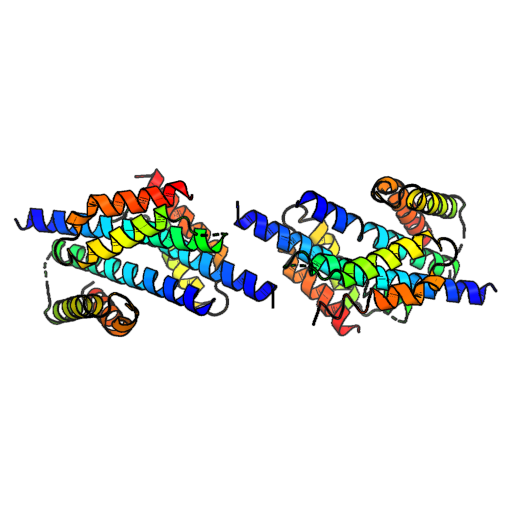
ATOM 3504 N N . ASP F 1 61 ? 59.857 19.288 53.440 1.00 90.27 61 ASP F N 1
ATOM 3505 C CA . ASP F 1 61 ? 60.542 18.716 54.593 1.00 97.00 61 ASP F CA 1
ATOM 3506 C C . ASP F 1 61 ? 61.795 17.951 54.178 1.00 94.19 61 ASP F C 1
ATOM 3507 O O . ASP F 1 61 ? 62.823 18.006 54.866 1.00 89.57 61 ASP F O 1
ATOM 3512 N N . ARG F 1 62 ? 61.735 17.242 53.051 1.00 96.77 62 ARG F N 1
ATOM 3513 C CA . ARG F 1 62 ? 62.846 16.405 52.617 1.00 90.15 62 ARG F CA 1
ATOM 3514 C C . ARG F 1 62 ? 63.840 17.138 51.726 1.00 81.20 62 ARG F C 1
ATOM 3515 O O . ARG F 1 62 ? 65.025 16.783 51.717 1.00 78.58 62 ARG F O 1
ATOM 3523 N N . ARG F 1 63 ? 63.393 18.154 50.987 1.00 75.73 63 ARG F N 1
ATOM 3524 C CA . ARG F 1 63 ? 64.254 18.948 50.110 1.00 75.77 63 ARG F CA 1
ATOM 3525 C C . ARG F 1 63 ? 64.041 20.418 50.446 1.00 67.79 63 ARG F C 1
ATOM 3526 O O . ARG F 1 63 ? 63.243 21.110 49.798 1.00 67.38 63 ARG F O 1
ATOM 3534 N N . PRO F 1 64 ? 64.742 20.931 51.461 1.00 60.65 64 PRO F N 1
ATOM 3535 C CA . PRO F 1 64 ? 64.511 22.322 51.881 1.00 57.85 64 PRO F CA 1
ATOM 3536 C C . PRO F 1 64 ? 65.030 23.355 50.896 1.00 66.10 64 PRO F C 1
ATOM 3537 O O . PRO F 1 64 ? 64.555 24.497 50.918 1.00 59.00 64 PRO F O 1
ATOM 3541 N N . LEU F 1 65 ? 65.990 22.998 50.039 1.00 63.69 65 LEU F N 1
ATOM 3542 C CA . LEU F 1 65 ? 66.530 23.967 49.093 1.00 64.10 65 LEU F CA 1
ATOM 3543 C C . LEU F 1 65 ? 65.463 24.536 48.170 1.00 72.73 65 LEU F C 1
ATOM 3544 O O . LEU F 1 65 ? 65.682 25.594 47.569 1.00 78.12 65 LEU F O 1
ATOM 3549 N N . ASN F 1 66 ? 64.319 23.862 48.040 1.00 64.67 66 ASN F N 1
ATOM 3550 C CA . ASN F 1 66 ? 63.205 24.434 47.297 1.00 67.27 66 ASN F CA 1
ATOM 3551 C C . ASN F 1 66 ? 62.768 25.781 47.858 1.00 65.44 66 ASN F C 1
ATOM 3552 O O . ASN F 1 66 ? 62.030 26.506 47.182 1.00 67.90 66 ASN F O 1
ATOM 3557 N N . CYS F 1 67 ? 63.200 26.127 49.073 1.00 61.67 67 CYS F N 1
ATOM 3558 C CA . CYS F 1 67 ? 62.829 27.373 49.729 1.00 63.96 67 CYS F CA 1
ATOM 3559 C C . CYS F 1 67 ? 63.935 28.422 49.663 1.00 68.16 67 CYS F C 1
ATOM 3560 O O . CYS F 1 67 ? 63.918 29.380 50.444 1.00 69.42 67 CYS F O 1
ATOM 3563 N N . TRP F 1 68 ? 64.899 28.261 48.752 1.00 74.10 68 TRP F N 1
ATOM 3564 C CA . TRP F 1 68 ? 65.962 29.253 48.620 1.00 70.61 68 TRP F CA 1
ATOM 3565 C C . TRP F 1 68 ? 65.386 30.649 48.434 1.00 69.35 68 TRP F C 1
ATOM 3566 O O . TRP F 1 68 ? 65.920 31.630 48.965 1.00 66.11 68 TRP F O 1
ATOM 3577 N N . GLN F 1 69 ? 64.286 30.753 47.690 1.00 74.71 69 GLN F N 1
ATOM 3578 C CA . GLN F 1 69 ? 63.698 32.056 47.408 1.00 80.98 69 GLN F CA 1
ATOM 3579 C C . GLN F 1 69 ? 63.054 32.645 48.659 1.00 78.59 69 GLN F C 1
ATOM 3580 O O . GLN F 1 69 ? 63.207 33.839 48.938 1.00 79.66 69 GLN F O 1
ATOM 3586 N N . GLU F 1 70 ? 62.322 31.825 49.419 1.00 72.73 70 GLU F N 1
ATOM 3587 C CA . GLU F 1 70 ? 61.729 32.304 50.665 1.00 68.55 70 GLU F CA 1
ATOM 3588 C C . GLU F 1 70 ? 62.804 32.730 51.657 1.00 63.76 70 GLU F C 1
ATOM 3589 O O . GLU F 1 70 ? 62.678 33.770 52.314 1.00 71.71 70 GLU F O 1
ATOM 3595 N N . VAL F 1 71 ? 63.871 31.936 51.780 1.00 60.20 71 VAL F N 1
ATOM 3596 C CA . VAL F 1 71 ? 64.947 32.269 52.711 1.00 60.74 71 VAL F CA 1
ATOM 3597 C C . VAL F 1 71 ? 65.536 33.634 52.375 1.00 58.69 71 VAL F C 1
ATOM 3598 O O . VAL F 1 71 ? 65.738 34.477 53.257 1.00 61.69 71 VAL F O 1
ATOM 3602 N N . GLU F 1 72 ? 65.827 33.871 51.095 1.00 61.66 72 GLU F N 1
ATOM 3603 C CA . GLU F 1 72 ? 66.369 35.167 50.696 1.00 64.12 72 GLU F CA 1
ATOM 3604 C C . GLU F 1 72 ? 65.379 36.291 50.973 1.00 65.02 72 GLU F C 1
ATOM 3605 O O . GLU F 1 72 ? 65.772 37.378 51.410 1.00 69.80 72 GLU F O 1
ATOM 3611 N N . ALA F 1 73 ? 64.091 36.058 50.709 1.00 68.84 73 ALA F N 1
ATOM 3612 C CA . ALA F 1 73 ? 63.094 37.084 50.997 1.00 77.44 73 ALA F CA 1
ATOM 3613 C C . ALA F 1 73 ? 63.042 37.391 52.489 1.00 75.03 73 ALA F C 1
ATOM 3614 O O . ALA F 1 73 ? 63.060 38.558 52.896 1.00 81.15 73 ALA F O 1
ATOM 3616 N N . PHE F 1 74 ? 62.987 36.351 53.327 1.00 71.74 74 PHE F N 1
ATOM 3617 C CA . PHE F 1 74 ? 62.988 36.573 54.770 1.00 64.21 74 PHE F CA 1
ATOM 3618 C C . PHE F 1 74 ? 64.291 37.211 55.233 1.00 62.14 74 PHE F C 1
ATOM 3619 O O . PHE F 1 74 ? 64.302 37.962 56.215 1.00 69.99 74 PHE F O 1
ATOM 3627 N N . LYS F 1 75 ? 65.396 36.923 54.544 1.00 60.27 75 LYS F N 1
ATOM 3628 C CA . LYS F 1 75 ? 66.687 37.465 54.951 1.00 64.34 75 LYS F CA 1
ATOM 3629 C C . LYS F 1 75 ? 66.792 38.947 54.613 1.00 74.99 75 LYS F C 1
ATOM 3630 O O . LYS F 1 75 ? 67.309 39.738 55.409 1.00 69.55 75 LYS F O 1
ATOM 3636 N N . GLU F 1 76 ? 66.301 39.339 53.435 1.00 76.74 76 GLU F N 1
ATOM 3637 C CA . GLU F 1 76 ? 66.306 40.749 53.062 1.00 80.45 76 GLU F CA 1
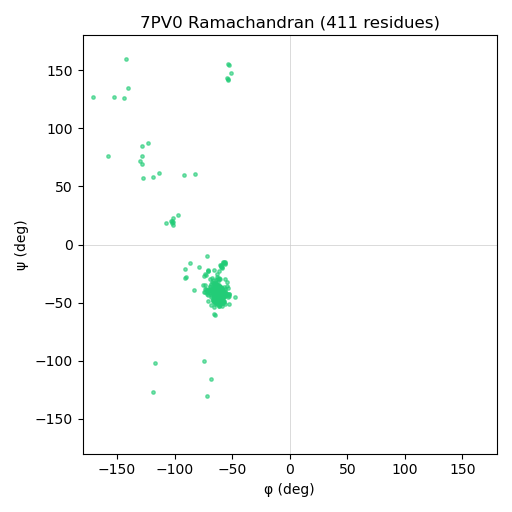ATOM 3638 C C . GLU F 1 76 ? 65.386 41.566 53.957 1.00 74.90 76 GLU F C 1
ATOM 3639 O O . GLU F 1 76 ? 65.726 42.688 54.350 1.00 79.57 76 GLU F O 1
ATOM 3645 N N . GLU F 1 77 ? 64.216 41.020 54.294 1.00 69.51 77 GLU F N 1
ATOM 3646 C CA . GLU F 1 77 ? 63.292 41.747 55.155 1.00 77.49 77 GLU F CA 1
ATOM 3647 C C . GLU F 1 77 ? 63.928 42.063 56.502 1.00 75.17 77 GLU F C 1
ATOM 3648 O O . GLU F 1 77 ? 63.777 43.173 57.024 1.00 78.69 77 GLU F O 1
ATOM 3654 N N . VAL F 1 78 ? 64.650 41.102 57.079 1.00 70.25 78 VAL F N 1
ATOM 3655 C CA . VAL F 1 78 ? 65.345 41.366 58.333 1.00 65.24 78 VAL F CA 1
ATOM 3656 C C . VAL F 1 78 ? 66.436 42.408 58.123 1.00 67.39 78 VAL F C 1
ATOM 3657 O O . VAL F 1 78 ? 66.662 43.272 58.979 1.00 65.38 78 VAL F O 1
ATOM 3661 N N . ARG F 1 79 ? 67.129 42.347 56.983 1.00 64.47 79 ARG F N 1
ATOM 3662 C CA . ARG F 1 79 ? 68.177 43.324 56.705 1.00 70.66 79 ARG F CA 1
ATOM 3663 C C . ARG F 1 79 ? 67.605 44.733 56.602 1.00 78.98 79 ARG F C 1
ATOM 3664 O O . ARG F 1 79 ? 68.234 45.700 57.047 1.00 84.58 79 ARG F O 1
ATOM 3672 N N . LYS F 1 80 ? 66.417 44.872 56.007 1.00 81.97 80 LYS F N 1
ATOM 3673 C CA . LYS F 1 80 ? 65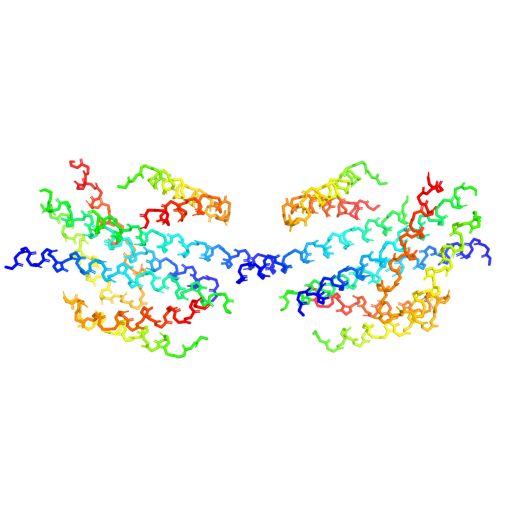.795 46.189 55.908 1.00 84.23 80 LYS F CA 1
ATOM 3674 C C . LYS F 1 80 ? 65.576 46.792 57.290 1.00 91.46 80 LYS F C 1
ATOM 3675 O O . LYS F 1 80 ? 65.867 47.971 57.521 1.00 98.11 80 LYS F O 1
ATOM 3681 N N . LEU F 1 81 ? 65.058 45.991 58.223 1.00 90.85 81 LEU F N 1
ATOM 3682 C CA . LEU F 1 81 ? 64.847 46.473 59.585 1.00 89.19 81 LEU F CA 1
ATOM 3683 C C . LEU F 1 81 ? 66.161 46.887 60.233 1.00 91.60 81 LEU F C 1
ATOM 3684 O O . LEU F 1 81 ? 66.222 47.897 60.943 1.00 99.84 81 LEU F O 1
ATOM 3689 N N . GLU F 1 82 ? 67.221 46.121 59.999 1.00 92.30 82 GLU F N 1
ATOM 3690 C CA . GLU F 1 82 ? 68.523 46.408 60.589 1.00 95.11 82 GLU F CA 1
ATOM 3691 C C . GLU F 1 82 ? 69.065 47.752 60.119 1.00 103.50 82 GLU F C 1
ATOM 3692 O O . GLU F 1 82 ? 69.683 48.484 60.891 1.00 107.48 82 GLU F O 1
#

Sequence (445 aa):
DWLAEVRKVLEVRQALEVIQAEARRLQSLRLEGLPESVEKARSEVVRCLREHDRRPLNCWQEVEAFKEEVRKLEDWLAEVRKVLEVVRQALEVIQAEARLQSLRLELPESVEKARSEVVRCLREHDRRPLNCWQEVEAFKEEVRKLEKGRDWLAEVRKVLEVRQALEVIQAEARLQSLRRLEGLPESVEKARSEVVRCLREHDRRRPLNCWQEVEAFKKEEVRKKLEKDWLAEVRKVLEVRQALEVIQAEARRLQSSLRRLEGLPESVEKARSEVVRCLREHDRRPLNCWQEVEAFKEEVRKLEKGWDWLAEVRKVLEVRQALEVIQAEARLQSLRLEGLPESVEKARSEVVRCLREEHDRRPLNCWQEVEAFKEEVRKLERDWLAEVRKVLEVRQALEVIQAEARLQSLRLEGLPESVEKARSEVVRCLREHDRRPLNCWQEVEAFKEEVRKLE

Nearest PDB structures (foldseek):
  7pv0-assembly2_B  TM=1.014E+00  e=1.144E-09  Thermochaetoides thermophila DSM 1495
  7pv0-assembly3_C  TM=9.855E-01  e=7.529E-08  Thermochaetoides thermophila DSM 1495
  7pv0-assembly1_A  TM=9.912E-01  e=8.986E-08  Thermochaetoides thermophila DSM 1495
  7pv1-assembly2_C  TM=9.570E-01  e=7.529E-08  Thermochaetoides thermophila DSM 1495
  7pv1-assembly1_A  TM=9.648E-01  e=1.823E-07  Thermochaetoides thermophila DSM 1495

Secondary structure (DSSP, 8-state):
-HHHHHHHHHHHHHHHHHHHHHHHHHHHHHT---HHHHHHHHHHHHHHHHSSS-GGGGHHHHHHHHHHHHHH-/-HHHHHHHHHHHHHHHHHHHHHHHHHHHHT---HHHHHHHHHHHHHHHHSSSSGGGGHHHHHHHHHHHHHHHH-/-HHHHHHHHHHHHHHHHHHHHHHHHHHHHHHH---HHHHHHHHHHHHHHHHTSS-GGGGHHHHHHHHHHHHHHH-/-HHHHHHHHHHHHHHHHHHHHHHHHHHHHHH---HHHHHHHHHHHHHHHHTSS-GGGGHHHHHHHHHHHHHHHHH-/-HHHHHHHHHHHHHHHHHHHHHHHHHHHHHH---HHHHHHHHHHHHHHHHSSSSGGGGHHHHHHHHHHHHHH-/-HHHHHHHHHHHHHHHHHHHHHHHHHHHHHHH---HHHHHHHHHHHHHHHHTSS-GGGGHHHHHHHHHHHHHH-

Foldseek 3Di:
DVVVVVQVVVVVVLVVLLVVLVVLVVVCVVPDAPVQLVVLNVLLVVLCVVVVPRSCVCVVSSVSNSVRSVVSD/DVVVVVLVVVVVVLVVLLVVLVVLVVCLVVCPDPQQVVLNVLLVVQCVVCVVRSCVCVVSSVSNSVSSVVSVVD/DVVVVVVQVVVVVVLVVLLVVLVVLVVVLVVVPADVQLVVLVVLLVVQCVVPVPRSVVCVVSSVSNSVRSVVSVD/DVVVVVQVVVVVVLVVLLVVLVVLVVVLVVVDADPQLVVLNVLLVVQCVVPVPRSVVCVVSSVSNSVRSVVSVVVD/DVVVVVLVVVVVVLVVLLVVLVVLVVVLVVVPDDPQLVVLNVLLVVQCVVCVVRSCVCVVSSVSNSVNSVVSD/DVVVVVVQVVVVVVLVVLLVVLVVLVVVLVVVPDDVQLVVLVVLLVVQCVVPVPRSVVCVVSSVSNNVVSVVSD

Radius of gyration: 30.89 Å; Cα contacts (8 Å, |Δi|>4): 355; chains: 6; bounding box: 45×88×75 Å